Protein AF-A0A6H1UEQ8-F1 (afdb_monomer_lite)

Organism: NCBI:txid2724191

Radius of gyration: 34.69 Å; chains: 1; bounding box: 91×62×116 Å

Foldseek 3Di:
DALLVLLVVLLVLLLCLLCVQQVFDDDGQLSRCVRRVVVDDPVLSVLSVVSRVLNCCSVPPPPDGDPCSPVSNVSSVVSSVRSVVSRPDCVVVVVVVVVVVVVVVVPDDDDPPPPVVVVVVVVVVVVVVVVVVVVVVVVVVVVVVVVVVVVVVVVVVVVVVVVVVVVVVVVVVVVVVPPDDDDDDDDDDDDPPVPPPDDPPPVVVVVVVVVVVLVVLLVLCVVQPQVLQVVQKDKAWDDWAWFADPVRFIKTFIFMWIAGDCVRHQVSCLVWADDPPSHRWDWDFDDAPDPDPQGFIKTKGFLVCCDCVNGPDNCSNVSLVQQQLKWKWKWKDWPPFIFIATQWHFAADDPPDDPDGRRMIMGRRTDGDQPGQGVDNPHFGRTMRDGHHPVSLPPPTWTWIKIFMDGNNHTPDMDTDDHPDGDDSVNVVVSNVVNVVVVVVLLVLLVVLVVQCQPFKDKDWDDWDWAADPVQFIKIWIWIKIAHDVVVNQVSCLVQADDPPNHRDDFDQDPPVVCNQWRFTKDKTFLSRQPCRRDPHHCSNVSVVSNQVWWWWWWKDQPPWIWIDTQWHQDWPPPPPPPTDSGIIMHTRITGGHITIGPGHHPVSVVRVVPIDIHGDID

Sequence (619 aa):
MSSIETTVKQSKRIESLLTKHFNAEGRGLHEKVSSCEAQLPNLLVRQIRWIATLRNKAVHEDEFELKNSAEFERRCDHVVSQLQLLIAPKASALNTRAATMAELNSANGNPASEKSKMRISMAILLIIVTTLSYLYYAYAENQQQQRFERQQQRLQLANAAKQAKAQAAKQTNQAQAEVEPDESQPQPSNTQSVSVSLQPGSLAQKAQQAKSDLQQAKDDIRTNLLEQILTDINLSTDKVMVSANADGTVNLLLPVDWTIPTTTLLPVINRYLHDYKGRQIKQQRLDTALADRDNPAGITISRIWNSQDNQKLPYSHDLYQWLTAHQVKLVANFGDRSAELILASGRDCHVSCRGVGNDEFQIMTTTPKPRTPMMFSKQRNPMVVASLPMAALTAEHQLTLKLVVTHKDNVVSSKSISLNEPLQPQQLLDRIETAHTDYQHAQQRIEQIKQIILEQTELVVGEVQVKANKDGSSNLIIPINWKMPHSLLLAEVNRYFHQYRAEPFNYQSIDFDRYPDVNGHGLRISRMWNRDELEKQPNSEKLLAKLMADDIVIRARIGDSKGQLGIATAMDCHVSCRLGGDDEYHIRFSGKQESIVISNVSDAQLAQASELKLTLERN

Structure (mmCIF, N/CA/C/O backbone):
data_AF-A0A6H1UEQ8-F1
#
_entry.id   AF-A0A6H1UEQ8-F1
#
loop_
_atom_site.group_PDB
_atom_site.id
_atom_site.type_symbol
_atom_site.label_atom_id
_atom_site.label_alt_id
_atom_site.label_comp_id
_atom_site.label_asym_id
_atom_site.label_entity_id
_atom_site.label_seq_id
_atom_site.pdbx_PDB_ins_code
_atom_site.Cartn_x
_atom_site.Cartn_y
_atom_site.Cartn_z
_atom_site.occupancy
_atom_site.B_iso_or_equiv
_atom_site.auth_seq_id
_atom_site.auth_comp_id
_atom_site.auth_asym_id
_atom_site.auth_atom_id
_atom_site.pdbx_PDB_model_num
ATOM 1 N N . MET A 1 1 ? -13.447 -14.771 -24.413 1.00 59.44 1 MET A N 1
ATOM 2 C CA . MET A 1 1 ? -13.455 -15.876 -23.429 1.00 59.44 1 MET A CA 1
ATOM 3 C C . MET A 1 1 ? -13.930 -15.309 -22.108 1.00 59.44 1 MET A C 1
ATOM 5 O O . MET A 1 1 ? -13.530 -14.194 -21.790 1.00 59.44 1 MET A O 1
ATOM 9 N N . SER A 1 2 ? -14.820 -16.000 -21.393 1.00 83.81 2 SER A N 1
ATOM 10 C CA . SER A 1 2 ? -15.286 -15.520 -20.083 1.00 83.81 2 SER A CA 1
ATOM 11 C C . SER A 1 2 ? -14.157 -15.615 -19.051 1.00 83.81 2 SER A C 1
ATOM 13 O O . SER A 1 2 ? -13.277 -16.472 -19.175 1.00 83.81 2 SER A O 1
ATOM 15 N N . SER A 1 3 ? -14.172 -14.764 -18.017 1.00 82.38 3 SER A N 1
ATOM 16 C CA . SER A 1 3 ? -13.170 -14.808 -16.939 1.00 82.38 3 SER A CA 1
ATOM 17 C C . SER A 1 3 ? -13.060 -16.205 -16.319 1.00 82.38 3 SER A C 1
ATOM 19 O O . SER A 1 3 ? -11.959 -16.683 -16.061 1.00 82.38 3 SER A O 1
ATOM 21 N N . ILE A 1 4 ? -14.190 -16.901 -16.173 1.00 90.06 4 ILE A N 1
ATOM 22 C CA . ILE A 1 4 ? -14.266 -18.267 -15.644 1.00 90.06 4 ILE A CA 1
ATOM 23 C C . ILE A 1 4 ? -13.465 -19.242 -16.514 1.00 90.06 4 ILE A C 1
ATOM 25 O O . ILE A 1 4 ? -12.661 -20.025 -16.004 1.00 90.06 4 ILE A O 1
ATOM 29 N N . GLU A 1 5 ? -13.658 -19.186 -17.832 1.00 90.00 5 GLU A N 1
ATOM 30 C CA . GLU A 1 5 ? -13.022 -20.103 -18.774 1.00 90.00 5 GLU A CA 1
ATOM 31 C C . GLU A 1 5 ? -11.497 -19.936 -18.776 1.00 90.00 5 GLU A C 1
ATOM 33 O O . GLU A 1 5 ? -10.762 -20.917 -18.624 1.00 90.00 5 GLU A O 1
ATOM 38 N N . THR A 1 6 ? -11.018 -18.691 -18.860 1.00 89.44 6 THR A N 1
ATOM 39 C CA . THR A 1 6 ? -9.587 -18.367 -18.796 1.00 89.44 6 THR A CA 1
ATOM 40 C C . THR A 1 6 ? -8.969 -18.854 -17.486 1.00 89.44 6 THR A C 1
ATOM 42 O O . THR A 1 6 ? -7.946 -19.549 -17.491 1.00 89.44 6 THR A O 1
ATOM 45 N N . THR A 1 7 ? -9.605 -18.547 -16.355 1.00 91.75 7 THR A N 1
ATOM 46 C CA . THR A 1 7 ? -9.081 -18.873 -15.027 1.00 91.75 7 THR A CA 1
ATOM 47 C C . THR A 1 7 ? -9.007 -20.379 -14.783 1.00 91.75 7 THR A C 1
ATOM 49 O O . THR A 1 7 ? -7.989 -20.873 -14.292 1.00 91.75 7 THR A O 1
ATOM 52 N N . VAL A 1 8 ? -10.033 -21.131 -15.192 1.00 95.31 8 VAL A N 1
ATOM 53 C CA . VAL A 1 8 ? -10.052 -22.599 -15.086 1.00 95.31 8 VAL A CA 1
ATOM 54 C C . VAL A 1 8 ? -9.035 -23.245 -16.029 1.00 95.31 8 VAL A C 1
ATOM 56 O O . VAL A 1 8 ? -8.357 -24.201 -15.640 1.00 95.31 8 VAL A O 1
ATOM 59 N N . LYS A 1 9 ? -8.897 -22.741 -17.262 1.00 95.00 9 LYS A N 1
ATOM 60 C CA . LYS A 1 9 ? -7.944 -23.277 -18.246 1.00 95.00 9 LYS A CA 1
ATOM 61 C C . LYS A 1 9 ? -6.500 -23.124 -17.767 1.00 95.00 9 LYS A C 1
ATOM 63 O O . LYS A 1 9 ? -5.738 -24.092 -17.813 1.00 95.00 9 LYS A O 1
ATOM 68 N N . GLN A 1 10 ? -6.131 -21.942 -17.278 1.00 95.12 10 GLN A N 1
ATOM 69 C CA . GLN A 1 10 ? -4.771 -21.676 -16.805 1.00 95.12 10 GLN A CA 1
ATOM 70 C C . GLN A 1 10 ? -4.450 -22.432 -15.509 1.00 95.12 10 GLN A C 1
ATOM 72 O O . GLN A 1 10 ? -3.392 -23.058 -15.411 1.00 95.12 10 GLN A O 1
ATOM 77 N N . SER A 1 11 ? -5.377 -22.482 -14.542 1.00 96.56 11 SER A N 1
ATOM 78 C CA . SER A 1 11 ? -5.148 -23.216 -13.290 1.00 96.56 11 SER A CA 1
ATOM 79 C C . SER A 1 11 ? -4.954 -24.718 -13.528 1.00 96.56 11 SER A C 1
ATOM 81 O O . SER A 1 11 ? -4.102 -25.339 -12.891 1.00 96.56 11 SER A O 1
ATOM 83 N N . LYS A 1 12 ? -5.678 -25.309 -14.493 1.00 97.31 12 LYS A N 1
ATOM 84 C CA . LYS A 1 12 ? -5.529 -26.726 -14.868 1.00 97.31 12 LYS A CA 1
ATOM 85 C C . LYS A 1 12 ? -4.132 -27.074 -15.390 1.00 97.31 12 LYS A C 1
ATOM 87 O O . LYS A 1 12 ? -3.674 -28.193 -15.149 1.00 97.31 12 LYS A O 1
ATOM 92 N N . ARG A 1 13 ? -3.434 -26.151 -16.067 1.00 97.56 13 ARG A N 1
ATOM 93 C CA . ARG A 1 13 ? -2.043 -26.370 -16.519 1.00 97.56 13 ARG A CA 1
ATOM 94 C C . ARG A 1 13 ? -1.114 -26.584 -15.324 1.00 97.56 13 ARG A C 1
ATOM 96 O O . ARG A 1 13 ? -0.342 -27.540 -15.312 1.00 97.56 13 ARG A O 1
ATOM 103 N N . ILE A 1 14 ? -1.251 -25.748 -14.296 1.00 98.25 14 ILE A N 1
ATOM 104 C CA . ILE A 1 14 ? -0.469 -25.838 -13.055 1.00 98.25 14 ILE A CA 1
ATOM 105 C C . ILE A 1 14 ? -0.817 -27.124 -12.303 1.00 98.25 14 ILE A C 1
ATOM 107 O O . ILE A 1 14 ? 0.078 -27.880 -11.937 1.00 98.25 14 ILE A O 1
ATOM 111 N N . GLU A 1 15 ? -2.110 -27.423 -12.134 1.00 98.31 15 GLU A N 1
ATOM 112 C CA . GLU A 1 15 ? -2.548 -28.668 -11.492 1.00 98.31 15 GLU A CA 1
ATOM 113 C C . GLU A 1 15 ? -1.969 -29.912 -12.177 1.00 98.31 15 GLU A C 1
ATOM 115 O O . GLU A 1 15 ? -1.571 -30.858 -11.497 1.00 98.31 15 GLU A O 1
ATOM 120 N N . SER A 1 16 ? -1.904 -29.908 -13.512 1.00 97.88 16 SER A N 1
ATOM 121 C CA . SER A 1 16 ? -1.361 -31.021 -14.296 1.00 97.88 16 SER A CA 1
ATOM 122 C C . SER A 1 16 ? 0.134 -31.216 -14.041 1.00 97.88 16 SER A C 1
ATOM 124 O O . SER A 1 16 ? 0.570 -32.350 -13.855 1.00 97.88 16 SER A O 1
ATOM 126 N N . LEU A 1 17 ? 0.914 -30.131 -13.973 1.00 97.75 17 LEU A N 1
ATOM 127 C CA . LEU A 1 17 ? 2.345 -30.198 -13.654 1.00 97.75 17 LEU A CA 1
ATOM 128 C C . LEU A 1 17 ? 2.589 -30.704 -12.229 1.00 97.75 17 LEU A C 1
ATOM 130 O O . LEU A 1 17 ? 3.421 -31.589 -12.035 1.00 97.75 17 LEU A O 1
ATOM 134 N N . LEU A 1 18 ? 1.830 -30.195 -11.254 1.00 98.00 18 LEU A N 1
ATOM 135 C CA . LEU A 1 18 ? 1.920 -30.627 -9.856 1.00 98.00 18 LEU A CA 1
ATOM 136 C C . LEU A 1 18 ? 1.587 -32.115 -9.700 1.00 98.00 18 LEU A C 1
ATOM 138 O O . LEU A 1 18 ? 2.328 -32.856 -9.059 1.00 98.00 18 LEU A O 1
ATOM 142 N N . THR A 1 19 ? 0.508 -32.570 -10.337 1.00 97.94 19 THR A N 1
ATOM 143 C CA . THR A 1 19 ? 0.085 -33.977 -10.263 1.00 97.94 19 THR A CA 1
ATOM 144 C C . THR A 1 19 ? 1.115 -34.888 -10.937 1.00 97.94 19 THR A C 1
ATOM 146 O O . THR A 1 19 ? 1.512 -35.898 -10.369 1.00 97.94 19 THR A O 1
ATOM 149 N N . LYS A 1 20 ? 1.590 -34.516 -12.135 1.00 97.62 20 LYS A N 1
ATOM 150 C CA . LYS A 1 20 ? 2.469 -35.362 -12.955 1.00 97.62 20 LYS A CA 1
ATOM 151 C C . LYS A 1 20 ? 3.895 -35.471 -12.416 1.00 97.62 20 LYS A C 1
ATOM 153 O O . LYS A 1 20 ? 4.517 -36.514 -12.591 1.00 97.62 20 LYS A O 1
ATOM 158 N N . HIS A 1 21 ? 4.431 -34.401 -11.832 1.00 97.31 21 HIS A N 1
ATOM 159 C CA . HIS A 1 21 ? 5.856 -34.329 -11.498 1.00 97.31 21 HIS A CA 1
ATOM 160 C C . HIS A 1 21 ? 6.158 -34.234 -10.003 1.00 97.31 21 HIS A C 1
ATOM 162 O O . HIS A 1 21 ? 7.286 -34.511 -9.607 1.00 97.31 21 HIS A O 1
ATOM 168 N N . PHE A 1 22 ? 5.173 -33.875 -9.180 1.00 96.50 22 PHE A N 1
ATOM 169 C CA . PHE A 1 22 ? 5.349 -33.698 -7.735 1.00 96.50 22 PHE A CA 1
ATOM 170 C C . PHE A 1 22 ? 4.435 -34.617 -6.911 1.00 96.50 22 PHE A C 1
ATOM 172 O O . PHE A 1 22 ? 4.381 -34.480 -5.690 1.00 96.50 22 PHE A O 1
ATOM 179 N N . ASN A 1 23 ? 3.729 -35.551 -7.569 1.00 96.75 23 ASN A N 1
ATOM 180 C CA . ASN A 1 23 ? 2.752 -36.464 -6.964 1.00 96.75 23 ASN A CA 1
ATOM 181 C C . ASN A 1 23 ? 1.719 -35.732 -6.094 1.00 96.75 23 ASN A C 1
ATOM 183 O O . ASN A 1 23 ? 1.361 -36.191 -5.014 1.00 96.75 23 ASN A O 1
ATOM 187 N N . ALA A 1 24 ? 1.280 -34.554 -6.543 1.00 97.56 24 ALA A N 1
ATOM 188 C CA . ALA A 1 24 ? 0.312 -33.763 -5.803 1.00 97.56 24 ALA A CA 1
ATOM 189 C C . ALA A 1 24 ? -1.074 -34.431 -5.784 1.00 97.56 24 ALA A C 1
ATOM 191 O O . ALA A 1 24 ? -1.591 -34.840 -6.825 1.00 97.56 24 ALA A O 1
ATOM 192 N N . GLU A 1 25 ? -1.708 -34.452 -4.616 1.00 96.25 25 GLU A N 1
ATOM 193 C CA . GLU A 1 25 ? -3.020 -35.042 -4.354 1.00 96.25 25 GLU A CA 1
ATOM 194 C C . GLU A 1 25 ? -4.049 -33.980 -3.949 1.00 96.25 25 GLU A C 1
ATOM 196 O O . GLU A 1 25 ? -3.725 -32.961 -3.341 1.00 96.25 25 GLU A O 1
ATOM 201 N N . GLY A 1 26 ? -5.320 -34.221 -4.274 1.00 97.25 26 GLY A N 1
ATOM 202 C CA . GLY A 1 26 ? -6.430 -33.338 -3.914 1.00 97.25 26 GLY A CA 1
ATOM 203 C C . GLY A 1 26 ? -7.343 -32.991 -5.086 1.00 97.25 26 GLY A C 1
ATOM 204 O O . GLY A 1 26 ? -6.994 -33.145 -6.258 1.00 97.25 26 GLY A O 1
ATOM 205 N N . ARG A 1 27 ? -8.543 -32.505 -4.764 1.00 95.12 27 ARG A N 1
ATOM 206 C CA . ARG A 1 27 ? -9.624 -32.223 -5.721 1.00 95.12 27 ARG A CA 1
ATOM 207 C C . ARG A 1 27 ? -9.424 -30.928 -6.501 1.00 95.12 27 ARG A C 1
ATOM 209 O O . ARG A 1 27 ? -9.924 -30.809 -7.614 1.00 95.12 27 ARG A O 1
ATOM 216 N N . GLY A 1 28 ? -8.694 -29.968 -5.942 1.00 94.88 28 GLY A N 1
ATOM 217 C CA . GLY A 1 28 ? -8.420 -28.683 -6.585 1.00 94.88 28 GLY A CA 1
ATOM 218 C C . GLY A 1 28 ? -7.025 -28.159 -6.277 1.00 94.88 28 GLY A C 1
ATOM 219 O O . GLY A 1 28 ? -6.330 -28.683 -5.405 1.00 94.88 28 GLY A O 1
ATOM 220 N N . LEU A 1 29 ? -6.620 -27.096 -6.977 1.00 97.69 29 LEU A N 1
ATOM 221 C CA . LEU A 1 29 ? -5.273 -26.522 -6.893 1.00 97.69 29 LEU A CA 1
ATOM 222 C C . LEU A 1 29 ? -4.790 -26.224 -5.458 1.00 97.69 29 LEU A C 1
ATOM 224 O O . LEU A 1 29 ? -3.616 -26.435 -5.165 1.00 97.69 29 LEU A O 1
ATOM 228 N N . HIS A 1 30 ? -5.674 -25.787 -4.550 1.00 96.94 30 HIS A N 1
ATOM 229 C CA . HIS A 1 30 ? -5.311 -25.491 -3.155 1.00 96.94 30 HIS A CA 1
ATOM 230 C C . HIS A 1 30 ? -4.959 -26.750 -2.341 1.00 96.94 30 HIS A C 1
ATOM 232 O O . HIS A 1 30 ? -4.046 -26.729 -1.512 1.00 96.94 30 HIS A O 1
ATOM 238 N N . GLU A 1 31 ? -5.668 -27.853 -2.583 1.00 97.50 31 GLU A N 1
ATOM 239 C CA . GLU A 1 31 ? -5.387 -29.146 -1.950 1.00 97.50 31 GLU A CA 1
ATOM 240 C C . GLU A 1 31 ? -4.096 -29.732 -2.551 1.00 97.50 31 GLU A C 1
ATOM 242 O O . GLU A 1 31 ? -3.161 -30.045 -1.812 1.00 97.50 31 GLU A O 1
ATOM 247 N N . LYS A 1 32 ? -3.975 -29.711 -3.889 1.00 98.31 32 LYS A N 1
ATOM 248 C CA . LYS A 1 32 ? -2.789 -30.183 -4.624 1.00 98.31 32 LYS A CA 1
ATOM 249 C C . LYS A 1 32 ? -1.509 -29.488 -4.183 1.00 98.31 32 LYS A C 1
ATOM 251 O O . LYS A 1 32 ? -0.539 -30.162 -3.850 1.00 98.31 32 LYS A O 1
ATOM 256 N N . VAL A 1 33 ? -1.491 -28.157 -4.113 1.00 98.06 33 VAL A N 1
ATOM 257 C CA . VAL A 1 33 ? -0.285 -27.445 -3.662 1.00 98.06 33 VAL A CA 1
ATOM 258 C C . VAL A 1 33 ? 0.061 -27.771 -2.211 1.00 98.06 33 VAL A C 1
ATOM 260 O O . VAL A 1 33 ? 1.233 -27.929 -1.901 1.00 98.06 33 VAL A O 1
ATOM 263 N N . SER A 1 34 ? -0.934 -27.932 -1.333 1.00 96.94 34 SER A N 1
ATOM 264 C CA . SER A 1 34 ? -0.694 -28.277 0.074 1.00 96.94 34 SER A CA 1
ATOM 265 C C . SER A 1 34 ? -0.091 -29.677 0.224 1.00 96.94 34 SER A C 1
ATOM 267 O O . SER A 1 34 ? 0.793 -29.864 1.050 1.00 96.94 34 SER A O 1
ATOM 269 N N . SER A 1 35 ? -0.495 -30.639 -0.610 1.00 98.12 35 SER A N 1
ATOM 270 C CA . SER A 1 35 ? 0.056 -32.004 -0.574 1.00 98.12 35 SER A CA 1
ATOM 271 C C . SER A 1 35 ? 1.536 -32.097 -0.984 1.00 98.12 35 SER A C 1
ATOM 273 O O . SER A 1 35 ? 2.247 -32.987 -0.527 1.00 98.12 35 SER A O 1
ATOM 275 N N . CYS A 1 36 ? 2.022 -31.171 -1.818 1.00 97.00 36 CYS A N 1
ATOM 276 C CA . CYS A 1 36 ? 3.392 -31.174 -2.337 1.00 97.00 36 CYS A CA 1
ATOM 277 C C . CYS A 1 36 ? 4.219 -29.957 -1.890 1.00 97.00 36 CYS A C 1
ATOM 279 O O . CYS A 1 36 ? 5.313 -29.739 -2.409 1.00 97.00 36 CYS A O 1
ATOM 281 N N . GLU A 1 37 ? 3.741 -29.170 -0.917 1.00 96.25 37 GLU A N 1
ATOM 282 C CA . GLU A 1 37 ? 4.364 -27.887 -0.555 1.00 96.25 37 GLU A CA 1
ATOM 283 C C . GLU A 1 37 ? 5.819 -28.033 -0.093 1.00 96.25 37 GLU A C 1
ATOM 285 O O . GLU A 1 37 ? 6.643 -27.172 -0.384 1.00 96.25 37 GLU A O 1
ATOM 290 N N . ALA A 1 38 ? 6.160 -29.156 0.546 1.00 94.50 38 ALA A N 1
ATOM 291 C CA . ALA A 1 38 ? 7.517 -29.449 1.005 1.00 94.50 38 ALA A CA 1
ATOM 292 C C . ALA A 1 38 ? 8.533 -29.628 -0.142 1.00 94.50 38 ALA A C 1
ATOM 294 O O . ALA A 1 38 ? 9.737 -29.534 0.085 1.00 94.50 38 ALA A O 1
ATOM 295 N N . GLN A 1 39 ? 8.065 -29.890 -1.368 1.00 94.94 39 GLN A N 1
ATOM 296 C CA . GLN A 1 39 ? 8.903 -30.076 -2.558 1.00 94.94 39 GLN A CA 1
ATOM 297 C C . GLN A 1 39 ? 9.075 -28.782 -3.369 1.00 94.94 39 GLN A C 1
ATOM 299 O O . GLN A 1 39 ? 9.828 -28.760 -4.344 1.00 94.94 39 GLN A O 1
ATOM 304 N N . LEU A 1 40 ? 8.376 -27.707 -2.994 1.00 94.06 40 LEU A N 1
ATOM 305 C CA . LEU A 1 40 ? 8.302 -26.466 -3.757 1.00 94.06 40 LEU A CA 1
ATOM 306 C C . LEU A 1 40 ? 8.918 -25.295 -2.973 1.00 94.06 40 LEU A C 1
ATOM 308 O O . LEU A 1 40 ? 8.796 -25.225 -1.750 1.00 94.06 40 LEU A O 1
ATOM 312 N N . PRO A 1 41 ? 9.535 -24.308 -3.648 1.00 91.81 41 PRO A N 1
ATOM 313 C CA . PRO A 1 41 ? 9.934 -23.067 -2.995 1.00 91.81 41 PRO A CA 1
ATOM 314 C C . PRO A 1 41 ? 8.731 -22.353 -2.360 1.00 91.81 41 PRO A C 1
ATOM 316 O O . PRO A 1 41 ? 7.692 -22.179 -2.999 1.00 91.81 41 PRO A O 1
ATOM 319 N N . ASN A 1 42 ? 8.888 -21.849 -1.130 1.00 82.94 42 ASN A N 1
ATOM 320 C CA . ASN A 1 42 ? 7.819 -21.159 -0.388 1.00 82.94 42 ASN A CA 1
ATOM 321 C C . ASN A 1 42 ? 7.154 -20.013 -1.175 1.00 82.94 42 ASN A C 1
ATOM 323 O O . ASN A 1 42 ? 5.955 -19.768 -1.031 1.00 82.94 42 ASN A O 1
ATOM 327 N N . LEU A 1 43 ? 7.924 -19.298 -2.004 1.00 78.38 43 LEU A N 1
ATOM 328 C CA . LEU A 1 43 ? 7.401 -18.229 -2.858 1.00 78.38 43 LEU A CA 1
ATOM 329 C C . LEU A 1 43 ? 6.436 -18.777 -3.922 1.00 78.38 43 LEU A C 1
ATOM 331 O O . LEU A 1 43 ? 5.345 -18.236 -4.099 1.00 78.38 43 LEU A O 1
ATOM 335 N N . LEU A 1 44 ? 6.804 -19.891 -4.559 1.00 91.75 44 LEU A N 1
ATOM 336 C CA . LEU A 1 44 ? 6.004 -20.557 -5.585 1.00 91.75 44 LEU A CA 1
ATOM 337 C C . LEU A 1 44 ? 4.697 -21.111 -4.995 1.00 91.75 44 LEU A C 1
ATOM 339 O O . LEU A 1 44 ? 3.630 -20.931 -5.576 1.00 91.75 44 LEU A O 1
ATOM 343 N N . VAL A 1 45 ? 4.748 -21.682 -3.784 1.00 95.25 45 VAL A N 1
ATOM 344 C CA . VAL A 1 45 ? 3.554 -22.134 -3.041 1.00 95.25 45 VAL A CA 1
ATOM 345 C C . VAL A 1 45 ? 2.564 -20.985 -2.822 1.00 95.25 45 VAL A C 1
ATOM 347 O O . VAL A 1 45 ? 1.360 -21.147 -3.033 1.00 95.25 45 VAL A O 1
ATOM 350 N N . ARG A 1 46 ? 3.049 -19.798 -2.431 1.00 88.81 46 ARG A N 1
ATOM 351 C CA . ARG A 1 46 ? 2.197 -18.611 -2.231 1.00 88.81 46 ARG A CA 1
ATOM 352 C C . ARG A 1 46 ? 1.539 -18.148 -3.529 1.00 88.81 46 ARG A C 1
ATOM 354 O O . ARG A 1 46 ? 0.346 -17.849 -3.516 1.00 88.81 46 ARG A O 1
ATOM 361 N N . GLN A 1 47 ? 2.286 -18.118 -4.633 1.00 90.94 47 GLN A N 1
ATOM 362 C CA . GLN A 1 47 ? 1.749 -17.757 -5.949 1.00 90.94 47 GLN A CA 1
ATOM 363 C C . GLN A 1 47 ? 0.662 -18.744 -6.395 1.00 90.94 47 GLN A C 1
ATOM 365 O O . GLN A 1 47 ? -0.428 -18.322 -6.776 1.00 90.94 47 GLN A O 1
ATOM 370 N N . ILE A 1 48 ? 0.905 -20.052 -6.258 1.00 96.88 48 ILE A N 1
ATOM 371 C CA . ILE A 1 48 ? -0.078 -21.091 -6.592 1.00 96.88 48 ILE A CA 1
ATOM 372 C C . ILE A 1 48 ? -1.350 -20.954 -5.735 1.00 96.88 48 ILE A C 1
ATOM 374 O O . ILE A 1 48 ? -2.458 -21.057 -6.262 1.00 96.88 48 ILE A O 1
ATOM 378 N N . ARG A 1 49 ? -1.224 -20.667 -4.431 1.00 96.56 49 ARG A N 1
ATOM 379 C CA . ARG A 1 49 ? -2.381 -20.431 -3.542 1.00 96.56 49 ARG A CA 1
ATOM 380 C C . ARG A 1 49 ? -3.190 -19.201 -3.944 1.00 96.56 49 ARG A C 1
ATOM 382 O O . ARG A 1 49 ? -4.417 -19.243 -3.900 1.00 96.56 49 ARG A O 1
ATOM 389 N N . TRP A 1 50 ? -2.532 -18.122 -4.361 1.00 96.38 50 TRP A N 1
ATOM 390 C CA . TRP A 1 50 ? -3.222 -16.938 -4.878 1.00 96.38 50 TRP A CA 1
ATOM 391 C C . TRP A 1 50 ? -4.029 -17.262 -6.146 1.00 96.38 50 TRP A C 1
ATOM 393 O O . TRP A 1 50 ? -5.212 -16.923 -6.215 1.00 96.38 50 TRP A O 1
ATOM 403 N N . ILE A 1 51 ? -3.435 -18.004 -7.090 1.00 96.50 51 ILE A N 1
ATOM 404 C CA . ILE A 1 51 ? -4.114 -18.479 -8.310 1.00 96.50 51 ILE A CA 1
ATOM 405 C C . ILE A 1 51 ? -5.320 -19.356 -7.945 1.00 96.50 51 ILE A C 1
ATOM 407 O O . ILE A 1 51 ? -6.409 -19.170 -8.489 1.00 96.50 51 ILE A O 1
ATOM 411 N N . ALA A 1 52 ? -5.153 -20.278 -6.991 1.00 96.94 52 ALA A N 1
ATOM 412 C CA . ALA A 1 52 ? -6.225 -21.153 -6.520 1.00 96.94 52 ALA A CA 1
ATOM 413 C C . ALA A 1 52 ? -7.396 -20.365 -5.910 1.00 96.94 52 ALA A C 1
ATOM 415 O O . ALA A 1 52 ? -8.552 -20.674 -6.195 1.00 96.94 52 ALA A O 1
ATOM 416 N N . THR A 1 53 ? -7.107 -19.328 -5.118 1.00 95.88 53 THR A N 1
ATOM 417 C CA . THR A 1 53 ? -8.129 -18.452 -4.530 1.00 95.88 53 THR A CA 1
ATOM 418 C C . THR A 1 53 ? -8.928 -17.734 -5.612 1.00 95.88 53 THR A C 1
ATOM 420 O O . THR A 1 53 ? -10.152 -17.817 -5.598 1.00 95.88 53 THR A O 1
ATOM 423 N N . LEU A 1 54 ? -8.270 -17.084 -6.579 1.00 94.50 54 LEU A N 1
ATOM 424 C CA . LEU A 1 54 ? -8.976 -16.391 -7.665 1.00 94.50 54 LEU A CA 1
ATOM 425 C C . LEU A 1 54 ? -9.793 -17.345 -8.534 1.00 94.50 54 LEU A C 1
ATOM 427 O O . LEU A 1 54 ? -10.913 -17.016 -8.912 1.00 94.50 54 LEU A O 1
ATOM 431 N N . ARG A 1 55 ? -9.275 -18.550 -8.790 1.00 95.38 55 ARG A N 1
ATOM 432 C CA . ARG A 1 55 ? -10.026 -19.599 -9.481 1.00 95.38 55 ARG A CA 1
ATOM 433 C C . ARG A 1 55 ? -11.266 -20.030 -8.720 1.00 95.38 55 ARG A C 1
ATOM 435 O O . ARG A 1 55 ? -12.305 -20.222 -9.338 1.00 95.38 55 ARG A O 1
ATOM 442 N N . ASN A 1 56 ? -11.174 -20.197 -7.406 1.00 95.62 56 ASN A N 1
ATOM 443 C CA . ASN A 1 56 ? -12.333 -20.575 -6.606 1.00 95.62 56 ASN A CA 1
ATOM 444 C C . ASN A 1 56 ? -13.383 -19.466 -6.589 1.00 95.62 56 ASN A C 1
ATOM 446 O O . ASN A 1 56 ? -14.557 -19.772 -6.744 1.00 95.62 56 ASN A O 1
ATOM 450 N N . LYS A 1 57 ? -12.967 -18.198 -6.497 1.00 94.50 57 LYS A N 1
ATOM 451 C CA . LYS A 1 57 ? -13.890 -17.064 -6.615 1.00 94.50 57 LYS A CA 1
ATOM 452 C C . LYS A 1 57 ? -14.598 -17.044 -7.962 1.00 94.50 57 LYS A C 1
ATOM 454 O O . LYS A 1 57 ? -15.816 -17.074 -7.992 1.00 94.50 57 LYS A O 1
ATOM 459 N N . ALA A 1 58 ? -13.845 -17.129 -9.058 1.00 93.12 58 ALA A N 1
ATOM 460 C CA . ALA A 1 58 ? -14.413 -17.133 -10.404 1.00 93.12 58 ALA A CA 1
ATOM 461 C C . ALA A 1 58 ? -15.389 -18.287 -10.670 1.00 93.12 58 ALA A C 1
ATOM 463 O O . ALA A 1 58 ? -16.235 -18.175 -11.544 1.00 93.12 58 ALA A O 1
ATOM 464 N N . VAL A 1 59 ? -15.264 -19.407 -9.956 1.00 92.94 59 VAL A N 1
ATOM 465 C CA . VAL A 1 59 ? -16.145 -20.570 -10.133 1.00 92.94 59 VAL A CA 1
ATOM 466 C C . VAL A 1 59 ? -17.343 -20.561 -9.179 1.00 92.94 59 VAL A C 1
ATOM 468 O O . VAL A 1 59 ? -18.358 -21.167 -9.507 1.00 92.94 59 VAL A O 1
ATOM 471 N N . HIS A 1 60 ? -17.227 -19.945 -7.999 1.00 90.88 60 HIS A N 1
ATOM 472 C CA . HIS A 1 60 ? -18.212 -20.093 -6.919 1.00 90.88 60 HIS A CA 1
ATOM 473 C C . HIS A 1 60 ? -18.919 -18.802 -6.502 1.00 90.88 60 HIS A C 1
ATOM 475 O O . HIS A 1 60 ? -19.966 -18.888 -5.870 1.00 90.88 60 HIS A O 1
ATOM 481 N N . GLU A 1 61 ? -18.353 -17.631 -6.784 1.00 92.69 61 GLU A N 1
ATOM 482 C CA . GLU A 1 61 ? -18.996 -16.345 -6.512 1.00 92.69 61 GLU A CA 1
ATOM 483 C C . GLU A 1 61 ? -19.738 -15.910 -7.787 1.00 92.69 61 GLU A C 1
ATOM 485 O O . GLU A 1 61 ? -19.108 -15.631 -8.812 1.00 92.69 61 GLU A O 1
ATOM 490 N N . ASP A 1 62 ? -21.073 -15.874 -7.729 1.00 81.50 62 ASP A N 1
ATOM 491 C CA . ASP A 1 62 ? -21.893 -15.295 -8.796 1.00 81.50 62 ASP A CA 1
ATOM 492 C C . ASP A 1 62 ? -21.482 -13.823 -8.995 1.00 81.50 62 ASP A C 1
ATOM 494 O O . ASP A 1 62 ? -21.216 -13.113 -8.027 1.00 81.50 62 ASP A O 1
ATOM 498 N N . GLU A 1 63 ? -21.373 -13.380 -10.252 1.00 88.25 63 GLU A N 1
ATOM 499 C CA . GLU A 1 63 ? -20.917 -12.027 -10.639 1.00 88.25 63 GLU A CA 1
ATOM 500 C C . GLU A 1 63 ? -19.433 -11.704 -10.361 1.00 88.25 63 GLU A C 1
ATOM 502 O O . GLU A 1 63 ? -19.004 -10.556 -10.507 1.00 88.25 63 GLU A O 1
ATOM 507 N N . PHE A 1 64 ? -18.592 -12.689 -10.015 1.00 89.00 64 PHE A N 1
ATOM 508 C CA . PHE A 1 64 ? -17.155 -12.435 -9.909 1.00 89.00 64 PHE A CA 1
ATOM 509 C C . PHE A 1 64 ? -16.520 -12.173 -11.283 1.00 89.00 64 PHE A C 1
ATOM 511 O O . PHE A 1 64 ? -16.289 -13.086 -12.080 1.00 89.00 64 PHE A O 1
ATOM 518 N N . GLU A 1 65 ? -16.139 -10.919 -11.522 1.00 88.56 65 GLU A N 1
ATOM 519 C CA . GLU A 1 65 ? -15.328 -10.527 -12.670 1.00 88.56 65 GLU A CA 1
ATOM 520 C C . GLU A 1 65 ? -13.853 -10.377 -12.298 1.00 88.56 65 GLU A C 1
ATOM 522 O O . GLU A 1 65 ? -13.455 -9.677 -11.357 1.00 88.56 65 GLU A O 1
ATOM 527 N N . LEU A 1 66 ? -12.998 -11.031 -13.081 1.00 87.88 66 LEU A N 1
ATOM 528 C CA . LEU A 1 66 ? -11.564 -10.969 -12.871 1.00 87.88 66 LEU A CA 1
ATOM 529 C C . LEU A 1 66 ? -11.020 -9.650 -13.444 1.00 87.88 66 LEU A C 1
ATOM 531 O O . LEU A 1 66 ? -10.752 -9.549 -14.638 1.00 87.88 66 LEU A O 1
ATOM 535 N N . LYS A 1 67 ? -10.843 -8.652 -12.566 1.00 83.00 67 LYS A N 1
ATOM 536 C CA . LYS A 1 67 ? -10.474 -7.261 -12.911 1.00 83.00 67 LYS A CA 1
ATOM 537 C C . LYS A 1 67 ? -9.269 -7.110 -13.848 1.00 83.00 67 LYS A C 1
ATOM 539 O O . LYS A 1 67 ? -9.204 -6.140 -14.591 1.00 83.00 67 LYS A O 1
ATOM 544 N N . ASN A 1 68 ? -8.296 -8.021 -13.783 1.00 85.88 68 ASN A N 1
ATOM 545 C CA . ASN A 1 68 ? -7.084 -7.978 -14.603 1.00 85.88 68 ASN A CA 1
ATOM 546 C C . ASN A 1 68 ? -6.703 -9.386 -15.086 1.00 85.88 68 ASN A C 1
ATOM 548 O O . ASN A 1 68 ? -5.896 -10.082 -14.464 1.00 85.88 68 ASN A O 1
ATOM 552 N N . SER A 1 69 ? -7.314 -9.822 -16.190 1.00 89.56 69 SER A N 1
ATOM 553 C CA . SER A 1 69 ? -7.055 -11.135 -16.801 1.00 89.56 69 SER A CA 1
ATOM 554 C C . SER A 1 69 ? -5.607 -11.305 -17.242 1.00 89.56 69 SER A C 1
ATOM 556 O O . SER A 1 69 ? -5.024 -12.358 -16.992 1.00 89.56 69 SER A O 1
ATOM 558 N N . ALA A 1 70 ? -4.997 -10.254 -17.789 1.00 79.00 70 ALA A N 1
ATOM 559 C CA . ALA A 1 70 ? -3.613 -10.277 -18.248 1.00 79.00 70 ALA A CA 1
ATOM 560 C C . ALA A 1 70 ? -2.612 -10.509 -17.102 1.00 79.00 70 ALA A C 1
ATOM 562 O O . ALA A 1 70 ? -1.649 -11.255 -17.258 1.00 79.00 70 ALA A O 1
ATOM 563 N N . GLU A 1 71 ? -2.818 -9.902 -15.928 1.00 82.94 71 GLU A N 1
ATOM 564 C CA . GLU A 1 71 ? -1.965 -10.170 -14.759 1.00 82.94 71 GLU A CA 1
ATOM 565 C C . GLU A 1 71 ? -2.119 -11.612 -14.259 1.00 82.94 71 GLU A C 1
ATOM 567 O O . GLU A 1 71 ? -1.128 -12.267 -13.928 1.00 82.94 71 GLU A O 1
ATOM 572 N N . PHE A 1 72 ? -3.351 -12.122 -14.219 1.00 91.69 72 PHE A N 1
ATOM 573 C CA . PHE A 1 72 ? -3.608 -13.499 -13.808 1.00 91.69 72 PHE A CA 1
ATOM 574 C C . PHE A 1 72 ? -2.941 -14.510 -14.751 1.00 91.69 72 PHE A C 1
ATOM 576 O O . PHE A 1 72 ? -2.296 -15.449 -14.280 1.00 91.69 72 PHE A O 1
ATOM 583 N N . GLU A 1 73 ? -3.054 -14.304 -16.065 1.00 90.12 73 GLU A N 1
ATOM 584 C CA . GLU A 1 73 ? -2.397 -15.134 -17.079 1.00 90.12 73 GLU A CA 1
ATOM 585 C C . GLU A 1 73 ? -0.874 -15.091 -16.940 1.00 90.12 73 GLU A C 1
ATOM 587 O O . GLU A 1 73 ? -0.258 -16.149 -16.800 1.00 90.12 73 GLU A O 1
ATOM 592 N N . ARG A 1 74 ? -0.276 -13.893 -16.842 1.00 84.38 74 ARG A N 1
ATOM 593 C CA . ARG A 1 74 ? 1.174 -13.733 -16.633 1.00 84.38 74 ARG A CA 1
ATOM 594 C C . ARG A 1 74 ? 1.669 -14.477 -15.394 1.00 84.38 74 ARG A C 1
ATOM 596 O O . ARG A 1 74 ? 2.666 -15.193 -15.460 1.00 84.38 74 ARG A O 1
ATOM 603 N N . ARG A 1 75 ? 0.955 -14.376 -14.266 1.00 89.25 75 ARG A N 1
ATOM 604 C CA . ARG A 1 75 ? 1.302 -15.116 -13.038 1.00 89.25 75 ARG A CA 1
ATOM 605 C C . ARG A 1 75 ? 1.182 -16.631 -13.226 1.00 89.25 75 ARG A C 1
ATOM 607 O O . ARG A 1 75 ? 2.004 -17.368 -12.684 1.00 89.25 75 ARG A O 1
ATOM 614 N N . CYS A 1 76 ? 0.194 -17.109 -13.984 1.00 95.19 76 CYS A N 1
ATOM 615 C CA . CYS A 1 76 ? 0.073 -18.533 -14.299 1.00 95.19 76 CYS A CA 1
ATOM 616 C C . CYS A 1 76 ? 1.243 -19.027 -15.157 1.00 95.19 76 CYS A C 1
ATOM 618 O O . CYS A 1 76 ? 1.831 -20.060 -14.835 1.00 95.19 76 CYS A O 1
ATOM 620 N N . ASP A 1 77 ? 1.607 -18.287 -16.204 1.00 91.06 77 ASP A N 1
ATOM 621 C CA . ASP A 1 77 ? 2.727 -18.636 -17.082 1.00 91.06 77 ASP A CA 1
ATOM 622 C C . ASP A 1 77 ? 4.066 -18.599 -16.337 1.00 91.06 77 ASP A C 1
ATOM 624 O O . ASP A 1 77 ? 4.885 -19.507 -16.496 1.00 91.06 77 ASP A O 1
ATOM 628 N N . HIS A 1 78 ? 4.252 -17.630 -15.438 1.00 87.12 78 HIS A N 1
ATOM 629 C CA . HIS A 1 78 ? 5.405 -17.582 -14.542 1.00 87.12 78 HIS A CA 1
ATOM 630 C C . HIS A 1 78 ? 5.499 -18.844 -13.670 1.00 87.12 78 HIS A C 1
ATOM 632 O O . HIS A 1 78 ? 6.540 -19.500 -13.639 1.00 87.12 78 HIS A O 1
ATOM 638 N N . VAL A 1 79 ? 4.407 -19.237 -13.000 1.00 95.38 79 VAL A N 1
ATOM 639 C CA . VAL A 1 79 ? 4.370 -20.455 -12.170 1.00 95.38 79 VAL A CA 1
ATOM 640 C C . VAL A 1 79 ? 4.656 -21.707 -13.003 1.00 95.38 79 VAL A C 1
ATOM 642 O O . VAL A 1 79 ? 5.409 -22.575 -12.563 1.00 95.38 79 VAL A O 1
ATOM 645 N N . VAL A 1 80 ? 4.086 -21.805 -14.206 1.00 96.38 80 VAL A N 1
ATOM 646 C CA . VAL A 1 80 ? 4.339 -22.916 -15.137 1.00 96.38 80 VAL A CA 1
ATOM 647 C C . VAL A 1 80 ? 5.820 -22.991 -15.506 1.00 96.38 80 VAL A C 1
ATOM 649 O O . VAL A 1 80 ? 6.405 -24.067 -15.400 1.00 96.38 80 VAL A O 1
ATOM 652 N N . SER A 1 81 ? 6.431 -21.863 -15.874 1.00 89.25 81 SER A N 1
ATOM 653 C CA . SER A 1 81 ? 7.856 -21.776 -16.209 1.00 89.25 81 SER A CA 1
ATOM 654 C C . SER A 1 81 ? 8.739 -22.221 -15.036 1.00 89.25 81 SER A C 1
ATOM 656 O O . SER A 1 81 ? 9.605 -23.081 -15.191 1.00 89.25 81 SER A O 1
ATOM 658 N N . GLN A 1 82 ? 8.457 -21.738 -13.822 1.00 88.62 82 GLN A N 1
ATOM 659 C CA . GLN A 1 82 ? 9.200 -22.126 -12.619 1.00 88.62 82 GLN A CA 1
ATOM 660 C C . GLN A 1 82 ? 9.060 -23.621 -12.294 1.00 88.62 82 GLN A C 1
ATOM 662 O O . GLN A 1 82 ? 10.050 -24.281 -11.980 1.00 88.62 82 GLN A O 1
ATOM 667 N N . LEU A 1 83 ? 7.856 -24.190 -12.410 1.00 95.06 83 LEU A N 1
ATOM 668 C CA . LEU A 1 83 ? 7.657 -25.632 -12.231 1.00 95.06 83 LEU A CA 1
ATOM 669 C C . LEU A 1 83 ? 8.432 -26.435 -13.281 1.00 95.06 83 LEU A C 1
ATOM 671 O O . LEU A 1 83 ? 9.060 -27.432 -12.938 1.00 95.06 83 LEU A O 1
ATOM 675 N N . GLN A 1 84 ? 8.446 -25.996 -14.541 1.00 94.38 84 GLN A N 1
ATOM 676 C CA . GLN A 1 84 ? 9.216 -26.645 -15.606 1.00 94.38 84 GLN A CA 1
ATOM 677 C C . GLN A 1 84 ? 10.725 -26.610 -15.341 1.00 94.38 84 GLN A C 1
ATOM 679 O O . GLN A 1 84 ? 11.394 -27.623 -15.551 1.00 94.38 84 GLN A O 1
ATOM 684 N N . LEU A 1 85 ? 11.253 -25.501 -14.815 1.00 88.12 85 LEU A N 1
ATOM 685 C CA . LEU A 1 85 ? 12.656 -25.405 -14.398 1.00 88.12 85 LEU A CA 1
ATOM 686 C C . LEU A 1 85 ? 13.005 -26.408 -13.288 1.00 88.12 85 LEU A C 1
ATOM 688 O O . LEU A 1 85 ? 14.095 -26.974 -13.301 1.00 88.12 85 LEU A O 1
ATOM 692 N N . LEU A 1 86 ? 12.081 -26.671 -12.358 1.00 90.94 86 LEU A N 1
ATOM 693 C CA . LEU A 1 86 ? 12.261 -27.680 -11.307 1.00 90.94 86 LEU A CA 1
ATOM 694 C C . LEU A 1 86 ? 12.180 -29.122 -11.838 1.00 90.94 86 LEU A C 1
ATOM 696 O O . LEU A 1 86 ? 12.801 -30.018 -11.267 1.00 90.94 86 LEU A O 1
ATOM 700 N N . ILE A 1 87 ? 11.420 -29.343 -12.914 1.00 92.62 87 ILE A N 1
ATOM 701 C CA . ILE A 1 87 ? 11.240 -30.652 -13.562 1.00 92.62 87 ILE A CA 1
ATOM 702 C C . ILE A 1 87 ? 12.437 -31.013 -14.450 1.00 92.62 87 ILE A C 1
ATOM 704 O O . ILE A 1 87 ? 12.748 -32.196 -14.610 1.00 92.62 87 ILE A O 1
ATOM 708 N N . ALA A 1 88 ? 13.094 -30.016 -15.049 1.00 84.06 88 ALA A N 1
ATOM 709 C CA . ALA A 1 88 ? 14.202 -30.238 -15.967 1.00 84.06 88 ALA A CA 1
ATOM 710 C C . ALA A 1 88 ? 15.304 -31.105 -15.310 1.00 84.06 88 ALA A C 1
ATOM 712 O O . ALA A 1 88 ? 15.704 -30.855 -14.168 1.00 84.06 88 ALA A O 1
ATOM 713 N N . PRO A 1 89 ? 15.804 -32.152 -15.996 1.00 65.62 89 PRO A N 1
ATOM 714 C CA . PRO A 1 89 ? 16.714 -33.117 -15.394 1.00 65.62 89 PRO A CA 1
ATOM 715 C C . PRO A 1 89 ? 18.009 -32.444 -14.922 1.00 65.62 89 PRO A C 1
ATOM 717 O O . PRO A 1 89 ? 18.761 -31.874 -15.713 1.00 65.62 89 PRO A O 1
ATOM 720 N N . LYS A 1 90 ? 18.326 -32.618 -13.630 1.00 51.38 90 LYS A N 1
ATOM 721 C CA . LYS A 1 90 ? 19.575 -32.177 -12.966 1.00 51.38 90 LYS A CA 1
ATOM 722 C C . LYS A 1 90 ? 20.874 -32.644 -13.654 1.00 51.38 90 LYS A C 1
ATOM 724 O O . LYS A 1 90 ? 21.954 -32.184 -13.286 1.00 51.38 90 LYS A O 1
ATOM 729 N N . ALA A 1 91 ? 20.789 -33.528 -14.649 1.00 46.53 91 ALA A N 1
ATOM 730 C CA . ALA A 1 91 ? 21.916 -34.013 -15.437 1.00 46.53 91 ALA A CA 1
ATOM 731 C C . ALA A 1 91 ? 22.604 -32.912 -16.272 1.00 46.53 91 ALA A C 1
ATOM 733 O O . ALA A 1 91 ? 23.812 -32.996 -16.489 1.00 46.53 91 ALA A O 1
ATOM 734 N N . SER A 1 92 ? 21.896 -31.852 -16.691 1.00 48.03 92 SER A N 1
ATOM 735 C CA . SER A 1 92 ? 22.545 -30.746 -17.417 1.00 48.03 92 SER A CA 1
ATOM 736 C C . SER A 1 92 ? 23.344 -29.825 -16.485 1.00 48.03 92 SER A C 1
ATOM 738 O O . SER A 1 92 ? 24.425 -29.382 -16.854 1.00 48.03 92 SER A O 1
ATOM 740 N N . ALA A 1 93 ? 22.896 -29.619 -15.241 1.00 48.06 93 ALA A N 1
ATOM 741 C CA . ALA A 1 93 ? 23.574 -28.752 -14.273 1.00 48.06 93 ALA A CA 1
ATOM 742 C C . ALA A 1 93 ? 24.847 -29.380 -13.667 1.00 48.06 93 ALA A C 1
ATOM 744 O O . ALA A 1 93 ? 25.797 -28.666 -13.344 1.00 48.06 93 ALA A O 1
ATOM 745 N N . LEU A 1 94 ? 24.898 -30.712 -13.536 1.00 47.56 94 LEU A N 1
ATOM 746 C CA . LEU A 1 94 ? 26.095 -31.425 -13.069 1.00 47.56 94 LEU A CA 1
ATOM 747 C C . LEU A 1 94 ? 27.197 -31.483 -14.136 1.00 47.56 94 LEU A C 1
ATOM 749 O O . LEU A 1 94 ? 28.369 -31.338 -13.794 1.00 47.56 94 LEU A O 1
ATOM 753 N N . ASN A 1 95 ? 26.839 -31.597 -15.418 1.00 51.56 95 ASN A N 1
ATOM 754 C CA . ASN A 1 95 ? 27.815 -31.566 -16.511 1.00 51.56 95 ASN A CA 1
ATOM 755 C C . ASN A 1 95 ? 28.434 -30.174 -16.703 1.00 51.56 95 ASN A C 1
ATOM 757 O O . ASN A 1 95 ? 29.631 -30.077 -16.963 1.00 51.56 95 ASN A O 1
ATOM 761 N N . THR A 1 96 ? 27.673 -29.096 -16.490 1.00 47.06 96 THR A N 1
ATOM 762 C CA . THR A 1 96 ? 28.212 -27.727 -16.550 1.00 47.06 96 THR A CA 1
ATOM 763 C C . THR A 1 96 ? 29.148 -27.431 -15.376 1.00 47.06 96 THR A C 1
ATOM 765 O O . THR A 1 96 ? 30.164 -26.768 -15.568 1.00 47.06 96 THR A O 1
ATOM 768 N N . ARG A 1 97 ? 28.872 -27.979 -14.180 1.00 50.22 97 ARG A N 1
ATOM 769 C CA . ARG A 1 97 ? 29.747 -27.860 -12.996 1.00 50.22 97 ARG A CA 1
ATOM 770 C C . ARG A 1 97 ? 31.006 -28.724 -13.076 1.00 50.22 97 ARG A C 1
ATOM 772 O O . ARG A 1 97 ? 32.063 -28.289 -12.632 1.00 50.22 97 ARG A O 1
ATOM 779 N N . ALA A 1 98 ? 30.912 -29.923 -13.651 1.00 49.88 98 ALA A N 1
ATOM 780 C CA . ALA A 1 98 ? 32.070 -30.787 -13.871 1.00 49.88 98 ALA A CA 1
ATOM 781 C C . ALA A 1 98 ? 32.999 -30.227 -14.961 1.00 49.88 98 ALA A C 1
ATOM 783 O O . ALA A 1 98 ? 34.214 -30.267 -14.793 1.00 49.88 98 ALA A O 1
ATOM 784 N N . ALA A 1 99 ? 32.445 -29.642 -16.030 1.00 48.47 99 ALA A N 1
ATOM 785 C CA . ALA A 1 99 ? 33.227 -28.986 -17.077 1.00 48.47 99 ALA A CA 1
ATOM 786 C C . ALA A 1 99 ? 33.932 -27.712 -16.571 1.00 48.47 99 ALA A C 1
ATOM 788 O O . ALA A 1 99 ? 35.123 -27.543 -16.812 1.00 48.47 99 ALA A O 1
ATOM 789 N N . THR A 1 100 ? 33.251 -26.879 -15.771 1.00 51.81 100 THR A N 1
ATOM 790 C CA . THR A 1 100 ? 33.872 -25.684 -15.159 1.00 51.81 100 THR A CA 1
ATOM 791 C C . THR A 1 100 ? 34.902 -26.031 -14.078 1.00 51.81 100 THR A C 1
ATOM 793 O O . THR A 1 100 ? 35.935 -25.372 -13.992 1.00 51.81 100 THR A O 1
ATOM 796 N N . MET A 1 101 ? 34.703 -27.096 -13.288 1.00 53.31 101 MET A N 1
ATOM 797 C CA . MET A 1 101 ? 35.728 -27.574 -12.341 1.00 53.31 101 MET A CA 1
ATOM 798 C C . MET A 1 101 ? 36.919 -28.271 -13.018 1.00 53.31 101 MET A C 1
ATOM 800 O O . MET A 1 101 ? 38.010 -28.279 -12.446 1.00 53.31 101 MET A O 1
ATOM 804 N N . ALA A 1 102 ? 36.741 -28.860 -14.203 1.00 50.78 102 ALA A N 1
ATOM 805 C CA . ALA A 1 102 ? 37.838 -29.449 -14.968 1.00 50.78 102 ALA A CA 1
ATOM 806 C C . ALA A 1 102 ? 38.724 -28.369 -15.618 1.00 50.78 102 ALA A C 1
ATOM 808 O O . ALA A 1 102 ? 39.947 -28.488 -15.564 1.00 50.78 102 ALA A O 1
ATOM 809 N N . GLU A 1 103 ? 38.137 -27.280 -16.129 1.00 50.41 103 GLU A N 1
ATOM 810 C CA . GLU A 1 103 ? 38.896 -26.128 -16.649 1.00 50.41 103 GLU A CA 1
ATOM 811 C C . GLU A 1 103 ? 39.626 -25.351 -15.538 1.00 50.41 103 GLU A C 1
ATOM 813 O O . GLU A 1 103 ? 40.783 -24.975 -15.715 1.00 50.41 103 GLU A O 1
ATOM 818 N N . LEU A 1 104 ? 39.028 -25.199 -14.348 1.00 50.06 104 LEU A N 1
ATOM 819 C CA . LEU A 1 104 ? 39.672 -24.516 -13.213 1.00 50.06 104 LEU A CA 1
ATOM 820 C C . LEU A 1 104 ? 40.846 -25.300 -12.593 1.00 50.06 104 LEU A C 1
ATOM 822 O O . LEU A 1 104 ? 41.758 -24.691 -12.035 1.00 50.06 104 LEU A O 1
ATOM 826 N N . ASN A 1 105 ? 40.869 -26.634 -12.706 1.00 49.72 105 ASN A N 1
ATOM 827 C CA . ASN A 1 105 ? 41.970 -27.460 -12.185 1.00 49.72 105 ASN A CA 1
ATOM 828 C C . ASN A 1 105 ? 43.148 -27.615 -13.164 1.00 49.72 105 ASN A C 1
ATOM 830 O O . ASN A 1 105 ? 44.224 -28.032 -12.742 1.00 49.72 105 ASN A O 1
ATOM 834 N N . SER A 1 106 ? 42.987 -27.248 -14.440 1.00 46.81 106 SER A N 1
ATOM 835 C CA . SER A 1 106 ? 44.095 -27.213 -15.407 1.00 46.81 106 SER A CA 1
ATOM 836 C C . SER A 1 106 ? 44.956 -25.944 -15.289 1.00 46.81 106 SER A C 1
ATOM 838 O O . SER A 1 106 ? 45.991 -25.857 -15.949 1.00 46.81 106 SER A O 1
ATOM 840 N N . ALA A 1 107 ? 44.549 -24.967 -14.470 1.00 50.16 107 ALA A N 1
ATOM 841 C CA . ALA A 1 107 ? 45.162 -23.638 -14.424 1.00 50.16 107 ALA A CA 1
ATOM 842 C C . ALA A 1 107 ? 45.914 -23.302 -13.124 1.00 50.16 107 ALA A C 1
ATOM 844 O O . ALA A 1 107 ? 46.444 -22.202 -13.022 1.00 50.16 107 ALA A O 1
ATOM 845 N N . ASN A 1 108 ? 46.013 -24.202 -12.140 1.00 41.41 108 ASN A N 1
ATOM 846 C CA . ASN A 1 108 ? 46.745 -23.895 -10.908 1.00 41.41 108 ASN A CA 1
ATOM 847 C C . ASN A 1 108 ? 47.639 -25.044 -10.443 1.00 41.41 108 ASN A C 1
ATOM 849 O O . ASN A 1 108 ? 47.178 -26.114 -10.044 1.00 41.41 108 ASN A O 1
ATOM 853 N N . GLY A 1 109 ? 48.944 -24.774 -10.470 1.00 45.50 109 GLY A N 1
ATOM 854 C CA . GLY A 1 109 ? 49.962 -25.582 -9.820 1.00 45.50 109 GLY A CA 1
ATOM 855 C C . GLY A 1 109 ? 49.753 -25.668 -8.304 1.00 45.50 109 GLY A C 1
ATOM 856 O O . GLY A 1 109 ? 49.159 -24.792 -7.681 1.00 45.50 109 GLY A O 1
ATOM 857 N N . ASN A 1 110 ? 50.247 -26.778 -7.751 1.00 50.78 110 ASN A N 1
ATOM 858 C CA . ASN A 1 110 ? 50.280 -27.182 -6.340 1.00 50.78 110 ASN A CA 1
ATOM 859 C C . ASN A 1 110 ? 50.131 -26.066 -5.285 1.00 50.78 110 ASN A C 1
ATOM 861 O O . ASN A 1 110 ? 50.902 -25.108 -5.280 1.00 50.78 110 ASN A O 1
ATOM 865 N N . PRO A 1 111 ? 49.340 -26.345 -4.229 1.00 42.28 111 PRO A N 1
ATOM 866 C CA . PRO A 1 111 ? 49.985 -26.433 -2.919 1.00 42.28 111 PRO A CA 1
ATOM 867 C C . PRO A 1 111 ? 49.474 -27.624 -2.091 1.00 42.28 111 PRO A C 1
ATOM 869 O O . PRO A 1 111 ? 48.348 -27.663 -1.587 1.00 42.28 111 PRO A O 1
ATOM 872 N N . ALA A 1 112 ? 50.347 -28.608 -1.888 1.00 46.84 112 ALA A N 1
ATOM 873 C CA . ALA A 1 112 ? 50.168 -29.650 -0.886 1.00 46.84 112 ALA A CA 1
ATOM 874 C C . ALA A 1 112 ? 50.530 -29.086 0.502 1.00 46.84 112 ALA A C 1
ATOM 876 O O . ALA A 1 112 ? 51.658 -29.233 0.955 1.00 46.84 112 ALA A O 1
ATOM 877 N N . SER A 1 113 ? 49.596 -28.388 1.160 1.00 50.94 113 SER A N 1
ATOM 878 C CA . SER A 1 113 ? 49.738 -27.990 2.579 1.00 50.94 113 SER A CA 1
ATOM 879 C C . SER A 1 113 ? 48.411 -27.588 3.255 1.00 50.94 113 SER A C 1
ATOM 881 O O . SER A 1 113 ? 48.237 -27.798 4.453 1.00 50.94 113 SER A O 1
ATOM 883 N N . GLU A 1 114 ? 47.405 -27.108 2.511 1.00 48.31 114 GLU A N 1
ATOM 884 C CA . GLU A 1 114 ? 46.182 -26.539 3.122 1.00 48.31 114 GLU A CA 1
ATOM 885 C C . GLU A 1 114 ? 44.981 -27.492 3.268 1.00 48.31 114 GLU A C 1
ATOM 887 O O . GLU A 1 114 ? 44.027 -27.198 3.992 1.00 48.31 114 GLU A O 1
ATOM 892 N N . LYS A 1 115 ? 45.018 -28.681 2.650 1.00 52.22 115 LYS A N 1
ATOM 893 C CA . LYS A 1 115 ? 43.882 -29.626 2.666 1.00 52.22 115 LYS A CA 1
ATOM 894 C C . LYS A 1 115 ? 43.609 -30.272 4.038 1.00 52.22 115 LYS A C 1
ATOM 896 O O . LYS A 1 115 ? 42.535 -30.845 4.220 1.00 52.22 115 LYS A O 1
ATOM 901 N N . SER A 1 116 ? 44.521 -30.181 5.016 1.00 54.31 116 SER A N 1
ATOM 902 C CA . SER A 1 116 ? 44.295 -30.746 6.362 1.00 54.31 116 SER A CA 1
ATOM 903 C C . SER A 1 116 ? 43.478 -29.822 7.276 1.00 54.31 116 SER A C 1
ATOM 905 O O . SER A 1 116 ? 42.614 -30.303 8.008 1.00 54.31 116 SER A O 1
ATOM 907 N N . LYS A 1 117 ? 43.656 -28.496 7.178 1.00 55.56 117 LYS A N 1
ATOM 908 C CA . LYS A 1 117 ? 42.936 -27.520 8.019 1.00 55.56 117 LYS A CA 1
ATOM 909 C C . LYS A 1 117 ? 41.450 -27.426 7.657 1.00 55.56 117 LYS A C 1
ATOM 911 O O . LYS A 1 117 ? 40.604 -27.331 8.545 1.00 55.56 117 LYS A O 1
ATOM 916 N N . MET A 1 118 ? 41.115 -27.563 6.372 1.00 58.59 118 MET A N 1
ATOM 917 C CA . MET A 1 118 ? 39.724 -27.536 5.900 1.00 58.59 118 MET A CA 1
ATOM 918 C C . MET A 1 118 ? 38.915 -28.764 6.362 1.00 58.59 118 MET A C 1
ATOM 920 O O . MET A 1 118 ? 37.735 -28.640 6.685 1.00 58.59 118 MET A O 1
ATOM 924 N N . ARG A 1 119 ? 39.548 -29.942 6.479 1.00 67.94 119 ARG A N 1
ATOM 925 C CA . ARG A 1 119 ? 38.881 -31.165 6.967 1.00 67.94 119 ARG A CA 1
ATOM 926 C C . ARG A 1 119 ? 38.539 -31.097 8.457 1.00 67.94 119 ARG A C 1
ATOM 928 O O . ARG A 1 119 ? 37.467 -31.549 8.848 1.00 67.94 119 ARG A O 1
ATOM 935 N N . ILE A 1 120 ? 39.404 -30.488 9.269 1.00 71.69 120 ILE A N 1
ATOM 936 C CA . ILE A 1 120 ? 39.154 -30.307 10.708 1.00 71.69 120 ILE A CA 1
ATOM 937 C C . ILE A 1 120 ? 38.028 -29.285 10.934 1.00 71.69 120 ILE A C 1
ATOM 939 O O . ILE A 1 120 ? 37.124 -29.536 11.727 1.00 71.69 120 ILE A O 1
ATOM 943 N N . SER A 1 121 ? 38.018 -28.174 10.188 1.00 76.44 121 SER A N 1
ATOM 944 C CA . SER A 1 121 ? 36.960 -27.158 10.300 1.00 76.44 121 SER A CA 1
ATOM 945 C C . SER A 1 121 ? 35.576 -27.697 9.902 1.00 76.44 121 SER A C 1
ATOM 947 O O . SER A 1 121 ? 34.591 -27.451 10.598 1.00 76.44 121 SER A O 1
ATOM 949 N N . MET A 1 122 ? 35.502 -28.514 8.845 1.00 81.69 122 MET A N 1
ATOM 950 C CA . MET A 1 122 ? 34.242 -29.119 8.402 1.00 81.69 122 MET A CA 1
ATOM 951 C C . MET A 1 122 ? 33.702 -30.154 9.404 1.00 81.69 122 MET A C 1
ATOM 953 O O . MET A 1 122 ? 32.495 -30.205 9.630 1.00 81.69 122 MET A O 1
ATOM 957 N N . ALA A 1 123 ? 34.578 -30.930 10.053 1.00 85.19 123 ALA A N 1
ATOM 958 C CA . ALA A 1 123 ? 34.176 -31.869 11.102 1.00 85.19 123 ALA A CA 1
ATOM 959 C C . ALA A 1 123 ? 33.606 -31.148 12.337 1.00 85.19 123 ALA A C 1
ATOM 961 O O . ALA A 1 123 ? 32.583 -31.569 12.874 1.00 85.19 123 ALA A O 1
ATOM 962 N N . ILE A 1 124 ? 34.211 -30.027 12.748 1.00 88.94 124 ILE A N 1
ATOM 963 C CA . ILE A 1 124 ? 33.719 -29.212 13.872 1.00 88.94 124 ILE A CA 1
ATOM 964 C C . ILE A 1 124 ? 32.338 -28.624 13.560 1.00 88.94 124 ILE A C 1
ATOM 966 O O . ILE A 1 124 ? 31.443 -28.683 14.402 1.00 88.94 124 ILE A O 1
ATOM 970 N N . LEU A 1 125 ? 32.133 -28.105 12.346 1.00 89.81 125 LEU A N 1
ATOM 971 C CA . LEU A 1 125 ? 30.834 -27.570 11.930 1.00 89.81 125 LEU A CA 1
ATOM 972 C C . LEU A 1 125 ? 29.742 -28.649 11.966 1.00 89.81 125 LEU A C 1
ATOM 974 O O . LEU A 1 125 ? 28.634 -28.397 12.435 1.00 89.81 125 LEU A O 1
ATOM 978 N N . LEU A 1 126 ? 30.067 -29.859 11.507 1.00 92.62 126 LEU A N 1
ATOM 979 C CA . LEU A 1 126 ? 29.130 -30.979 11.468 1.00 92.62 126 LEU A CA 1
ATOM 980 C C . LEU A 1 126 ? 28.737 -31.422 12.882 1.00 92.62 126 LEU A C 1
ATOM 982 O O . LEU A 1 126 ? 27.552 -31.621 13.143 1.00 92.62 126 LEU A O 1
ATOM 986 N N . ILE A 1 127 ? 29.703 -31.453 13.810 1.00 94.38 127 ILE A N 1
ATOM 987 C CA . ILE A 1 127 ? 29.440 -31.682 15.235 1.00 94.38 127 ILE A CA 1
ATOM 988 C C . ILE A 1 127 ? 28.480 -30.611 15.757 1.00 94.38 127 ILE A C 1
ATOM 990 O O . ILE A 1 127 ? 27.407 -30.975 16.221 1.00 94.38 127 ILE A O 1
ATOM 994 N N . ILE A 1 128 ? 28.785 -29.317 15.594 1.00 92.81 128 ILE A N 1
ATOM 995 C CA . ILE A 1 128 ? 27.942 -28.213 16.095 1.00 92.81 128 ILE A CA 1
ATOM 996 C C . ILE A 1 128 ? 26.501 -28.310 15.573 1.00 92.81 128 ILE A C 1
ATOM 998 O O . ILE A 1 128 ? 25.555 -28.171 16.348 1.00 92.81 128 ILE A O 1
ATOM 1002 N N . VAL A 1 129 ? 26.313 -28.580 14.278 1.00 93.38 129 VAL A N 1
ATOM 1003 C CA . VAL A 1 129 ? 24.974 -28.720 13.684 1.00 93.38 129 VAL A CA 1
ATOM 1004 C C . VAL A 1 129 ? 24.231 -29.918 14.276 1.00 93.38 129 VAL A C 1
ATOM 1006 O O . VAL A 1 129 ? 23.047 -29.799 14.598 1.00 93.38 129 VAL A O 1
ATOM 1009 N N . THR A 1 130 ? 24.907 -31.053 14.477 1.00 93.25 130 THR A N 1
ATOM 1010 C CA . THR A 1 130 ? 24.287 -32.222 15.119 1.00 93.25 130 THR A CA 1
ATOM 1011 C C . THR A 1 130 ? 23.941 -31.973 16.587 1.00 93.25 130 THR A C 1
ATOM 1013 O O . THR A 1 130 ? 22.836 -32.326 17.000 1.00 93.25 130 THR A O 1
ATOM 1016 N N . THR A 1 131 ? 24.793 -31.294 17.365 1.00 93.94 131 THR A N 1
ATOM 1017 C CA . THR A 1 131 ? 24.485 -30.959 18.766 1.00 93.94 131 THR A CA 1
ATOM 1018 C C . THR A 1 131 ? 23.329 -29.974 18.868 1.00 93.94 131 THR A C 1
ATOM 1020 O O . THR A 1 131 ? 22.438 -30.169 19.689 1.00 93.94 131 THR A O 1
ATOM 1023 N N . LEU A 1 132 ? 23.294 -28.940 18.022 1.00 91.62 132 LEU A N 1
ATOM 1024 C CA . LEU A 1 132 ? 22.183 -27.984 17.994 1.00 91.62 132 LEU A CA 1
ATOM 1025 C C . LEU A 1 132 ? 20.870 -28.650 17.567 1.00 91.62 132 LEU A C 1
ATOM 1027 O O . LEU A 1 132 ? 19.828 -28.362 18.151 1.00 91.62 132 LEU A O 1
ATOM 1031 N N . SER A 1 133 ? 20.921 -29.579 16.609 1.00 90.25 133 SER A N 1
ATOM 1032 C CA . SER A 1 133 ? 19.747 -30.357 16.192 1.00 90.25 133 SER A CA 1
ATOM 1033 C C . SER A 1 133 ? 19.237 -31.260 17.319 1.00 90.25 133 SER A C 1
ATOM 1035 O O . SER A 1 133 ? 18.033 -31.313 17.562 1.00 90.25 133 SER A O 1
ATOM 1037 N N . TYR A 1 134 ? 20.141 -31.911 18.059 1.00 96.50 134 TYR A N 1
ATOM 1038 C CA . TYR A 1 134 ? 19.790 -32.728 19.223 1.00 96.50 134 TYR A CA 1
ATOM 1039 C C . TYR A 1 134 ? 19.183 -31.889 20.357 1.00 96.50 134 TYR A C 1
ATOM 1041 O O . TYR A 1 134 ? 18.148 -32.252 20.913 1.00 96.50 134 TYR A O 1
ATOM 1049 N N . LEU A 1 135 ? 19.769 -30.726 20.662 1.00 93.69 135 LEU A N 1
ATOM 1050 C CA . LEU A 1 135 ? 19.231 -29.796 21.661 1.00 93.69 135 LEU A CA 1
ATOM 1051 C C . LEU A 1 135 ? 17.852 -29.261 21.260 1.00 93.69 135 LEU A C 1
ATOM 1053 O O . LEU A 1 135 ? 16.964 -29.155 22.106 1.00 93.69 135 LEU A O 1
ATOM 1057 N N . TYR A 1 136 ? 17.652 -28.956 19.977 1.00 92.94 136 TYR A N 1
ATOM 1058 C CA . TYR A 1 136 ? 16.354 -28.537 19.457 1.00 92.94 136 TYR A CA 1
ATOM 1059 C C . TYR A 1 136 ? 15.304 -29.648 19.587 1.00 92.94 136 TYR A C 1
ATOM 1061 O O . TYR A 1 136 ? 14.185 -29.383 20.027 1.00 92.94 136 TYR A O 1
ATOM 1069 N N . TYR A 1 137 ? 15.671 -30.892 19.266 1.00 92.69 137 TYR A N 1
ATOM 1070 C CA . TYR A 1 137 ? 14.793 -32.050 19.419 1.00 92.69 137 TYR A CA 1
ATOM 1071 C C . TYR A 1 137 ? 14.398 -32.275 20.888 1.00 92.69 137 TYR A C 1
ATOM 1073 O O . TYR A 1 137 ? 13.210 -32.339 21.197 1.00 92.69 137 TYR A O 1
ATOM 1081 N N . ALA A 1 138 ? 15.368 -32.276 21.808 1.00 91.31 138 ALA A N 1
ATOM 1082 C CA . ALA A 1 138 ? 15.115 -32.414 23.244 1.00 91.31 138 ALA A CA 1
ATOM 1083 C C . ALA A 1 138 ? 14.238 -31.273 23.800 1.00 91.31 138 ALA A C 1
ATOM 1085 O O . ALA A 1 138 ? 13.361 -31.489 24.640 1.00 91.31 138 ALA A O 1
ATOM 1086 N N . TYR A 1 139 ? 14.431 -30.046 23.306 1.00 90.88 139 TYR A N 1
ATOM 1087 C CA . TYR A 1 139 ? 13.576 -28.912 23.654 1.00 90.88 139 TYR A CA 1
ATOM 1088 C C . TYR A 1 139 ? 12.134 -29.102 23.159 1.00 90.88 139 TYR A C 1
ATOM 1090 O O . TYR A 1 139 ? 11.184 -28.827 23.898 1.00 90.88 139 TYR A O 1
ATOM 1098 N N . ALA A 1 140 ? 11.955 -29.585 21.927 1.00 88.19 140 ALA A N 1
ATOM 1099 C CA . ALA A 1 140 ? 10.640 -29.856 21.356 1.00 88.19 140 ALA A CA 1
ATOM 1100 C C . ALA A 1 140 ? 9.897 -30.972 22.113 1.00 88.19 140 ALA A C 1
ATOM 1102 O O . ALA A 1 140 ? 8.702 -30.832 22.379 1.00 88.19 140 ALA A O 1
ATOM 1103 N N . GLU A 1 141 ? 10.599 -32.031 22.519 1.00 90.88 141 GLU A N 1
ATOM 1104 C CA . GLU A 1 141 ? 10.047 -33.137 23.311 1.00 90.88 141 GLU A CA 1
ATOM 1105 C C . GLU A 1 141 ? 9.595 -32.670 24.707 1.00 90.88 141 GLU A C 1
ATOM 1107 O O . GLU A 1 141 ? 8.451 -32.906 25.100 1.00 90.88 141 GLU A O 1
ATOM 1112 N N . ASN A 1 142 ? 10.414 -31.874 25.406 1.00 90.56 142 ASN A N 1
ATOM 1113 C CA . ASN A 1 142 ? 10.035 -31.264 26.689 1.00 90.56 142 ASN A CA 1
ATOM 1114 C C . ASN A 1 142 ? 8.782 -30.370 26.549 1.00 90.56 142 ASN A C 1
ATOM 1116 O O . ASN A 1 142 ? 7.864 -30.414 27.371 1.00 90.56 142 ASN A O 1
ATOM 1120 N N . GLN A 1 143 ? 8.674 -29.604 25.457 1.00 84.81 143 GLN A N 1
ATOM 1121 C CA . GLN A 1 143 ? 7.469 -28.817 25.168 1.00 84.81 143 GLN A CA 1
ATOM 1122 C C . GLN A 1 143 ? 6.225 -29.689 24.935 1.00 84.81 143 GLN A C 1
ATOM 1124 O O . GLN A 1 143 ? 5.123 -29.274 25.303 1.00 84.81 143 GLN A O 1
ATOM 1129 N N . GLN A 1 144 ? 6.361 -30.876 24.337 1.00 87.88 144 GLN A N 1
ATOM 1130 C CA . GLN A 1 144 ? 5.243 -31.813 24.190 1.00 87.88 144 GLN A CA 1
ATOM 1131 C C . GLN A 1 144 ? 4.824 -32.409 25.537 1.00 87.88 144 GLN A C 1
ATOM 1133 O O . GLN A 1 144 ? 3.629 -32.426 25.840 1.00 87.88 144 GLN A O 1
ATOM 1138 N N . GLN A 1 145 ? 5.782 -32.798 26.378 1.00 92.12 145 GLN A N 1
ATOM 1139 C CA . GLN A 1 145 ? 5.503 -33.350 27.702 1.00 92.12 145 GLN A CA 1
ATOM 1140 C C . GLN A 1 145 ? 4.778 -32.339 28.604 1.00 92.12 145 GLN A C 1
ATOM 1142 O O . GLN A 1 145 ? 3.724 -32.648 29.160 1.00 92.12 145 GLN A O 1
ATOM 1147 N N . GLN A 1 146 ? 5.223 -31.077 28.623 1.00 86.44 146 GLN A N 1
ATOM 1148 C CA . GLN A 1 146 ? 4.528 -30.011 29.357 1.00 86.44 146 GLN A CA 1
ATOM 1149 C C . GLN A 1 146 ? 3.102 -29.750 28.850 1.00 86.44 146 GLN A C 1
ATOM 1151 O O . GLN A 1 146 ? 2.234 -29.320 29.614 1.00 86.44 146 GLN A O 1
ATOM 1156 N N . ARG A 1 147 ? 2.830 -29.950 27.553 1.00 86.25 147 ARG A N 1
ATOM 1157 C CA . ARG A 1 147 ? 1.468 -29.822 27.005 1.00 86.25 147 ARG A CA 1
ATOM 1158 C C . ARG A 1 147 ? 0.582 -30.970 27.468 1.00 86.25 147 ARG A C 1
ATOM 1160 O O . ARG A 1 147 ? -0.566 -30.717 27.832 1.00 86.25 147 ARG A O 1
ATOM 1167 N N . PHE A 1 148 ? 1.116 -32.188 27.477 1.00 91.88 148 PHE A N 1
ATOM 1168 C CA . PHE A 1 148 ? 0.409 -33.370 27.957 1.00 91.88 148 PHE A CA 1
ATOM 1169 C C . PHE A 1 148 ? 0.059 -33.250 29.448 1.00 91.88 148 PHE A C 1
ATOM 1171 O O . PHE A 1 148 ? -1.095 -33.443 29.826 1.00 91.88 148 PHE A O 1
ATOM 1178 N N . GLU A 1 149 ? 1.002 -32.810 30.284 1.00 91.00 149 GLU A N 1
ATOM 1179 C CA . GLU A 1 149 ? 0.766 -32.567 31.715 1.00 91.00 149 GLU A CA 1
ATOM 1180 C C . GLU A 1 149 ? -0.321 -31.509 31.954 1.00 91.00 149 GLU A C 1
ATOM 1182 O O . GLU A 1 149 ? -1.246 -31.727 32.738 1.00 91.00 149 GLU A O 1
ATOM 1187 N N . ARG A 1 150 ? -0.297 -30.390 31.213 1.00 87.62 150 ARG A N 1
ATOM 1188 C CA . ARG A 1 150 ? -1.355 -29.364 31.297 1.00 87.62 150 ARG A CA 1
ATOM 1189 C C . ARG A 1 150 ? -2.722 -29.894 30.863 1.00 87.62 150 ARG A C 1
ATOM 1191 O O . ARG A 1 150 ? -3.738 -29.469 31.412 1.00 87.62 150 ARG A O 1
ATOM 1198 N N . GLN A 1 151 ? -2.776 -30.789 29.877 1.00 88.75 151 GLN A N 1
ATOM 1199 C CA . GLN A 1 151 ? -4.027 -31.432 29.464 1.00 88.75 151 GLN A CA 1
ATOM 1200 C C . GLN A 1 151 ? -4.562 -32.372 30.550 1.00 88.75 151 GLN A C 1
ATOM 1202 O O . GLN A 1 151 ? -5.750 -32.301 30.864 1.00 88.75 151 GLN A O 1
ATOM 1207 N N . GLN A 1 152 ? -3.698 -33.176 31.175 1.00 94.06 152 GLN A N 1
ATOM 1208 C CA . GLN A 1 152 ? -4.064 -34.035 32.306 1.00 94.06 152 GLN A CA 1
ATOM 1209 C C . GLN A 1 152 ? -4.582 -33.214 33.492 1.00 94.06 152 GLN A C 1
ATOM 1211 O O . GLN A 1 152 ? -5.655 -33.499 34.024 1.00 94.06 152 GLN A O 1
ATOM 1216 N N . GLN A 1 153 ? -3.893 -32.126 33.845 1.00 92.56 153 GLN A N 1
ATOM 1217 C CA . GLN A 1 153 ? -4.314 -31.237 34.927 1.00 92.56 153 GLN A CA 1
ATOM 1218 C C . GLN A 1 153 ? -5.668 -30.570 34.634 1.00 92.56 153 GLN A C 1
ATOM 1220 O O . GLN A 1 153 ? -6.525 -30.479 35.514 1.00 92.56 153 GLN A O 1
ATOM 1225 N N . ARG A 1 154 ? -5.917 -30.156 33.383 1.00 85.25 154 ARG A N 1
ATOM 1226 C CA . ARG A 1 154 ? -7.229 -29.636 32.961 1.00 85.25 154 ARG A CA 1
ATOM 1227 C C . ARG A 1 154 ? -8.330 -30.685 33.074 1.00 85.25 154 ARG A C 1
ATOM 1229 O O . ARG A 1 154 ? -9.429 -30.351 33.511 1.00 85.25 154 ARG A O 1
ATOM 1236 N N . LEU A 1 155 ? -8.047 -31.933 32.705 1.00 92.44 155 LEU A N 1
ATOM 1237 C CA . LEU A 1 155 ? -9.004 -33.031 32.822 1.00 92.44 155 LEU A CA 1
ATOM 1238 C C . LEU A 1 155 ? -9.345 -33.310 34.295 1.00 92.44 155 LEU A C 1
ATOM 1240 O O . LEU A 1 155 ? -10.516 -33.463 34.640 1.00 92.44 155 LEU A O 1
ATOM 1244 N N . GLN A 1 156 ? -8.338 -33.300 35.173 1.00 94.38 156 GLN A N 1
ATOM 1245 C CA . GLN A 1 156 ? -8.517 -33.453 36.618 1.00 94.38 156 GLN A CA 1
ATOM 1246 C C . GLN A 1 156 ? -9.354 -32.316 37.215 1.00 94.38 156 GLN A C 1
ATOM 1248 O O . GLN A 1 156 ? -10.320 -32.591 37.924 1.00 94.38 156 GLN A O 1
ATOM 1253 N N . LEU A 1 157 ? -9.060 -31.055 36.878 1.00 89.44 157 LEU A N 1
ATOM 1254 C CA . LEU A 1 157 ? -9.848 -29.899 37.329 1.00 89.44 157 LEU A CA 1
ATOM 1255 C C . LEU A 1 157 ? -11.292 -29.946 36.813 1.00 89.44 157 LEU A C 1
ATOM 1257 O O . LEU A 1 157 ? -12.222 -29.658 37.563 1.00 89.44 157 LEU A O 1
ATOM 1261 N N . ALA A 1 158 ? -11.502 -30.351 35.558 1.00 88.06 158 ALA A N 1
ATOM 1262 C CA . ALA A 1 158 ? -12.840 -30.508 34.993 1.00 88.06 158 ALA A CA 1
ATOM 1263 C C . ALA A 1 158 ? -13.636 -31.618 35.701 1.00 88.06 158 ALA A C 1
ATOM 1265 O O . ALA A 1 158 ? -14.824 -31.446 35.982 1.00 88.06 158 ALA A O 1
ATOM 1266 N N . ASN A 1 159 ? -12.987 -32.737 36.029 1.00 92.75 159 ASN A N 1
ATOM 1267 C CA . ASN A 1 159 ? -13.602 -33.830 36.779 1.00 92.75 159 ASN A CA 1
ATOM 1268 C C . ASN A 1 159 ? -13.904 -33.425 38.228 1.00 92.75 159 ASN A C 1
ATOM 1270 O O . ASN A 1 159 ? -15.009 -33.682 38.704 1.00 92.75 159 ASN A O 1
ATOM 1274 N N . ALA A 1 160 ? -12.988 -32.717 38.894 1.00 91.44 160 ALA A N 1
ATOM 1275 C CA . ALA A 1 160 ? -13.205 -32.170 40.231 1.00 91.44 160 ALA A CA 1
ATOM 1276 C C . ALA A 1 160 ? -14.369 -31.165 40.247 1.00 91.44 160 ALA A C 1
ATOM 1278 O O . ALA A 1 160 ? -15.248 -31.248 41.100 1.00 91.44 160 ALA A O 1
ATOM 1279 N N . ALA A 1 161 ? -14.453 -30.273 39.255 1.00 88.25 161 ALA A N 1
ATOM 1280 C CA . ALA A 1 161 ? -15.566 -29.335 39.120 1.00 88.25 161 ALA A CA 1
ATOM 1281 C C . ALA A 1 161 ? -16.909 -30.050 38.874 1.00 88.25 161 ALA A C 1
ATOM 1283 O O . ALA A 1 161 ? -17.935 -29.643 39.422 1.00 88.25 161 ALA A O 1
ATOM 1284 N N . LYS A 1 162 ? -16.922 -31.135 38.083 1.00 90.38 162 LYS A N 1
ATOM 1285 C CA . LYS A 1 162 ? -18.115 -31.982 37.903 1.00 90.38 162 LYS A CA 1
ATOM 1286 C C . LYS A 1 162 ? -18.536 -32.654 39.211 1.00 90.38 162 LYS A C 1
ATOM 1288 O O . LYS A 1 162 ? -19.723 -32.647 39.530 1.00 90.38 162 LYS A O 1
ATOM 1293 N N . GLN A 1 163 ? -17.587 -33.193 39.976 1.00 92.56 163 GLN A N 1
ATOM 1294 C CA . GLN A 1 163 ? -17.858 -33.808 41.279 1.00 92.56 163 GLN A CA 1
ATOM 1295 C C . GLN A 1 163 ? -18.377 -32.784 42.294 1.00 92.56 163 GLN A C 1
ATOM 1297 O O . GLN A 1 163 ? -19.383 -33.047 42.947 1.00 92.56 163 GLN A O 1
ATOM 1302 N N . ALA A 1 164 ? -17.771 -31.597 42.362 1.00 88.50 164 ALA A N 1
ATOM 1303 C CA . ALA A 1 164 ? -18.216 -30.513 43.234 1.00 88.50 164 ALA A CA 1
ATOM 1304 C C . ALA A 1 164 ? -19.648 -30.063 42.900 1.00 88.50 164 ALA A C 1
ATOM 1306 O O . ALA A 1 164 ? -20.472 -29.911 43.798 1.00 88.50 164 ALA A O 1
ATOM 1307 N N . LYS A 1 165 ? -19.991 -29.931 41.609 1.00 90.06 165 LYS A N 1
ATOM 1308 C CA . LYS A 1 165 ? -21.372 -29.642 41.182 1.00 90.06 165 LYS A CA 1
ATOM 1309 C C . LYS A 1 165 ? -22.349 -30.749 41.580 1.00 90.06 165 LYS A C 1
ATOM 1311 O O . LYS A 1 165 ? -23.445 -30.450 42.043 1.00 90.06 165 LYS A O 1
ATOM 1316 N N . ALA A 1 166 ? -21.961 -32.015 41.427 1.00 88.75 166 ALA A N 1
ATOM 1317 C CA . ALA A 1 166 ? -22.797 -33.145 41.828 1.00 88.75 166 ALA A CA 1
ATOM 1318 C C . ALA A 1 166 ? -23.005 -33.203 43.353 1.00 88.75 166 ALA A C 1
ATOM 1320 O O . ALA A 1 166 ? -24.105 -33.507 43.809 1.00 88.75 166 ALA A O 1
ATOM 1321 N N . GLN A 1 167 ? -21.978 -32.884 44.145 1.00 90.44 167 GLN A N 1
ATOM 1322 C CA . GLN A 1 167 ? -22.076 -32.798 45.604 1.00 90.44 167 GLN A CA 1
ATOM 1323 C C . GLN A 1 167 ? -22.954 -31.625 46.048 1.00 90.44 167 GLN A C 1
ATOM 1325 O O . GLN A 1 167 ? -23.835 -31.824 46.879 1.00 90.44 167 GLN A O 1
ATOM 1330 N N . ALA A 1 168 ? -22.791 -30.445 45.442 1.00 85.19 168 ALA A N 1
ATOM 1331 C CA . ALA A 1 168 ? -23.640 -29.288 45.721 1.00 85.19 168 ALA A CA 1
ATOM 1332 C C . ALA A 1 168 ? -25.119 -29.573 45.399 1.00 85.19 168 ALA A C 1
ATOM 1334 O O . ALA A 1 168 ? -26.003 -29.216 46.176 1.00 85.19 168 ALA A O 1
ATOM 1335 N N . ALA A 1 169 ? -25.401 -30.285 44.301 1.00 84.12 169 ALA A N 1
ATOM 1336 C CA . ALA A 1 169 ? -26.760 -30.708 43.961 1.00 84.12 169 ALA A CA 1
ATOM 1337 C C . ALA A 1 169 ? -27.343 -31.697 44.989 1.00 84.12 169 ALA A C 1
ATOM 1339 O O . ALA A 1 169 ? -28.497 -31.557 45.387 1.00 84.12 169 ALA A O 1
ATOM 1340 N N . LYS A 1 170 ? -26.545 -32.659 45.478 1.00 85.94 170 LYS A N 1
ATOM 1341 C CA . LYS A 1 170 ? -26.974 -33.588 46.542 1.00 85.94 170 LYS A CA 1
ATOM 1342 C C . LYS A 1 170 ? -27.263 -32.869 47.861 1.00 85.94 170 LYS A C 1
ATOM 1344 O O . LYS A 1 170 ? -28.282 -33.152 48.478 1.00 85.94 170 LYS A O 1
ATOM 1349 N N . GLN A 1 171 ? -26.410 -31.925 48.256 1.00 83.94 171 GLN A N 1
ATOM 1350 C CA . GLN A 1 171 ? -26.608 -31.121 49.467 1.00 83.94 171 GLN A CA 1
ATOM 1351 C C . GLN A 1 171 ? -27.844 -30.222 49.362 1.00 83.94 171 GLN A C 1
ATOM 1353 O O . GLN A 1 171 ? -28.591 -30.105 50.325 1.00 83.94 171 GLN A O 1
ATOM 1358 N N . THR A 1 172 ? -28.108 -29.647 48.184 1.00 80.06 172 THR A N 1
ATOM 1359 C CA . THR A 1 172 ? -29.322 -28.846 47.947 1.00 80.06 172 THR A CA 1
ATOM 1360 C C . THR A 1 172 ? -30.586 -29.694 48.106 1.00 80.06 172 THR A C 1
ATOM 1362 O O . THR A 1 172 ? -31.538 -29.256 48.745 1.00 80.06 172 THR A O 1
ATOM 1365 N N . ASN A 1 173 ? -30.578 -30.929 47.596 1.00 77.56 173 ASN A N 1
ATOM 1366 C CA . ASN A 1 173 ? -31.719 -31.838 47.724 1.00 77.56 173 ASN A CA 1
ATOM 1367 C C . ASN A 1 173 ? -31.904 -32.368 49.158 1.00 77.56 173 ASN A C 1
ATOM 1369 O O . ASN A 1 173 ? -33.036 -32.578 49.575 1.00 77.56 173 ASN A O 1
ATOM 1373 N N . GLN A 1 174 ? -30.823 -32.566 49.922 1.00 76.94 174 GLN A N 1
ATOM 1374 C CA . GLN A 1 174 ? -30.904 -32.952 51.339 1.00 76.94 174 GLN A CA 1
ATOM 1375 C C . GLN A 1 174 ? -31.415 -31.799 52.213 1.00 76.94 174 GLN A C 1
ATOM 1377 O O . GLN A 1 174 ? -32.312 -32.005 53.021 1.00 76.94 174 GLN A O 1
ATOM 1382 N N . ALA A 1 175 ? -30.946 -30.570 51.976 1.00 69.12 175 ALA A N 1
ATOM 1383 C CA . ALA A 1 175 ? -31.414 -29.384 52.696 1.00 69.12 175 ALA A CA 1
ATOM 1384 C C . ALA A 1 175 ? -32.891 -29.044 52.417 1.00 69.12 175 ALA A C 1
ATOM 1386 O O . ALA A 1 175 ? -33.540 -28.401 53.236 1.00 69.12 175 ALA A O 1
ATOM 1387 N N . GLN A 1 176 ? -33.436 -29.473 51.274 1.00 67.38 176 GLN A N 1
ATOM 1388 C CA . GLN A 1 176 ? -34.865 -29.345 50.965 1.00 67.38 176 GLN A CA 1
ATOM 1389 C C . GLN A 1 176 ? -35.722 -30.478 51.553 1.00 67.38 176 GLN A C 1
ATOM 1391 O O . GLN A 1 176 ? -36.937 -30.322 51.625 1.00 67.38 176 GLN A O 1
ATOM 1396 N N . ALA A 1 177 ? -35.115 -31.589 51.982 1.00 65.69 177 ALA A N 1
ATOM 1397 C CA . ALA A 1 177 ? -35.816 -32.725 52.580 1.00 65.69 177 ALA A CA 1
ATOM 1398 C C . ALA A 1 177 ? -35.882 -32.669 54.122 1.00 65.69 177 ALA A C 1
ATOM 1400 O O . ALA A 1 177 ? -36.665 -33.405 54.707 1.00 65.69 177 ALA A O 1
ATOM 1401 N N . GLU A 1 178 ? -35.100 -31.801 54.774 1.00 54.81 178 GLU A N 1
ATOM 1402 C CA . GLU A 1 178 ? -34.999 -31.699 56.245 1.00 54.81 178 GLU A CA 1
ATOM 1403 C C . GLU A 1 178 ? -35.795 -30.533 56.870 1.00 54.81 178 GLU A C 1
ATOM 1405 O O . GLU A 1 178 ? -35.612 -30.212 58.040 1.00 54.81 178 GLU A O 1
ATOM 1410 N N . VAL A 1 179 ? -36.714 -29.902 56.129 1.00 52.38 179 VAL A N 1
ATOM 1411 C CA . VAL A 1 179 ? -37.649 -28.911 56.699 1.00 52.38 179 VAL A CA 1
ATOM 1412 C C . VAL A 1 179 ? -38.987 -29.584 57.020 1.00 52.38 179 VAL A C 1
ATOM 1414 O O . VAL A 1 179 ? -39.997 -29.341 56.367 1.00 52.38 179 VAL A O 1
ATOM 1417 N N . GLU A 1 180 ? -38.985 -30.430 58.047 1.00 58.16 180 GLU A N 1
ATOM 1418 C CA . GLU A 1 180 ? -40.158 -30.701 58.887 1.00 58.16 180 GLU A CA 1
ATOM 1419 C C . GLU A 1 180 ? -39.824 -30.195 60.301 1.00 58.16 180 GLU A C 1
ATOM 1421 O O . GLU A 1 180 ? -38.710 -30.430 60.775 1.00 58.16 180 GLU A O 1
ATOM 1426 N N . PRO A 1 181 ? -40.712 -29.435 60.967 1.00 49.94 181 PRO A N 1
ATOM 1427 C CA . PRO A 1 181 ? -40.390 -28.833 62.249 1.00 49.94 181 PRO A CA 1
ATOM 1428 C C . PRO A 1 181 ? -40.660 -29.838 63.369 1.00 49.94 181 PRO A C 1
ATOM 1430 O O . PRO A 1 181 ? -41.812 -30.206 63.586 1.00 49.94 181 PRO A O 1
ATOM 1433 N N . ASP A 1 182 ? -39.631 -30.224 64.120 1.00 41.19 182 ASP A N 1
ATOM 1434 C CA . ASP A 1 182 ? -39.845 -30.738 65.471 1.00 41.19 182 ASP A CA 1
ATOM 1435 C C . ASP A 1 182 ? -38.801 -30.197 66.454 1.00 41.19 182 ASP A C 1
ATOM 1437 O O . ASP A 1 182 ? -37.621 -30.014 66.145 1.00 41.19 182 ASP A O 1
ATOM 1441 N N . GLU A 1 183 ? -39.314 -29.856 67.628 1.00 50.34 183 GLU A N 1
ATOM 1442 C CA . GLU A 1 183 ? -38.652 -29.228 68.758 1.00 50.34 183 GLU A CA 1
ATOM 1443 C C . GLU A 1 183 ? -37.765 -30.225 69.523 1.00 50.34 183 GLU A C 1
ATOM 1445 O O . GLU A 1 183 ? -38.056 -31.414 69.600 1.00 50.34 183 GLU A O 1
ATOM 1450 N N . SER A 1 184 ? -36.771 -29.666 70.228 1.00 42.19 184 SER A N 1
ATOM 1451 C CA . SER A 1 184 ? -36.022 -30.208 71.384 1.00 42.19 184 SER A CA 1
ATOM 1452 C C . SER A 1 184 ? -34.566 -30.693 71.178 1.00 42.19 184 SER A C 1
ATOM 1454 O O . SER A 1 184 ? -34.144 -31.156 70.129 1.00 42.19 184 SER A O 1
ATOM 1456 N N . GLN A 1 185 ? -33.761 -30.414 72.213 1.00 42.62 185 GLN A N 1
ATOM 1457 C CA . GLN A 1 185 ? -32.306 -30.158 72.261 1.00 42.62 185 GLN A CA 1
ATOM 1458 C C . GLN A 1 185 ? -31.404 -31.433 72.455 1.00 42.62 185 GLN A C 1
ATOM 1460 O O . GLN A 1 185 ? -31.895 -32.540 72.284 1.00 42.62 185 GLN A O 1
ATOM 1465 N N . PRO A 1 186 ? -30.127 -31.353 72.936 1.00 61.84 186 PRO A N 1
ATOM 1466 C CA . PRO A 1 186 ? -28.874 -31.093 72.191 1.00 61.84 186 PRO A CA 1
ATOM 1467 C C . PRO A 1 186 ? -27.746 -32.146 72.453 1.00 61.84 186 PRO A C 1
ATOM 1469 O O . PRO A 1 186 ? -27.860 -32.906 73.406 1.00 61.84 186 PRO A O 1
ATOM 1472 N N . GLN A 1 187 ? -26.620 -32.132 71.696 1.00 46.84 187 GLN A N 1
ATOM 1473 C CA . GLN A 1 187 ? -25.198 -32.381 72.122 1.00 46.84 187 GLN A CA 1
ATOM 1474 C C . GLN A 1 187 ? -24.244 -32.793 70.955 1.00 46.84 187 GLN A C 1
ATOM 1476 O O . GLN A 1 187 ? -24.725 -33.122 69.875 1.00 46.84 187 GLN A O 1
ATOM 1481 N N . PRO A 1 188 ? -22.897 -32.669 71.105 1.00 56.66 188 PRO A N 1
ATOM 1482 C CA . PRO A 1 188 ? -22.040 -32.024 70.102 1.00 56.66 188 PRO A CA 1
ATOM 1483 C C . PRO A 1 188 ? -21.079 -32.959 69.345 1.00 56.66 188 PRO A C 1
ATOM 1485 O O . PRO A 1 188 ? -20.610 -33.964 69.873 1.00 56.66 188 PRO A O 1
ATOM 1488 N N . SER A 1 189 ? -20.637 -32.534 68.157 1.00 40.28 189 SER A N 1
ATOM 1489 C CA . SER A 1 189 ? -19.398 -33.043 67.558 1.00 40.28 189 SER A CA 1
ATOM 1490 C C . SER A 1 189 ? -18.648 -31.954 66.794 1.00 40.28 189 SER A C 1
ATOM 1492 O O . SER A 1 189 ? -19.137 -31.389 65.817 1.00 40.28 189 SER A O 1
ATOM 1494 N N . ASN A 1 190 ? -17.437 -31.682 67.278 1.00 49.22 190 ASN A N 1
ATOM 1495 C CA . ASN A 1 190 ? -16.444 -30.766 66.735 1.00 49.22 190 ASN A CA 1
ATOM 1496 C C . ASN A 1 190 ? -16.098 -31.089 65.274 1.00 49.22 190 ASN A C 1
ATOM 1498 O O . ASN A 1 190 ? -15.321 -31.994 64.981 1.00 49.22 190 ASN A O 1
ATOM 1502 N N . THR A 1 191 ? -16.585 -30.276 64.349 1.00 44.19 191 THR A N 1
ATOM 1503 C CA . THR A 1 191 ? -15.855 -29.947 63.124 1.00 44.19 191 THR A CA 1
ATOM 1504 C C . THR A 1 191 ? -16.134 -28.478 62.870 1.00 44.19 191 THR A C 1
ATOM 1506 O O . THR A 1 191 ? -17.253 -28.109 62.529 1.00 44.19 191 THR A O 1
ATOM 1509 N N . GLN A 1 192 ? -15.148 -27.613 63.117 1.00 48.34 192 GLN A N 1
ATOM 1510 C CA . GLN A 1 192 ? -15.258 -26.188 62.809 1.00 48.34 192 GLN A CA 1
ATOM 1511 C C . GLN A 1 192 ? -15.248 -26.006 61.284 1.00 48.34 192 GLN A C 1
ATOM 1513 O O . GLN A 1 192 ? -14.252 -25.609 60.686 1.00 48.34 192 GLN A O 1
ATOM 1518 N N . SER A 1 193 ? -16.371 -26.308 60.635 1.00 44.62 193 SER A N 1
ATOM 1519 C CA . SER A 1 193 ? -16.696 -25.721 59.347 1.00 44.62 193 SER A CA 1
ATOM 1520 C C . SER A 1 193 ? -16.968 -24.247 59.609 1.00 44.62 193 SER A C 1
ATOM 1522 O O . SER A 1 193 ? -18.006 -23.886 60.168 1.00 44.62 193 SER A O 1
ATOM 1524 N N . VAL A 1 194 ? -16.026 -23.385 59.236 1.00 42.72 194 VAL A N 1
ATOM 1525 C CA . VAL A 1 194 ? -16.280 -21.947 59.150 1.00 42.72 194 VAL A CA 1
ATOM 1526 C C . VAL A 1 194 ? -17.279 -21.752 58.008 1.00 42.72 194 VAL A C 1
ATOM 1528 O O . VAL A 1 194 ? -16.907 -21.546 56.855 1.00 42.72 194 VAL A O 1
ATOM 1531 N N . SER A 1 195 ? -18.569 -21.905 58.311 1.00 49.22 195 SER A N 1
ATOM 1532 C CA . SER A 1 195 ? -19.643 -21.530 57.402 1.00 49.22 195 SER A CA 1
ATOM 1533 C C . SER A 1 195 ? -19.694 -20.005 57.390 1.00 49.22 195 SER A C 1
ATOM 1535 O O . SER A 1 195 ? -20.183 -19.352 58.308 1.00 49.22 195 SER A O 1
ATOM 1537 N N . VAL A 1 196 ? -19.079 -19.406 56.374 1.00 51.78 196 VAL A N 1
ATOM 1538 C CA . VAL A 1 196 ? -19.250 -17.979 56.116 1.00 51.78 196 VAL A CA 1
ATOM 1539 C C . VAL A 1 196 ? -20.654 -17.823 55.544 1.00 51.78 196 VAL A C 1
ATOM 1541 O O . VAL A 1 196 ? -20.862 -18.029 54.349 1.00 51.78 196 VAL A O 1
ATOM 1544 N N . SER A 1 197 ? -21.639 -17.508 56.389 1.00 50.47 197 SER A N 1
ATOM 1545 C CA . SER A 1 197 ? -22.975 -17.175 55.896 1.00 50.47 197 SER A CA 1
ATOM 1546 C C . SER A 1 197 ? -22.884 -15.848 55.142 1.00 50.47 197 SER A C 1
ATOM 1548 O O . SER A 1 197 ? -22.734 -14.779 55.740 1.00 50.47 197 SER A O 1
ATOM 1550 N N . LEU A 1 198 ? -22.935 -15.901 53.814 1.00 60.19 198 LEU A N 1
ATOM 1551 C CA . LEU A 1 198 ? -23.117 -14.700 53.010 1.00 60.19 198 LEU A CA 1
ATOM 1552 C C . LEU A 1 198 ? -24.526 -14.173 53.288 1.00 60.19 198 LEU A C 1
ATOM 1554 O O . LEU A 1 198 ? -25.499 -14.904 53.121 1.00 60.19 198 LEU A O 1
ATOM 1558 N N . GLN A 1 199 ? -24.626 -12.913 53.716 1.00 71.00 199 GLN A N 1
ATOM 1559 C CA . GLN A 1 199 ? -25.907 -12.234 53.921 1.00 71.00 199 GLN A CA 1
ATOM 1560 C C . GLN A 1 199 ? -26.798 -12.437 52.675 1.00 71.00 199 GLN A C 1
ATOM 1562 O O . GLN A 1 199 ? -26.340 -12.131 51.559 1.00 71.00 199 GLN A O 1
ATOM 1567 N N . PRO A 1 200 ? -28.031 -12.962 52.827 1.00 52.97 200 PRO A N 1
ATOM 1568 C CA . PRO A 1 200 ? -28.976 -13.113 51.726 1.00 52.97 200 PRO A CA 1
ATOM 1569 C C . PRO A 1 200 ? -29.141 -11.785 50.973 1.00 52.97 200 PRO A C 1
ATOM 1571 O O . PRO A 1 200 ? -29.330 -10.737 51.580 1.00 52.97 200 PRO A O 1
ATOM 1574 N N . GLY A 1 201 ? -29.004 -11.809 49.645 1.00 62.56 201 GLY A N 1
ATOM 1575 C CA . GLY A 1 201 ? -29.084 -10.614 48.789 1.00 62.56 201 GLY A CA 1
ATOM 1576 C C . GLY A 1 201 ? -27.747 -9.930 48.465 1.00 62.56 201 GLY A C 1
ATOM 1577 O O . GLY A 1 201 ? -27.662 -9.229 47.457 1.00 62.56 201 GLY A O 1
ATOM 1578 N N . SER A 1 202 ? -26.670 -10.200 49.210 1.00 75.56 202 SER A N 1
ATOM 1579 C CA . SER A 1 202 ? -25.374 -9.525 49.001 1.00 75.56 202 SER A CA 1
ATOM 1580 C C . SER A 1 202 ? -24.702 -9.851 47.655 1.00 75.56 202 SER A C 1
ATOM 1582 O O . SER A 1 202 ? -24.081 -8.980 47.047 1.00 75.56 202 SER A O 1
ATOM 1584 N N . LEU A 1 203 ? -24.846 -11.079 47.140 1.00 79.75 203 LEU A N 1
ATOM 1585 C CA . LEU A 1 203 ? -24.293 -11.468 45.832 1.00 79.75 203 LEU A CA 1
ATOM 1586 C C . LEU A 1 203 ? -25.080 -10.870 44.662 1.00 79.75 203 LEU A C 1
ATOM 1588 O O . LEU A 1 203 ? -24.477 -10.420 43.691 1.00 79.75 203 LEU A O 1
ATOM 1592 N N . ALA A 1 204 ? -26.410 -10.828 44.765 1.00 79.81 204 ALA A N 1
ATOM 1593 C CA . ALA A 1 204 ? -27.264 -10.217 43.749 1.00 79.81 204 ALA A CA 1
ATOM 1594 C C . ALA A 1 204 ? -27.015 -8.703 43.658 1.00 79.81 204 ALA A C 1
ATOM 1596 O O . ALA A 1 204 ? -26.861 -8.170 42.561 1.00 79.81 204 ALA A O 1
ATOM 1597 N N . GLN A 1 205 ? -26.878 -8.029 44.804 1.00 86.50 205 GLN A N 1
ATOM 1598 C CA . GLN A 1 205 ? -26.497 -6.617 44.869 1.00 86.50 205 GLN A CA 1
ATOM 1599 C C . GLN A 1 205 ? -25.109 -6.372 44.265 1.00 86.50 205 GLN A C 1
ATOM 1601 O O . GLN A 1 205 ? -24.959 -5.479 43.436 1.00 86.50 205 GLN A O 1
ATOM 1606 N N . LYS A 1 206 ? -24.107 -7.198 44.598 1.00 84.00 206 LYS A N 1
ATOM 1607 C CA . LYS A 1 206 ? -22.764 -7.106 43.996 1.00 84.00 206 LYS A CA 1
ATOM 1608 C C . LYS A 1 206 ? -22.779 -7.333 42.484 1.00 84.00 206 LYS A C 1
ATOM 1610 O O . LYS A 1 206 ? -22.087 -6.625 41.760 1.00 84.00 206 LYS A O 1
ATOM 1615 N N . ALA A 1 207 ? -23.577 -8.282 41.995 1.00 84.94 207 ALA A N 1
ATOM 1616 C CA 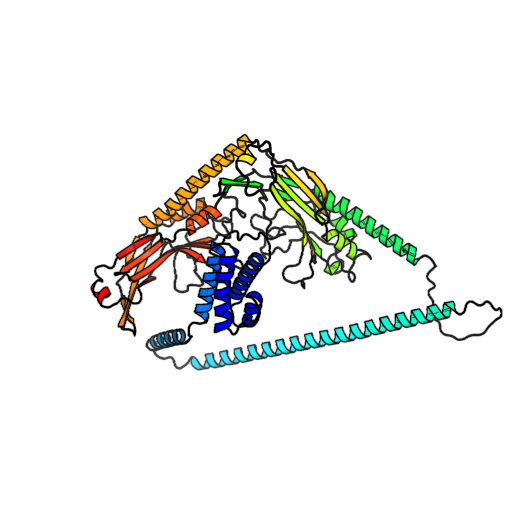. ALA A 1 207 ? -23.735 -8.518 40.563 1.00 84.94 207 ALA A CA 1
ATOM 1617 C C . ALA A 1 207 ? -24.405 -7.327 39.858 1.00 84.94 207 ALA A C 1
ATOM 1619 O O . ALA A 1 207 ? -23.990 -6.947 38.763 1.00 84.94 207 ALA A O 1
ATOM 1620 N N . GLN A 1 208 ? -25.413 -6.715 40.486 1.00 88.19 208 GLN A N 1
ATOM 1621 C CA . GLN A 1 208 ? -26.071 -5.524 39.954 1.00 88.19 208 GLN A CA 1
ATOM 1622 C C . GLN A 1 208 ? -25.130 -4.313 39.941 1.00 88.19 208 GLN A C 1
ATOM 1624 O O . GLN A 1 208 ? -25.075 -3.603 38.937 1.00 88.19 208 GLN A O 1
ATOM 1629 N N . GLN A 1 209 ? -24.343 -4.124 41.003 1.00 90.75 209 GLN A N 1
ATOM 1630 C CA . GLN A 1 209 ? -23.319 -3.083 41.062 1.00 90.75 209 GLN A CA 1
ATOM 1631 C C . GLN A 1 209 ? -22.279 -3.275 39.955 1.00 90.75 209 GLN A C 1
ATOM 1633 O O . GLN A 1 209 ? -22.027 -2.344 39.206 1.00 90.75 209 GLN A O 1
ATOM 1638 N N . ALA A 1 210 ? -21.764 -4.493 39.757 1.00 89.12 210 ALA A N 1
ATOM 1639 C CA . ALA A 1 210 ? -20.787 -4.769 38.702 1.00 89.12 210 ALA A CA 1
ATOM 1640 C C . ALA A 1 210 ? -21.324 -4.460 37.290 1.00 89.12 210 ALA A C 1
ATOM 1642 O O . ALA A 1 210 ? -20.587 -3.954 36.444 1.00 89.12 210 ALA A O 1
ATOM 1643 N N . LYS A 1 211 ? -22.615 -4.722 37.029 1.00 92.12 211 LYS A N 1
ATOM 1644 C CA . LYS A 1 211 ? -23.272 -4.323 35.771 1.00 92.12 211 LYS A CA 1
ATOM 1645 C C . LYS A 1 211 ? -23.349 -2.803 35.626 1.00 92.12 211 LYS A C 1
ATOM 1647 O O . LYS A 1 211 ? -23.078 -2.291 34.542 1.00 92.12 211 LYS A O 1
ATOM 1652 N N . SER A 1 212 ? -23.712 -2.106 36.703 1.00 95.44 212 SER A N 1
ATOM 1653 C CA . SER A 1 212 ? -23.747 -0.641 36.742 1.00 95.44 212 SER A CA 1
ATOM 1654 C C . SER A 1 212 ? -22.360 -0.046 36.499 1.00 95.44 212 SER A C 1
ATOM 1656 O O . SER A 1 212 ? -22.219 0.854 35.677 1.00 95.44 212 SER A O 1
ATOM 1658 N N . ASP A 1 213 ? -21.330 -0.593 37.145 1.00 96.31 213 ASP A N 1
ATOM 1659 C CA . ASP A 1 213 ? -19.945 -0.140 37.013 1.00 96.31 213 ASP A CA 1
ATOM 1660 C C . ASP A 1 213 ? -19.424 -0.338 35.585 1.00 96.31 213 ASP A C 1
ATOM 1662 O O . ASP A 1 213 ? -18.809 0.564 35.018 1.00 96.31 213 ASP A O 1
ATOM 1666 N N . LEU A 1 214 ? -19.705 -1.494 34.967 1.00 97.19 214 LEU A N 1
ATOM 1667 C CA . LEU A 1 214 ? -19.353 -1.741 33.568 1.00 97.19 214 LEU A CA 1
ATOM 1668 C C . LEU A 1 214 ? -20.061 -0.750 32.636 1.00 97.19 214 LEU A C 1
ATOM 1670 O O . LEU A 1 214 ? -19.444 -0.255 31.694 1.00 97.19 214 LEU A O 1
ATOM 1674 N N . GLN A 1 215 ? -21.341 -0.460 32.874 1.00 97.94 215 GLN A N 1
ATOM 1675 C CA . GLN A 1 215 ? -22.071 0.506 32.058 1.00 97.94 215 GLN A CA 1
ATOM 1676 C C . GLN A 1 215 ? -21.489 1.916 32.210 1.00 97.94 215 GLN A C 1
ATOM 1678 O O . GLN A 1 215 ? -21.198 2.559 31.205 1.00 97.94 215 GLN A O 1
ATOM 1683 N N . GLN A 1 216 ? -21.209 2.349 33.440 1.00 98.12 216 GLN A N 1
ATOM 1684 C CA . GLN A 1 216 ? -20.554 3.627 33.709 1.00 98.12 216 GLN A CA 1
ATOM 1685 C C . GLN A 1 216 ? -19.174 3.713 33.042 1.00 98.12 216 GLN A C 1
ATOM 1687 O O . GLN A 1 216 ? -18.826 4.747 32.480 1.00 98.12 216 GLN A O 1
ATOM 1692 N N . ALA A 1 217 ? -18.395 2.627 33.055 1.00 98.25 217 ALA A N 1
ATOM 1693 C CA . ALA A 1 217 ? -17.099 2.577 32.385 1.00 98.25 217 ALA A CA 1
ATOM 1694 C C . ALA A 1 217 ? -17.220 2.674 30.854 1.00 98.25 217 ALA A C 1
ATOM 1696 O O . ALA A 1 217 ? -16.403 3.337 30.215 1.00 98.25 217 ALA A O 1
ATOM 1697 N N . LYS A 1 218 ? -18.243 2.051 30.252 1.00 98.31 218 LYS A N 1
ATOM 1698 C CA . LYS A 1 218 ? -18.537 2.203 28.815 1.00 98.31 218 LYS A CA 1
ATOM 1699 C C . LYS A 1 218 ? -18.912 3.639 28.470 1.00 98.31 218 LYS A C 1
ATOM 1701 O O . LYS A 1 218 ? -18.455 4.155 27.453 1.00 98.31 218 LYS A O 1
ATOM 1706 N N . ASP A 1 219 ? -19.717 4.277 29.311 1.00 98.19 219 ASP A N 1
ATOM 1707 C CA . ASP A 1 219 ? -20.142 5.662 29.116 1.00 98.19 219 ASP A CA 1
ATOM 1708 C C . ASP A 1 219 ? -18.954 6.624 29.233 1.00 98.19 219 ASP A C 1
ATOM 1710 O O . ASP A 1 219 ? -18.760 7.464 28.357 1.00 98.19 219 ASP A O 1
ATOM 1714 N N . ASP A 1 220 ? -18.088 6.428 30.231 1.00 98.38 220 ASP A N 1
ATOM 1715 C CA . ASP A 1 220 ? -16.867 7.218 30.408 1.00 98.38 220 ASP A CA 1
ATOM 1716 C C . ASP A 1 220 ? -15.889 7.040 29.236 1.00 98.38 220 ASP A C 1
ATOM 1718 O O . ASP A 1 220 ? -15.374 8.023 28.710 1.00 98.38 220 ASP A O 1
ATOM 1722 N N . ILE A 1 221 ? -15.669 5.810 28.753 1.00 98.25 221 ILE A N 1
ATOM 1723 C CA . ILE A 1 221 ? -14.834 5.580 27.562 1.00 98.25 221 ILE A CA 1
ATOM 1724 C C . ILE A 1 221 ? -15.468 6.198 26.309 1.00 98.25 221 ILE A C 1
ATOM 1726 O O . ILE A 1 221 ? -14.773 6.797 25.490 1.00 98.25 221 ILE A O 1
ATOM 1730 N N . ARG A 1 222 ? -16.781 6.074 26.121 1.00 98.06 222 ARG A N 1
ATOM 1731 C CA . ARG A 1 222 ? -17.452 6.678 24.967 1.00 98.06 222 ARG A CA 1
ATOM 1732 C C . ARG A 1 222 ? -17.266 8.193 24.952 1.00 98.06 222 ARG A C 1
ATOM 1734 O O . ARG A 1 222 ? -16.759 8.718 23.967 1.00 98.06 222 ARG A O 1
ATOM 1741 N N . THR A 1 223 ? -17.622 8.864 26.041 1.00 97.62 223 THR A N 1
ATOM 1742 C CA . THR A 1 223 ? -17.635 10.327 26.097 1.00 97.62 223 THR A CA 1
ATOM 1743 C C . THR A 1 223 ? -16.232 10.902 26.270 1.00 97.62 223 THR A C 1
ATOM 1745 O O . THR A 1 223 ? -15.800 11.741 25.485 1.00 97.62 223 THR A O 1
ATOM 1748 N N . ASN A 1 224 ? -15.465 10.404 27.240 1.00 98.06 224 ASN A N 1
ATOM 1749 C CA . ASN A 1 224 ? -14.191 11.013 27.632 1.00 98.06 224 ASN A CA 1
ATOM 1750 C C . ASN A 1 224 ? -12.962 10.402 26.937 1.00 98.06 224 ASN A C 1
ATOM 1752 O O . ASN A 1 224 ? -11.861 10.929 27.089 1.00 98.06 224 ASN A O 1
ATOM 1756 N N . LEU A 1 225 ? -13.117 9.321 26.158 1.00 98.06 225 LEU A N 1
ATOM 1757 C CA . LEU A 1 225 ? -12.060 8.806 25.277 1.00 98.06 225 LEU A CA 1
ATOM 1758 C C . LEU A 1 225 ? -12.425 8.949 23.792 1.00 98.06 225 LEU A C 1
ATOM 1760 O O . LEU A 1 225 ? -11.702 9.622 23.065 1.00 98.06 225 LEU A O 1
ATOM 1764 N N . LEU A 1 226 ? -13.505 8.321 23.317 1.00 98.19 226 LEU A N 1
ATOM 1765 C CA . LEU A 1 226 ? -13.800 8.259 21.876 1.00 98.19 226 LEU A CA 1
ATOM 1766 C C . LEU A 1 226 ? -14.335 9.587 21.319 1.00 98.19 226 LEU A C 1
ATOM 1768 O O . LEU A 1 226 ? -13.831 10.073 20.309 1.00 98.19 226 LEU A O 1
ATOM 1772 N N . GLU A 1 227 ? -15.324 10.191 21.975 1.00 96.94 227 GLU A N 1
ATOM 1773 C CA . GLU A 1 227 ? -15.874 11.496 21.583 1.00 96.94 227 GLU A CA 1
ATOM 1774 C C . GLU A 1 227 ? -14.889 12.631 21.882 1.00 96.94 227 GLU A C 1
ATOM 1776 O O . GLU A 1 227 ? -14.774 13.566 21.090 1.00 96.94 227 GLU A O 1
ATOM 1781 N N . GLN A 1 228 ? -14.094 12.513 22.949 1.00 97.44 228 GLN A N 1
ATOM 1782 C CA . GLN A 1 228 ? -13.034 13.474 23.253 1.00 97.44 228 GLN A CA 1
ATOM 1783 C C . GLN A 1 228 ? -11.974 13.556 22.143 1.00 97.44 228 GLN A C 1
ATOM 1785 O O . GLN A 1 228 ? -11.506 14.653 21.839 1.00 97.44 228 GLN A O 1
ATOM 1790 N N . ILE A 1 229 ? -11.648 12.443 21.465 1.00 97.69 229 ILE A N 1
ATOM 1791 C CA . ILE A 1 229 ? -10.791 12.476 20.265 1.00 97.69 229 ILE A CA 1
ATOM 1792 C C . ILE A 1 229 ? -11.401 13.385 19.191 1.00 97.69 229 ILE A C 1
ATOM 1794 O O . ILE A 1 229 ? -10.658 14.102 18.524 1.00 97.69 229 ILE A O 1
ATOM 1798 N N . LEU A 1 230 ? -12.731 13.404 19.032 1.00 97.44 230 LEU A N 1
ATOM 1799 C CA . LEU A 1 230 ? -13.372 14.293 18.060 1.00 97.44 230 LEU A CA 1
ATOM 1800 C C . LEU A 1 230 ? -13.185 15.771 18.407 1.00 97.44 230 LEU A C 1
ATOM 1802 O O . LEU A 1 230 ? -13.082 16.625 17.520 1.00 97.44 230 LEU A O 1
ATOM 1806 N N . THR A 1 231 ? -13.169 16.081 19.697 1.00 96.62 231 THR A N 1
ATOM 1807 C CA . THR A 1 231 ? -13.066 17.448 20.201 1.00 96.62 231 THR A CA 1
ATOM 1808 C C . THR A 1 231 ? -11.631 17.960 20.156 1.00 96.62 231 THR A C 1
ATOM 1810 O O . THR A 1 231 ? -11.412 19.042 19.614 1.00 96.62 231 THR A O 1
ATOM 1813 N N . ASP A 1 232 ? -10.680 17.167 20.654 1.00 96.38 232 ASP A N 1
ATOM 1814 C CA . ASP A 1 232 ? -9.309 17.606 20.952 1.00 96.38 232 ASP A CA 1
ATOM 1815 C C . ASP A 1 232 ? -8.317 17.424 19.803 1.00 96.38 232 ASP A C 1
ATOM 1817 O O . ASP A 1 232 ? -7.202 17.947 19.866 1.00 96.38 232 ASP A O 1
ATOM 1821 N N . ILE A 1 233 ? -8.667 16.650 18.774 1.00 97.19 233 ILE A N 1
ATOM 1822 C CA . ILE A 1 233 ? -7.777 16.445 17.633 1.00 97.19 233 ILE A CA 1
ATOM 1823 C C . ILE A 1 233 ? -7.469 17.779 16.949 1.00 97.19 233 ILE A C 1
ATOM 1825 O O . ILE A 1 233 ? -8.354 18.483 16.462 1.00 97.19 233 ILE A O 1
ATOM 1829 N N . ASN A 1 234 ? -6.184 18.111 16.885 1.00 96.94 234 ASN A N 1
ATOM 1830 C CA . ASN A 1 234 ? -5.697 19.165 16.016 1.00 96.94 234 ASN A CA 1
ATOM 1831 C C . ASN A 1 234 ? -5.490 18.547 14.637 1.00 96.94 234 ASN A C 1
ATOM 1833 O O . ASN A 1 234 ? -4.666 17.645 14.510 1.00 96.94 234 ASN A O 1
ATOM 1837 N N . LEU A 1 235 ? -6.262 18.984 13.646 1.00 95.81 235 LEU A N 1
ATOM 1838 C CA . LEU A 1 235 ? -6.244 18.455 12.288 1.00 95.81 235 LEU A CA 1
ATOM 1839 C C . LEU A 1 235 ? -6.051 19.608 11.305 1.00 95.81 235 LEU A C 1
ATOM 1841 O O . LEU A 1 235 ? -6.778 20.597 11.360 1.00 95.81 235 LEU A O 1
ATOM 1845 N N . SER A 1 236 ? -5.101 19.456 10.389 1.00 94.56 236 SER A N 1
ATOM 1846 C CA . SER A 1 236 ? -4.864 20.380 9.282 1.00 94.56 236 SER A CA 1
ATOM 1847 C C . SER A 1 236 ? -4.827 19.628 7.959 1.00 94.56 236 SER A C 1
ATOM 1849 O O . SER A 1 236 ? -4.285 18.529 7.872 1.00 94.56 236 SER A O 1
ATOM 1851 N N . THR A 1 237 ? -5.382 20.229 6.913 1.00 93.81 237 THR A N 1
ATOM 1852 C CA . THR A 1 237 ? -5.330 19.684 5.551 1.00 93.81 237 THR A CA 1
ATOM 1853 C C . THR A 1 237 ? -4.397 20.521 4.687 1.00 93.81 237 THR A C 1
ATOM 1855 O O . THR A 1 237 ? -4.447 21.750 4.753 1.00 93.81 237 THR A O 1
ATOM 1858 N N . ASP A 1 238 ? -3.587 19.892 3.844 1.00 90.12 238 ASP A N 1
ATOM 1859 C CA . ASP A 1 238 ? -2.846 20.623 2.808 1.00 90.12 238 ASP A CA 1
ATOM 1860 C C . ASP A 1 238 ? -3.733 20.838 1.562 1.00 90.12 238 ASP A C 1
ATOM 1862 O O . ASP A 1 238 ? -4.902 20.433 1.518 1.00 90.12 238 ASP A O 1
ATOM 1866 N N . LYS A 1 239 ? -3.182 21.484 0.536 1.00 90.44 239 LYS A N 1
ATOM 1867 C CA . LYS A 1 239 ? -3.807 21.677 -0.769 1.00 90.44 239 LYS A CA 1
ATOM 1868 C C . LYS A 1 239 ? -4.246 20.332 -1.358 1.00 90.44 239 LYS A C 1
ATOM 1870 O O . LYS A 1 239 ? -3.434 19.426 -1.532 1.00 90.44 239 LYS A O 1
ATOM 1875 N N . VAL A 1 240 ? -5.522 20.227 -1.742 1.00 91.38 240 VAL A N 1
ATOM 1876 C CA . VAL A 1 240 ? -6.030 19.041 -2.450 1.00 91.38 240 VAL A CA 1
ATOM 1877 C C . VAL A 1 240 ? -5.353 18.925 -3.807 1.00 91.38 240 VAL A C 1
ATOM 1879 O O . VAL A 1 240 ? -5.399 19.851 -4.627 1.00 91.38 240 VAL A O 1
ATOM 1882 N N . MET A 1 241 ? -4.738 17.774 -4.036 1.00 89.94 241 MET A N 1
ATOM 1883 C CA . MET A 1 241 ? -4.081 17.439 -5.289 1.00 89.94 241 MET A CA 1
ATOM 1884 C C . MET A 1 241 ? -5.008 16.583 -6.148 1.00 89.94 241 MET A C 1
ATOM 1886 O O . MET A 1 241 ? -5.888 15.883 -5.646 1.00 89.94 241 MET A O 1
ATOM 1890 N N . VAL A 1 242 ? -4.787 16.630 -7.455 1.00 89.88 242 VAL A N 1
ATOM 1891 C CA . VAL A 1 242 ? -5.555 15.870 -8.438 1.00 89.88 242 VAL A CA 1
ATOM 1892 C C . VAL A 1 242 ? -4.597 14.977 -9.214 1.00 89.88 242 VAL A C 1
ATOM 1894 O O . VAL A 1 242 ? -3.528 15.423 -9.626 1.00 89.88 242 VAL A O 1
ATOM 1897 N N . SER A 1 243 ? -4.982 13.722 -9.431 1.00 86.25 243 SER A N 1
ATOM 1898 C CA . SER A 1 243 ? -4.296 12.814 -10.355 1.00 86.25 243 SER A CA 1
ATOM 1899 C C . SER A 1 243 ? -5.296 12.285 -11.376 1.00 86.25 243 SER A C 1
ATOM 1901 O O . SER A 1 243 ? -6.301 11.682 -11.005 1.00 86.25 243 SER A O 1
ATOM 1903 N N . ALA A 1 244 ? -5.026 12.505 -12.662 1.00 85.25 244 ALA A N 1
ATOM 1904 C CA . ALA A 1 244 ? -5.840 11.974 -13.752 1.00 85.25 244 ALA A CA 1
ATOM 1905 C C . ALA A 1 244 ? -5.510 10.495 -14.003 1.00 85.25 244 ALA A C 1
ATOM 1907 O O . ALA A 1 244 ? -4.343 10.100 -14.020 1.00 85.25 244 ALA A O 1
ATOM 1908 N N . ASN A 1 245 ? -6.526 9.661 -14.194 1.00 83.69 245 ASN A N 1
ATOM 1909 C CA . ASN A 1 245 ? -6.397 8.243 -14.516 1.00 83.69 245 ASN A CA 1
ATOM 1910 C C . ASN A 1 245 ? -6.463 8.014 -16.033 1.00 83.69 245 ASN A C 1
ATOM 1912 O O . ASN A 1 245 ? -6.993 8.828 -16.786 1.00 83.69 245 ASN A O 1
ATOM 1916 N N . ALA A 1 246 ? -5.920 6.879 -16.483 1.00 77.88 246 ALA A N 1
ATOM 1917 C CA . ALA A 1 246 ? -5.885 6.520 -17.903 1.00 77.88 246 ALA A CA 1
ATOM 1918 C C . ALA A 1 246 ? -7.282 6.258 -18.499 1.00 77.88 246 ALA A C 1
ATOM 1920 O O . ALA A 1 246 ? -7.470 6.401 -19.701 1.00 77.88 246 ALA A O 1
ATOM 1921 N N . ASP A 1 247 ? -8.257 5.898 -17.662 1.00 83.94 247 ASP A N 1
ATOM 1922 C CA . ASP A 1 247 ? -9.661 5.683 -18.035 1.00 83.94 247 ASP A CA 1
ATOM 1923 C C . ASP A 1 247 ? -10.478 6.989 -18.115 1.00 83.94 247 ASP A C 1
ATOM 1925 O O . ASP A 1 247 ? -11.693 6.951 -18.301 1.00 83.94 247 ASP A O 1
ATOM 1929 N N . GLY A 1 248 ? -9.828 8.148 -17.956 1.00 85.56 248 GLY A N 1
ATOM 1930 C CA . GLY A 1 248 ? -10.475 9.459 -17.954 1.00 85.56 248 GLY A CA 1
ATOM 1931 C C . GLY A 1 248 ? -11.133 9.841 -16.625 1.00 85.56 248 GLY A C 1
ATOM 1932 O O . GLY A 1 248 ? -11.707 10.924 -16.530 1.00 85.56 248 GLY A O 1
ATOM 1933 N N . THR A 1 249 ? -11.053 8.998 -15.591 1.00 91.00 249 THR A N 1
ATOM 1934 C CA . THR A 1 249 ? -11.453 9.381 -14.228 1.00 91.00 249 THR A CA 1
ATOM 1935 C C . THR A 1 249 ? -10.349 10.181 -13.533 1.00 91.00 249 THR A C 1
ATOM 1937 O O . THR A 1 249 ? -9.223 10.277 -14.023 1.00 91.00 249 THR A O 1
ATOM 1940 N N . VAL A 1 250 ? -10.639 10.755 -12.366 1.00 90.81 250 VAL A N 1
ATOM 1941 C CA . VAL A 1 250 ? -9.644 11.447 -11.537 1.00 90.81 250 VAL A CA 1
ATOM 1942 C C . VAL A 1 250 ? -9.654 1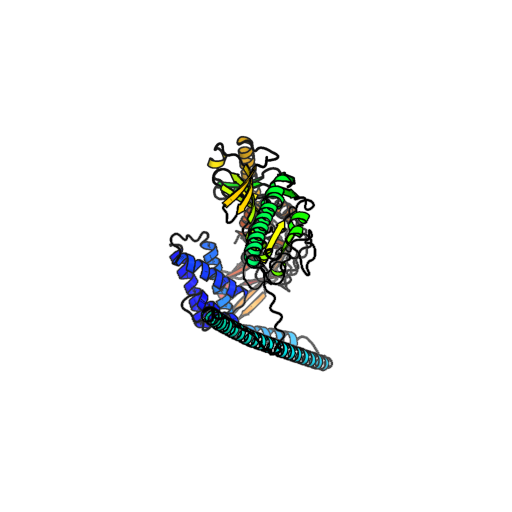0.937 -10.102 1.00 90.81 250 VAL A C 1
ATOM 1944 O O . VAL A 1 250 ? -10.664 10.453 -9.595 1.00 90.81 250 VAL A O 1
ATOM 1947 N N . ASN A 1 251 ? -8.524 11.088 -9.426 1.00 92.06 251 ASN A N 1
ATOM 1948 C CA . ASN A 1 251 ? -8.386 10.874 -7.995 1.00 92.06 251 ASN A CA 1
ATOM 1949 C C . ASN A 1 251 ? -8.182 12.227 -7.309 1.00 92.06 251 ASN A C 1
ATOM 1951 O O . ASN A 1 251 ? -7.355 13.023 -7.761 1.00 92.06 251 ASN A O 1
ATOM 1955 N N . LEU A 1 252 ? -8.883 12.460 -6.198 1.00 92.50 252 LEU A N 1
ATOM 1956 C CA . LEU A 1 252 ? -8.590 13.570 -5.288 1.00 92.50 252 LEU A CA 1
ATOM 1957 C C . LEU A 1 252 ? -7.712 13.054 -4.157 1.00 92.50 252 LEU A C 1
ATOM 1959 O O . LEU A 1 252 ? -8.103 12.130 -3.444 1.00 92.50 252 LEU A O 1
ATOM 1963 N N . LEU A 1 253 ? -6.537 13.652 -3.996 1.00 92.12 253 LEU A N 1
ATOM 1964 C CA . LEU A 1 253 ? -5.603 13.336 -2.928 1.00 92.12 253 LEU A CA 1
ATOM 1965 C C . LEU A 1 253 ? -5.675 14.459 -1.895 1.00 92.12 253 LEU A C 1
ATOM 1967 O O . LEU A 1 253 ? -5.384 15.616 -2.199 1.00 92.12 253 LEU A O 1
ATOM 1971 N N . LEU A 1 254 ? -6.070 14.107 -0.678 1.00 92.75 254 LEU A N 1
ATOM 1972 C CA . LEU A 1 254 ? -6.220 15.013 0.453 1.00 92.75 254 LEU A CA 1
ATOM 1973 C C . LEU A 1 254 ? -5.160 14.671 1.512 1.00 92.75 254 LEU A C 1
ATOM 1975 O O . LEU A 1 254 ? -5.359 13.721 2.277 1.00 92.75 254 LEU A O 1
ATOM 1979 N N . PRO A 1 255 ? -4.027 15.394 1.564 1.00 92.38 255 PRO A N 1
ATOM 1980 C CA . PRO A 1 255 ? -3.062 15.252 2.647 1.00 92.38 255 PRO A CA 1
ATOM 1981 C C . PRO A 1 255 ? -3.669 15.765 3.951 1.00 92.38 255 PRO A C 1
ATOM 1983 O O . PRO A 1 255 ? -4.198 16.880 3.997 1.00 92.38 255 PRO A O 1
ATOM 1986 N N . VAL A 1 256 ? -3.598 14.953 5.004 1.00 93.75 256 VAL A N 1
ATOM 1987 C CA . VAL A 1 256 ? -4.121 15.315 6.324 1.00 93.75 256 VAL A CA 1
ATOM 1988 C C . VAL A 1 256 ? -3.065 15.100 7.391 1.00 93.75 256 VAL A C 1
ATOM 1990 O O . VAL A 1 256 ? -2.606 13.981 7.602 1.00 93.75 256 VAL A O 1
ATOM 1993 N N . ASP A 1 257 ? -2.748 16.152 8.128 1.00 94.50 257 ASP A N 1
ATOM 1994 C CA . ASP A 1 257 ? -1.937 16.073 9.333 1.00 94.50 257 ASP A CA 1
ATOM 1995 C C . ASP A 1 257 ? -2.829 16.173 10.569 1.00 94.50 257 ASP A C 1
ATOM 1997 O O . ASP A 1 257 ? -3.814 16.911 10.594 1.00 94.50 257 ASP A O 1
ATOM 2001 N N . TRP A 1 258 ? -2.501 15.413 11.608 1.00 96.44 258 TRP A N 1
ATOM 2002 C CA . TRP A 1 258 ? -3.207 15.422 12.872 1.00 96.44 258 TRP A CA 1
ATOM 2003 C C . TRP A 1 258 ? -2.285 15.183 14.064 1.00 96.44 258 TRP A C 1
ATOM 2005 O O . TRP A 1 258 ? -1.243 14.524 13.993 1.00 96.44 258 TRP A O 1
ATOM 2015 N N . THR A 1 259 ? -2.717 15.704 15.206 1.00 96.94 259 THR A N 1
ATOM 2016 C CA . THR A 1 259 ? -2.170 15.407 16.527 1.00 96.94 259 THR A CA 1
ATOM 2017 C C . THR A 1 259 ? -3.315 15.282 17.524 1.00 96.94 259 THR A C 1
ATOM 2019 O O . THR A 1 259 ? -4.172 16.157 17.612 1.00 96.94 259 THR A O 1
ATOM 2022 N N . ILE A 1 260 ? -3.328 14.192 18.286 1.00 97.12 260 ILE A N 1
ATOM 2023 C CA . ILE A 1 260 ? -4.308 13.908 19.333 1.00 97.12 260 ILE A CA 1
ATOM 2024 C C . ILE A 1 260 ? -3.605 14.073 20.689 1.00 97.12 260 ILE A C 1
ATOM 2026 O O . ILE A 1 260 ? -2.701 13.285 20.998 1.00 97.12 260 ILE A O 1
ATOM 2030 N N . PRO A 1 261 ? -3.990 15.068 21.508 1.00 96.75 261 PRO A N 1
ATOM 2031 C CA . PRO A 1 261 ? -3.424 15.260 22.838 1.00 96.75 261 PRO A CA 1
ATOM 2032 C C . PRO A 1 261 ? -3.637 14.027 23.721 1.00 96.75 261 PRO A C 1
ATOM 2034 O O . PRO A 1 261 ? -4.760 13.610 23.978 1.00 96.75 261 PRO A O 1
ATOM 2037 N N . THR A 1 262 ? -2.560 13.426 24.227 1.00 96.81 262 THR A N 1
ATOM 2038 C CA . THR A 1 262 ? -2.667 12.227 25.080 1.00 96.81 262 THR A CA 1
ATOM 2039 C C . THR A 1 262 ? -2.943 12.549 26.545 1.00 96.81 262 THR A C 1
ATOM 2041 O O . THR A 1 262 ? -3.241 11.644 27.325 1.00 96.81 262 THR A O 1
ATOM 2044 N N . THR A 1 263 ? -2.823 13.819 26.935 1.00 96.56 263 THR A N 1
ATOM 2045 C CA . THR A 1 263 ? -3.028 14.302 28.307 1.00 96.56 263 THR A CA 1
ATOM 2046 C C . THR A 1 263 ? -4.463 14.103 28.784 1.00 96.56 263 THR A C 1
ATOM 2048 O O . THR A 1 263 ? -4.658 13.831 29.965 1.00 96.56 263 THR A O 1
ATOM 2051 N N . THR A 1 264 ? -5.448 14.169 27.882 1.00 95.38 264 THR A N 1
ATOM 2052 C CA . THR A 1 264 ? -6.867 13.929 28.186 1.00 95.38 264 THR A CA 1
ATOM 2053 C C . THR A 1 264 ? -7.242 12.449 28.077 1.00 95.38 264 THR A C 1
ATOM 2055 O O . THR A 1 264 ? -8.013 11.949 28.892 1.00 95.38 264 THR A O 1
ATOM 2058 N N . LEU A 1 265 ? -6.627 11.704 27.151 1.00 97.69 265 LEU A N 1
ATOM 2059 C CA . LEU A 1 265 ? -6.983 10.301 26.895 1.00 97.69 265 LEU A CA 1
ATOM 2060 C C . LEU A 1 265 ? -6.391 9.316 27.913 1.00 97.69 265 LEU A C 1
ATOM 2062 O O . LEU A 1 265 ? -7.071 8.400 28.378 1.00 97.69 265 LEU A O 1
ATOM 2066 N N . LEU A 1 266 ? -5.106 9.471 28.259 1.00 98.12 266 LEU A N 1
ATOM 2067 C CA . LEU A 1 266 ? -4.401 8.511 29.114 1.00 98.12 266 LEU A CA 1
ATOM 2068 C C . LEU A 1 266 ? -5.005 8.380 30.520 1.00 98.12 266 LEU A C 1
ATOM 2070 O O . LEU A 1 266 ? -5.051 7.247 30.999 1.00 98.12 266 LEU A O 1
ATOM 2074 N N . PRO A 1 267 ? -5.481 9.445 31.198 1.00 98.50 267 PRO A N 1
ATOM 2075 C CA . PRO A 1 267 ? -6.160 9.306 32.487 1.00 98.50 267 PRO A CA 1
ATOM 2076 C C . PRO A 1 267 ? -7.419 8.432 32.426 1.00 98.50 267 PRO A C 1
ATOM 2078 O O . PRO A 1 267 ? -7.623 7.613 33.321 1.00 98.50 267 PRO A O 1
ATOM 2081 N N . VAL A 1 268 ? -8.229 8.559 31.367 1.00 98.38 268 VAL A N 1
ATOM 2082 C CA . VAL A 1 268 ? -9.454 7.761 31.169 1.00 98.38 268 VAL A CA 1
ATOM 2083 C C . VAL A 1 268 ? -9.098 6.302 30.891 1.00 98.38 268 VAL A C 1
ATOM 2085 O O . VAL A 1 268 ? -9.590 5.400 31.565 1.00 98.38 268 VAL A O 1
ATOM 2088 N N . ILE A 1 269 ? -8.158 6.056 29.972 1.00 98.31 269 ILE A N 1
ATOM 2089 C CA . ILE A 1 269 ? -7.677 4.700 29.660 1.00 98.31 269 ILE A CA 1
ATOM 2090 C C . ILE A 1 269 ? -7.110 4.030 30.918 1.00 98.31 269 ILE A C 1
ATOM 2092 O O . ILE A 1 269 ? -7.510 2.922 31.278 1.00 98.31 269 ILE A O 1
ATOM 2096 N N . ASN A 1 270 ? -6.213 4.721 31.626 1.00 98.19 270 ASN A N 1
ATOM 2097 C CA . ASN A 1 270 ? -5.561 4.208 32.826 1.00 98.19 270 ASN A CA 1
ATOM 2098 C C . ASN A 1 270 ? -6.493 4.090 34.028 1.00 98.19 270 ASN A C 1
ATOM 2100 O O . ASN A 1 270 ? -6.079 3.519 35.032 1.00 98.19 270 ASN A O 1
ATOM 2104 N N . ARG A 1 271 ? -7.729 4.589 33.976 1.00 98.19 271 ARG A N 1
ATOM 2105 C CA . ARG A 1 271 ? -8.726 4.333 35.020 1.00 98.19 271 ARG A CA 1
ATOM 2106 C C . ARG A 1 271 ? -9.178 2.873 34.991 1.00 98.19 271 ARG A C 1
ATOM 2108 O O . ARG A 1 271 ? -9.197 2.229 36.037 1.00 98.19 271 ARG A O 1
ATOM 2115 N N . TYR A 1 272 ? -9.439 2.333 33.799 1.00 98.31 272 TYR A N 1
ATOM 2116 C CA . TYR A 1 272 ? -10.078 1.021 33.629 1.00 98.31 272 TYR A CA 1
ATOM 2117 C C . TYR A 1 272 ? -9.171 -0.082 33.089 1.00 98.31 272 TYR A C 1
ATOM 2119 O O . TYR A 1 272 ? -9.470 -1.264 33.266 1.00 98.31 272 TYR A O 1
ATOM 2127 N N . LEU A 1 273 ? -8.084 0.292 32.420 1.00 97.94 273 LEU A N 1
ATOM 2128 C CA . LEU A 1 273 ? -7.205 -0.614 31.689 1.00 97.94 273 LEU A CA 1
ATOM 2129 C C . LEU A 1 273 ? -5.756 -0.405 32.139 1.00 97.94 273 LEU A C 1
ATOM 2131 O O . LEU A 1 273 ? -5.406 0.626 32.725 1.00 97.94 273 LEU A O 1
ATOM 2135 N N . HIS A 1 274 ? -4.906 -1.398 31.890 1.00 96.56 274 HIS A N 1
ATOM 2136 C CA . HIS A 1 274 ? -3.474 -1.312 32.185 1.00 96.56 274 HIS A CA 1
ATOM 2137 C C . HIS A 1 274 ? -2.610 -2.026 31.143 1.00 96.56 274 HIS A C 1
ATOM 2139 O O . HIS A 1 274 ? -3.104 -2.753 30.277 1.00 96.56 274 HIS A O 1
ATOM 2145 N N . ASP A 1 275 ? -1.308 -1.781 31.231 1.00 93.44 275 ASP A N 1
ATOM 2146 C CA . ASP A 1 275 ? -0.267 -2.479 30.485 1.00 93.44 275 ASP A CA 1
ATOM 2147 C C . ASP A 1 275 ? 0.304 -3.650 31.320 1.00 93.44 275 ASP A C 1
ATOM 2149 O O . ASP A 1 275 ? -0.142 -3.938 32.435 1.00 93.44 275 ASP A O 1
ATOM 2153 N N . TYR A 1 276 ? 1.315 -4.337 30.790 1.00 87.75 276 TYR A N 1
ATOM 2154 C CA . TYR A 1 276 ? 2.059 -5.407 31.439 1.00 87.75 276 TYR A CA 1
ATOM 2155 C C . TYR A 1 276 ? 2.379 -5.116 32.910 1.00 87.75 276 TYR A C 1
ATOM 2157 O O . TYR A 1 276 ? 2.896 -4.046 33.247 1.00 87.75 276 TYR A O 1
ATOM 2165 N N . LYS A 1 277 ? 2.126 -6.112 33.772 1.00 86.69 277 LYS A N 1
ATOM 2166 C CA . LYS A 1 277 ? 2.324 -6.059 35.234 1.00 86.69 277 LYS A CA 1
ATOM 2167 C C . LYS A 1 277 ? 1.528 -4.950 35.938 1.00 86.69 277 LYS A C 1
ATOM 2169 O O . LYS A 1 277 ? 1.988 -4.417 36.943 1.00 86.69 277 LYS A O 1
ATOM 2174 N N . GLY A 1 278 ? 0.365 -4.576 35.408 1.00 90.50 278 GLY A N 1
ATOM 2175 C CA . GLY A 1 278 ? -0.504 -3.573 36.028 1.00 90.50 278 GLY A CA 1
ATOM 2176 C C . GLY A 1 278 ? 0.021 -2.141 35.941 1.00 90.50 278 GLY A C 1
ATOM 2177 O O . GLY A 1 278 ? -0.386 -1.270 36.710 1.00 90.50 278 GLY A O 1
ATOM 2178 N N . ARG A 1 279 ? 0.957 -1.882 35.024 1.00 94.69 279 ARG A N 1
ATOM 2179 C CA . ARG A 1 279 ? 1.535 -0.550 34.825 1.00 94.69 279 ARG A CA 1
ATOM 2180 C C . ARG A 1 279 ? 0.552 0.354 34.092 1.00 94.69 279 ARG A C 1
ATOM 2182 O O . ARG A 1 279 ? -0.287 -0.106 33.322 1.00 94.69 279 ARG A O 1
ATOM 2189 N N . GLN A 1 280 ? 0.704 1.661 34.283 1.00 97.06 280 GLN A N 1
ATOM 2190 C CA . GLN A 1 280 ? -0.014 2.632 33.466 1.00 97.06 280 GLN A CA 1
ATOM 2191 C C . GLN A 1 280 ? 0.396 2.493 31.995 1.00 97.06 280 GLN A C 1
ATOM 2193 O O . GLN A 1 280 ? 1.586 2.457 31.673 1.00 97.06 280 GLN A O 1
ATOM 2198 N N . ILE A 1 281 ? -0.605 2.449 31.123 1.00 96.56 281 ILE A N 1
ATOM 2199 C CA . ILE A 1 281 ? -0.491 2.610 29.680 1.00 96.56 281 ILE A CA 1
ATOM 2200 C C . ILE A 1 281 ? 0.085 4.002 29.407 1.00 96.56 281 ILE A C 1
ATOM 2202 O O . ILE A 1 281 ? -0.308 4.993 30.029 1.00 96.56 281 ILE A O 1
ATOM 2206 N N . LYS A 1 282 ? 1.037 4.071 28.478 1.00 96.50 282 LYS A N 1
ATOM 2207 C CA . LYS A 1 282 ? 1.722 5.299 28.065 1.00 96.50 282 LYS A CA 1
ATOM 2208 C C . LYS A 1 282 ? 1.621 5.458 26.556 1.00 96.50 282 LYS A C 1
ATOM 2210 O O . LYS A 1 282 ? 1.379 4.490 25.837 1.00 96.50 282 LYS A O 1
ATOM 2215 N N . GLN A 1 283 ? 1.855 6.677 26.081 1.00 95.75 283 GLN A N 1
ATOM 2216 C CA . GLN A 1 283 ? 2.152 6.885 24.673 1.00 95.75 283 GLN A CA 1
ATOM 2217 C C . GLN A 1 283 ? 3.489 6.215 24.342 1.00 95.75 283 GLN A C 1
ATOM 2219 O O . GLN A 1 283 ? 4.465 6.335 25.085 1.00 95.75 283 GLN A O 1
ATOM 2224 N N . GLN A 1 284 ? 3.526 5.506 23.226 1.00 92.88 284 GLN A N 1
ATOM 2225 C CA . GLN A 1 284 ? 4.696 4.800 22.729 1.00 92.88 284 GLN A CA 1
ATOM 2226 C C . GLN A 1 284 ? 4.743 4.882 21.204 1.00 92.88 284 GLN A C 1
ATOM 2228 O O . GLN A 1 284 ? 3.836 5.414 20.566 1.00 92.88 284 GLN A O 1
ATOM 2233 N N . ARG A 1 285 ? 5.810 4.362 20.602 1.00 88.00 285 ARG A N 1
ATOM 2234 C CA . ARG A 1 285 ? 5.849 4.154 19.152 1.00 88.00 285 ARG A CA 1
ATOM 2235 C C . ARG A 1 285 ? 5.026 2.915 18.821 1.00 88.00 285 ARG A C 1
ATOM 2237 O O . ARG A 1 285 ? 5.239 1.874 19.439 1.00 88.00 285 ARG A O 1
ATOM 2244 N N . LEU A 1 286 ? 4.091 3.031 17.883 1.00 82.88 286 LEU A N 1
ATOM 2245 C CA . LEU A 1 286 ? 3.281 1.894 17.451 1.00 82.88 286 LEU A CA 1
ATOM 2246 C C . LEU A 1 286 ? 4.136 0.924 16.641 1.00 82.88 286 LEU A C 1
ATOM 2248 O O . LEU A 1 286 ? 4.884 1.352 15.767 1.00 82.88 286 LEU A O 1
ATOM 2252 N N . ASP A 1 287 ? 4.013 -0.375 16.902 1.00 69.75 287 ASP A N 1
ATOM 2253 C CA . ASP A 1 287 ? 4.670 -1.384 16.077 1.00 69.75 287 ASP A CA 1
ATOM 2254 C C . ASP A 1 287 ? 3.922 -1.486 14.738 1.00 69.75 287 ASP A C 1
ATOM 2256 O O . ASP A 1 287 ? 2.824 -2.052 14.626 1.00 69.75 287 ASP A O 1
ATOM 2260 N N . THR A 1 288 ? 4.460 -0.819 13.718 1.00 65.38 288 THR A N 1
ATOM 2261 C CA . THR A 1 288 ? 3.949 -0.939 12.354 1.00 65.38 288 THR A CA 1
ATOM 2262 C C . THR A 1 288 ? 4.623 -2.122 11.666 1.00 65.38 288 THR A C 1
ATOM 2264 O O . THR A 1 288 ? 5.625 -2.652 12.130 1.00 65.38 288 THR A O 1
ATOM 2267 N N . ALA A 1 289 ? 4.076 -2.584 10.539 1.00 55.16 289 ALA A N 1
ATOM 2268 C CA . ALA A 1 289 ? 4.616 -3.753 9.837 1.00 55.16 289 ALA A CA 1
ATOM 2269 C C . ALA A 1 289 ? 6.076 -3.581 9.350 1.00 55.16 289 ALA A C 1
ATOM 2271 O O . ALA A 1 289 ? 6.673 -4.547 8.869 1.00 55.16 289 ALA A O 1
ATOM 2272 N N . LEU A 1 290 ? 6.637 -2.370 9.451 1.00 55.44 290 LEU A N 1
ATOM 2273 C CA . LEU A 1 290 ? 8.012 -2.039 9.112 1.00 55.44 290 LEU A CA 1
ATOM 2274 C C . LEU A 1 290 ? 8.738 -1.585 10.385 1.00 55.44 290 LEU A C 1
ATOM 2276 O O . LEU A 1 290 ? 8.361 -0.595 11.003 1.00 55.44 290 LEU A O 1
ATOM 2280 N N . ALA A 1 291 ? 9.795 -2.305 10.764 1.00 50.81 291 ALA A N 1
ATOM 2281 C CA . ALA A 1 291 ? 10.624 -2.035 11.942 1.00 50.81 291 ALA A CA 1
ATOM 2282 C C . ALA A 1 291 ? 11.554 -0.814 11.758 1.00 50.81 291 ALA A C 1
ATOM 2284 O O . ALA A 1 291 ? 12.739 -0.876 12.090 1.00 50.81 291 ALA A O 1
ATOM 2285 N N . ASP A 1 292 ? 11.053 0.276 11.174 1.00 57.78 292 ASP A N 1
ATOM 2286 C CA . ASP A 1 292 ? 11.843 1.482 10.937 1.00 57.78 292 ASP A CA 1
ATOM 2287 C C . ASP A 1 292 ? 11.743 2.463 12.119 1.00 57.78 292 ASP A C 1
ATOM 2289 O O . ASP A 1 292 ? 10.798 2.447 12.914 1.00 57.78 292 ASP A O 1
ATOM 2293 N N . ARG A 1 293 ? 12.732 3.353 12.252 1.00 59.56 293 ARG A N 1
ATOM 2294 C CA . ARG A 1 293 ? 12.854 4.316 13.369 1.00 59.56 293 ARG A CA 1
ATOM 2295 C C . ARG A 1 293 ? 11.747 5.379 13.407 1.00 59.56 293 ARG A C 1
ATOM 2297 O O . ARG A 1 293 ? 11.724 6.175 14.349 1.00 59.56 293 ARG A O 1
ATOM 2304 N N . ASP A 1 294 ? 10.838 5.354 12.441 1.00 69.75 294 ASP A N 1
ATOM 2305 C CA . ASP A 1 294 ? 9.845 6.385 12.139 1.00 69.75 294 ASP A CA 1
ATOM 2306 C C . ASP A 1 294 ? 8.394 5.941 12.392 1.00 69.75 294 ASP A C 1
ATOM 2308 O O . ASP A 1 294 ? 7.446 6.480 11.816 1.00 69.75 294 ASP A O 1
ATOM 2312 N N . ASN A 1 295 ? 8.212 4.961 13.278 1.00 77.75 295 ASN A N 1
ATOM 2313 C CA . ASN A 1 295 ? 6.894 4.550 13.749 1.00 77.75 295 ASN A CA 1
ATOM 2314 C C . ASN A 1 295 ? 6.119 5.731 14.371 1.00 77.75 295 ASN A C 1
ATOM 2316 O O . ASN A 1 295 ? 6.690 6.461 15.193 1.00 77.75 295 ASN A O 1
ATOM 2320 N N . PRO A 1 296 ? 4.827 5.909 14.026 1.00 85.00 296 PRO A N 1
ATOM 2321 C CA . PRO A 1 296 ? 4.010 6.973 14.585 1.00 85.00 296 PRO A CA 1
ATOM 2322 C C . PRO A 1 296 ? 3.871 6.797 16.094 1.00 85.00 296 PRO A C 1
ATOM 2324 O O . PRO A 1 296 ? 3.871 5.676 16.622 1.00 85.00 296 PRO A O 1
ATOM 2327 N N . ALA A 1 297 ? 3.727 7.918 16.793 1.00 92.12 297 ALA A N 1
ATOM 2328 C CA . ALA A 1 297 ? 3.367 7.875 18.192 1.00 92.12 297 ALA A CA 1
ATOM 2329 C C . ALA A 1 297 ? 1.898 7.450 18.329 1.00 92.12 297 ALA A C 1
ATOM 2331 O O . ALA A 1 297 ? 1.035 7.809 17.524 1.00 92.12 297 ALA A O 1
ATOM 2332 N N . GLY A 1 298 ? 1.616 6.664 19.358 1.00 94.81 298 GLY A N 1
ATOM 2333 C CA . GLY A 1 298 ? 0.279 6.180 19.630 1.00 94.81 298 GLY A CA 1
ATOM 2334 C C . GLY A 1 298 ? 0.154 5.514 20.987 1.00 94.81 298 GLY A C 1
ATOM 2335 O O . GLY A 1 298 ? 1.074 5.522 21.804 1.00 94.81 298 GLY A O 1
ATOM 2336 N N . ILE A 1 299 ? -1.018 4.955 21.236 1.00 96.19 299 ILE A N 1
ATOM 2337 C CA . ILE A 1 299 ? -1.369 4.240 22.457 1.00 96.19 299 ILE A CA 1
ATOM 2338 C C . ILE A 1 299 ? -1.785 2.832 22.047 1.00 96.19 299 ILE A C 1
ATOM 2340 O O . ILE A 1 299 ? -2.571 2.674 21.115 1.00 96.19 299 ILE A O 1
ATOM 2344 N N . THR A 1 300 ? -1.282 1.821 22.751 1.00 94.75 300 THR A N 1
ATOM 2345 C CA . THR A 1 300 ? -1.661 0.420 22.537 1.00 94.75 300 THR A CA 1
ATOM 2346 C C . THR A 1 300 ? -2.271 -0.138 23.811 1.00 94.75 300 THR A C 1
ATOM 2348 O O . THR A 1 300 ? -1.692 -0.020 24.890 1.00 94.75 300 THR A O 1
ATOM 2351 N N . ILE A 1 301 ? -3.422 -0.786 23.676 1.00 95.31 301 ILE A N 1
ATOM 2352 C CA . ILE A 1 301 ? -4.105 -1.500 24.749 1.00 95.31 301 ILE A CA 1
ATOM 2353 C C . ILE A 1 301 ? -4.143 -2.972 24.354 1.00 95.31 301 ILE A C 1
ATOM 2355 O O . ILE A 1 301 ? -4.811 -3.335 23.388 1.00 95.31 301 ILE A O 1
ATOM 2359 N N . SER A 1 302 ? -3.430 -3.826 25.084 1.00 92.25 302 SER A N 1
ATOM 2360 C CA . SER A 1 302 ? -3.359 -5.256 24.767 1.00 92.25 302 SER A CA 1
ATOM 2361 C C . SER A 1 302 ? -4.437 -6.060 25.491 1.00 92.25 302 SER A C 1
ATOM 2363 O O . SER A 1 302 ? -4.657 -5.894 26.697 1.00 92.25 302 SER A O 1
ATOM 2365 N N . ARG A 1 303 ? -5.042 -7.008 24.770 1.00 92.38 303 ARG A N 1
ATOM 2366 C CA . ARG A 1 303 ? -5.964 -8.014 25.303 1.00 92.38 303 ARG A CA 1
ATOM 2367 C C . ARG A 1 303 ? -5.313 -8.881 26.369 1.00 92.38 303 ARG A C 1
ATOM 2369 O O . ARG A 1 303 ? -5.967 -9.217 27.345 1.00 92.38 303 ARG A O 1
ATOM 2376 N N . ILE A 1 304 ? -4.041 -9.253 26.204 1.00 89.69 304 ILE A N 1
ATOM 2377 C CA . ILE A 1 304 ? -3.352 -10.182 27.120 1.00 89.69 304 ILE A CA 1
ATOM 2378 C C . ILE A 1 304 ? -3.336 -9.611 28.543 1.00 89.69 304 ILE A C 1
ATOM 2380 O O . ILE A 1 304 ? -3.618 -10.329 29.507 1.00 89.69 304 ILE A O 1
ATOM 2384 N N . TRP A 1 305 ? -3.090 -8.305 28.661 1.00 92.19 305 TRP A N 1
ATOM 2385 C CA . TRP A 1 305 ? -3.042 -7.593 29.939 1.00 92.19 305 TRP A CA 1
ATOM 2386 C C . TRP A 1 305 ? -4.414 -7.196 30.468 1.00 92.19 305 TRP A C 1
ATOM 2388 O O . TRP A 1 305 ? -4.533 -6.905 31.646 1.00 92.19 305 TRP A O 1
ATOM 2398 N N . ASN A 1 306 ? -5.454 -7.242 29.641 1.00 93.44 306 ASN A N 1
ATOM 2399 C CA . ASN A 1 306 ? -6.833 -6.948 30.032 1.00 93.44 306 ASN A CA 1
ATOM 2400 C C . ASN A 1 306 ? -7.736 -8.174 29.788 1.00 93.44 306 ASN A C 1
ATOM 2402 O O . ASN A 1 306 ? -8.906 -8.061 29.430 1.00 93.44 306 ASN A O 1
ATOM 2406 N N . SER A 1 307 ? -7.165 -9.371 29.937 1.00 89.88 307 SER A N 1
ATOM 2407 C CA . SER A 1 307 ? -7.876 -10.650 29.871 1.00 89.88 307 SER A CA 1
ATOM 2408 C C . SER A 1 307 ? -8.530 -10.963 31.216 1.00 89.88 307 SER A C 1
ATOM 2410 O O . SER A 1 307 ? -8.210 -10.321 32.213 1.00 89.88 307 SER A O 1
ATOM 2412 N N . GLN A 1 308 ? -9.423 -11.955 31.265 1.00 88.75 308 GLN A N 1
ATOM 2413 C CA . GLN A 1 308 ? -10.124 -12.341 32.500 1.00 88.75 308 GLN A CA 1
ATOM 2414 C C . GLN A 1 308 ? -9.169 -12.588 33.683 1.00 88.75 308 GLN A C 1
ATOM 2416 O O . GLN A 1 308 ? -9.469 -12.175 34.799 1.00 88.75 308 GLN A O 1
ATOM 2421 N N . ASP A 1 309 ? -7.999 -13.179 33.425 1.00 90.06 309 ASP A N 1
ATOM 2422 C CA . ASP A 1 309 ? -7.014 -13.521 34.461 1.00 90.06 309 ASP A CA 1
ATOM 2423 C C . ASP A 1 309 ? -6.117 -12.341 34.876 1.00 90.06 309 ASP A C 1
ATOM 2425 O O . ASP A 1 309 ? -5.483 -12.385 35.926 1.00 90.06 309 ASP A O 1
ATOM 2429 N N . ASN A 1 310 ? -6.047 -11.287 34.057 1.00 90.50 310 ASN A N 1
ATOM 2430 C CA . ASN A 1 310 ? -5.138 -10.152 34.252 1.00 90.50 310 ASN A CA 1
ATOM 2431 C C . ASN A 1 310 ? -5.869 -8.810 34.360 1.00 90.50 310 ASN A C 1
ATOM 2433 O O . ASN A 1 310 ? -5.230 -7.765 34.316 1.00 90.50 310 ASN A O 1
ATOM 2437 N N . GLN A 1 311 ? -7.195 -8.807 34.448 1.00 92.62 311 GLN A N 1
ATOM 2438 C CA . GLN A 1 311 ? -7.991 -7.589 34.408 1.00 92.62 311 GLN A CA 1
ATOM 2439 C C . GLN A 1 311 ? -7.708 -6.659 35.592 1.00 92.62 311 GLN A C 1
ATOM 2441 O O . GLN A 1 311 ? -7.571 -7.093 36.734 1.00 92.62 311 GLN A O 1
ATOM 2446 N N . LYS A 1 312 ? -7.645 -5.354 35.312 1.00 94.81 312 LYS A N 1
ATOM 2447 C CA . LYS A 1 312 ? -7.457 -4.322 36.337 1.00 94.81 312 LYS A CA 1
ATOM 2448 C C . LYS A 1 312 ? -8.647 -4.236 37.292 1.00 94.81 312 LYS A C 1
ATOM 2450 O O . LYS A 1 312 ? -8.479 -4.064 38.496 1.00 94.81 312 LYS A O 1
ATOM 2455 N N . LEU A 1 313 ? -9.845 -4.317 36.727 1.00 95.06 313 LEU A N 1
ATOM 2456 C CA . LEU A 1 313 ? -11.129 -4.302 37.413 1.00 95.06 313 LEU A CA 1
ATOM 2457 C C . LEU A 1 313 ? -11.899 -5.566 37.014 1.00 95.06 313 LEU A C 1
ATOM 2459 O O . LEU A 1 313 ? -11.639 -6.098 35.935 1.00 95.06 313 LEU A O 1
ATOM 2463 N N . PRO A 1 314 ? -12.881 -6.029 37.810 1.00 94.69 314 PRO A N 1
ATOM 2464 C CA . PRO A 1 314 ? -13.632 -7.260 37.527 1.00 94.69 314 PRO A CA 1
ATOM 2465 C C . PRO A 1 314 ? -14.333 -7.322 36.159 1.00 94.69 314 PRO A C 1
ATOM 2467 O O . PRO A 1 314 ? -14.786 -8.391 35.761 1.00 94.69 314 PRO A O 1
ATOM 2470 N N . TYR A 1 315 ? -14.444 -6.183 35.473 1.00 95.50 315 TYR A N 1
ATOM 2471 C CA . TYR A 1 315 ? -15.112 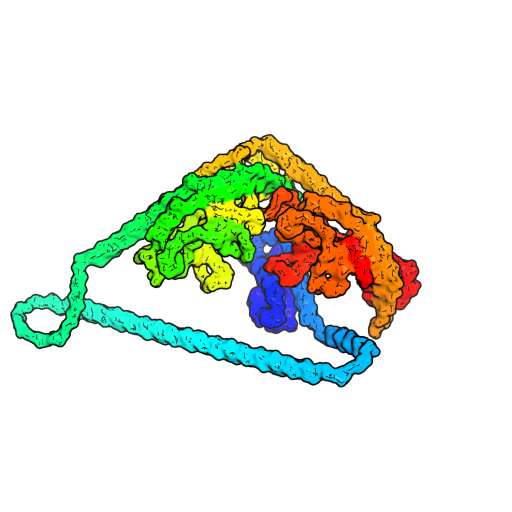-6.003 34.188 1.00 95.50 315 TYR A CA 1
ATOM 2472 C C . TYR A 1 315 ? -14.189 -5.459 33.079 1.00 95.50 315 TYR A C 1
ATOM 2474 O O . TYR A 1 315 ? -14.670 -5.158 31.984 1.00 95.50 315 TYR A O 1
ATOM 2482 N N . SER A 1 316 ? -12.874 -5.297 33.315 1.00 95.50 316 SER A N 1
ATOM 2483 C CA . SER A 1 316 ? -11.975 -4.713 32.299 1.00 95.50 316 SER A CA 1
ATOM 2484 C C . SER A 1 316 ? -11.909 -5.559 31.028 1.00 95.50 316 SER A C 1
ATOM 2486 O O . SER A 1 316 ? -11.714 -5.004 29.950 1.00 95.50 316 SER A O 1
ATOM 2488 N N . HIS A 1 317 ? -12.093 -6.881 31.132 1.00 95.06 317 HIS A N 1
ATOM 2489 C CA . HIS A 1 317 ? -12.130 -7.755 29.962 1.00 95.06 317 HIS A CA 1
ATOM 2490 C C . HIS A 1 317 ? -13.315 -7.452 29.039 1.00 95.06 317 HIS A C 1
ATOM 2492 O O . HIS A 1 317 ? -13.130 -7.247 27.838 1.00 95.06 317 HIS A O 1
ATOM 2498 N N . ASP A 1 318 ? -14.521 -7.366 29.599 1.00 95.75 318 ASP A N 1
ATOM 2499 C CA . ASP A 1 318 ? -15.738 -7.068 28.839 1.00 95.75 318 ASP A CA 1
ATOM 2500 C C . ASP A 1 318 ? -15.704 -5.643 28.276 1.00 95.75 318 ASP A C 1
ATOM 2502 O O . ASP A 1 318 ? -16.139 -5.392 27.149 1.00 95.75 318 ASP A O 1
ATOM 2506 N N . LEU A 1 319 ? -15.138 -4.706 29.042 1.00 97.31 319 LEU A N 1
ATOM 2507 C CA . LEU A 1 319 ? -14.914 -3.336 28.598 1.00 97.31 319 LEU A CA 1
ATOM 2508 C C . LEU A 1 319 ? -13.930 -3.272 27.424 1.00 97.31 319 LEU A C 1
ATOM 2510 O O . LEU A 1 319 ? -14.184 -2.559 26.456 1.00 97.31 319 LEU A O 1
ATOM 2514 N N . TYR A 1 320 ? -12.839 -4.041 27.475 1.00 96.00 320 TYR A N 1
ATOM 2515 C CA . TYR A 1 320 ? -11.885 -4.154 26.374 1.00 96.00 320 TYR A CA 1
ATOM 2516 C C . TYR A 1 320 ? -12.545 -4.725 25.112 1.00 96.00 320 TYR A C 1
ATOM 2518 O O . TYR A 1 320 ? -12.413 -4.140 24.038 1.00 96.00 320 TYR A O 1
ATOM 2526 N N . GLN A 1 321 ? -13.304 -5.822 25.231 1.00 94.19 321 GLN A N 1
ATOM 2527 C CA . GLN A 1 321 ? -14.032 -6.397 24.093 1.00 94.19 321 GLN A CA 1
ATOM 2528 C C . GLN A 1 321 ? -14.986 -5.373 23.465 1.00 94.19 321 GLN A C 1
ATOM 2530 O O . GLN A 1 321 ? -15.004 -5.200 22.245 1.00 94.19 321 GLN A O 1
ATOM 2535 N N . TRP A 1 322 ? -15.733 -4.649 24.301 1.00 96.31 322 TRP A N 1
ATOM 2536 C CA . TRP A 1 322 ? -16.613 -3.574 23.855 1.00 96.31 322 TRP A CA 1
ATOM 2537 C C . TRP A 1 322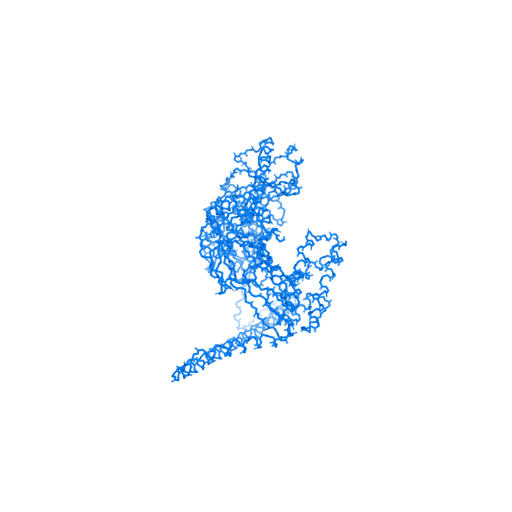 ? -15.840 -2.449 23.148 1.00 96.31 322 TRP A C 1
ATOM 2539 O O . TRP A 1 322 ? -16.244 -2.020 22.068 1.00 96.31 322 TRP A O 1
ATOM 2549 N N . LEU A 1 323 ? -14.692 -2.022 23.683 1.00 96.88 323 LEU A N 1
ATOM 2550 C CA . LEU A 1 323 ? -13.840 -1.000 23.067 1.00 96.88 323 LEU A CA 1
ATOM 2551 C C . LEU A 1 323 ? -13.331 -1.437 21.684 1.00 96.88 323 LEU A C 1
ATOM 2553 O O . LEU A 1 323 ? -13.382 -0.653 20.744 1.00 96.88 323 LEU A O 1
ATOM 2557 N N . THR A 1 324 ? -12.914 -2.697 21.516 1.00 95.06 324 THR A N 1
ATOM 2558 C CA . THR A 1 324 ? -12.427 -3.209 20.217 1.00 95.06 324 THR A CA 1
ATOM 2559 C C . THR A 1 324 ? -13.484 -3.260 19.115 1.00 95.06 324 THR A C 1
ATOM 2561 O O . THR A 1 324 ? -13.127 -3.339 17.943 1.00 95.06 324 THR A O 1
ATOM 2564 N N . ALA A 1 325 ? -14.770 -3.172 19.466 1.00 94.56 325 ALA A N 1
ATOM 2565 C CA . ALA A 1 325 ? -15.861 -3.043 18.503 1.00 94.56 325 ALA A CA 1
ATOM 2566 C C . ALA A 1 325 ? -16.057 -1.602 17.991 1.00 94.56 325 ALA A C 1
ATOM 2568 O O . ALA A 1 325 ? -16.926 -1.379 17.145 1.00 94.56 325 ALA A O 1
ATOM 2569 N N . HIS A 1 326 ? -15.289 -0.635 18.509 1.00 97.31 326 HIS A N 1
ATOM 2570 C CA . HIS A 1 326 ? -15.336 0.762 18.093 1.00 97.31 326 HIS A CA 1
ATOM 2571 C C . HIS A 1 326 ? -14.191 1.120 17.152 1.00 97.31 326 HIS A C 1
ATOM 2573 O O . HIS A 1 326 ? -13.096 0.559 17.227 1.00 97.31 326 HIS A O 1
ATOM 2579 N N . GLN A 1 327 ? -14.435 2.116 16.304 1.00 97.31 327 GLN A N 1
ATOM 2580 C CA . GLN A 1 327 ? -13.401 2.735 15.483 1.00 97.31 327 GLN A CA 1
ATOM 2581 C C . GLN A 1 327 ? -13.577 4.248 15.461 1.00 97.31 327 GLN A C 1
ATOM 2583 O O . GLN A 1 327 ? -14.704 4.738 15.406 1.00 97.31 327 GLN A O 1
ATOM 2588 N N . VAL A 1 328 ? -12.462 4.973 15.445 1.00 97.88 328 VAL A N 1
ATOM 2589 C CA . VAL A 1 328 ? -12.425 6.404 15.133 1.00 97.88 328 VAL A CA 1
ATOM 2590 C C . VAL A 1 328 ? -11.791 6.559 13.761 1.00 97.88 328 VAL A C 1
ATOM 2592 O O . VAL A 1 328 ? -10.652 6.130 13.551 1.00 97.88 328 VAL A O 1
ATOM 2595 N N . LYS A 1 329 ? -12.532 7.149 12.825 1.00 97.44 329 LYS A N 1
ATOM 2596 C CA . LYS A 1 329 ? -12.129 7.295 11.427 1.00 97.44 329 LYS A CA 1
ATOM 2597 C C . LYS A 1 329 ? -12.269 8.730 10.962 1.00 97.44 329 LYS A C 1
ATOM 2599 O O . LYS A 1 329 ? -13.228 9.406 11.317 1.00 97.44 329 LYS A O 1
ATOM 2604 N N . LEU A 1 330 ? -11.361 9.156 10.102 1.00 97.56 330 LEU A N 1
ATOM 2605 C CA . LEU A 1 330 ? -11.543 10.310 9.244 1.00 97.56 330 LEU A CA 1
ATOM 2606 C C . LEU A 1 330 ? -12.108 9.830 7.904 1.00 97.56 330 LEU A C 1
ATOM 2608 O O . LEU A 1 330 ? -11.578 8.891 7.313 1.00 97.56 330 LEU A O 1
ATOM 2612 N N . VAL A 1 331 ? -13.184 10.453 7.439 1.00 97.69 331 VAL A N 1
ATOM 2613 C CA . VAL A 1 331 ? -13.907 10.088 6.220 1.00 97.69 331 VAL A CA 1
ATOM 2614 C C . VAL A 1 331 ? -13.977 11.308 5.313 1.00 97.69 331 VAL A C 1
ATOM 2616 O O . VAL A 1 331 ? -14.574 12.322 5.680 1.00 97.69 331 VAL A O 1
ATOM 2619 N N . ALA A 1 332 ? -13.367 11.209 4.136 1.00 96.88 332 ALA A N 1
ATOM 2620 C CA . ALA A 1 332 ? -13.490 12.200 3.075 1.00 96.88 332 ALA A CA 1
ATOM 2621 C C . ALA A 1 332 ? -14.551 11.716 2.084 1.00 96.88 332 ALA A C 1
ATOM 2623 O O . ALA A 1 332 ? -14.447 10.587 1.611 1.00 96.88 332 ALA A O 1
ATOM 2624 N N . ASN A 1 333 ? -15.556 12.536 1.773 1.00 96.31 333 ASN A N 1
ATOM 2625 C CA . ASN A 1 333 ? -16.612 12.195 0.816 1.00 96.31 333 ASN A CA 1
ATOM 2626 C C . ASN A 1 333 ? -16.654 13.204 -0.327 1.00 96.31 333 ASN A C 1
ATOM 2628 O O . ASN A 1 333 ? -16.573 14.410 -0.086 1.00 96.31 333 ASN A O 1
ATOM 2632 N N . PHE A 1 334 ? -16.859 12.705 -1.541 1.00 94.69 334 PHE A N 1
ATOM 2633 C CA . PHE A 1 334 ? -17.145 13.499 -2.728 1.00 94.69 334 PHE A CA 1
ATOM 2634 C C . PHE A 1 334 ? -18.216 12.771 -3.549 1.00 94.69 334 PHE A C 1
ATOM 2636 O O . PHE A 1 334 ? -17.942 11.735 -4.156 1.00 94.69 334 PHE A O 1
ATOM 2643 N N . GLY A 1 335 ? -19.450 13.281 -3.527 1.00 92.50 335 GLY A N 1
ATOM 2644 C CA . GLY A 1 335 ? -20.595 12.583 -4.118 1.00 92.50 335 GLY A CA 1
ATOM 2645 C C . GLY A 1 335 ? -20.855 11.233 -3.436 1.00 92.50 335 GLY A C 1
ATOM 2646 O O . GLY A 1 335 ? -21.021 11.172 -2.218 1.00 92.50 335 GLY A O 1
ATOM 2647 N N . ASP A 1 336 ? -20.878 10.160 -4.224 1.00 93.69 336 ASP A N 1
ATOM 2648 C CA . ASP A 1 336 ? -21.062 8.768 -3.790 1.00 93.69 336 ASP A CA 1
ATOM 2649 C C . ASP A 1 336 ? -19.745 8.054 -3.429 1.00 93.69 336 ASP A C 1
ATOM 2651 O O . ASP A 1 336 ? -19.757 6.904 -2.983 1.00 93.69 336 ASP A O 1
ATOM 2655 N N . ARG A 1 337 ? -18.596 8.715 -3.621 1.00 95.75 337 ARG A N 1
ATOM 2656 C CA . ARG A 1 337 ? -17.275 8.154 -3.324 1.00 95.75 337 ARG A CA 1
ATOM 2657 C C . ARG A 1 337 ? -16.761 8.638 -1.981 1.00 95.75 337 ARG A C 1
ATOM 2659 O O . ARG A 1 337 ? -16.919 9.803 -1.611 1.00 95.75 337 ARG A O 1
ATOM 2666 N N . SER A 1 338 ? -16.075 7.742 -1.280 1.00 95.56 338 SER A N 1
ATOM 2667 C CA . SER A 1 338 ? -15.458 8.041 0.003 1.00 95.56 338 SER A CA 1
ATOM 2668 C C . SER A 1 338 ? -14.061 7.442 0.131 1.00 95.56 338 SER A C 1
ATOM 2670 O O . SER A 1 338 ? -13.701 6.470 -0.535 1.00 95.56 338 SER A O 1
ATOM 2672 N N . ALA A 1 339 ? -13.266 8.051 1.004 1.00 95.06 339 ALA A N 1
ATOM 2673 C CA . ALA A 1 339 ? -11.983 7.545 1.460 1.00 95.06 339 ALA A CA 1
ATOM 2674 C C . ALA A 1 339 ? -11.961 7.552 2.991 1.00 95.06 339 ALA A C 1
ATOM 2676 O O . ALA A 1 339 ? -12.459 8.493 3.612 1.00 95.06 339 ALA A O 1
ATOM 2677 N N . GLU A 1 340 ? -11.363 6.528 3.602 1.00 95.50 340 GLU A N 1
ATOM 2678 C CA . GLU A 1 340 ? -11.328 6.371 5.060 1.00 95.50 340 GLU A CA 1
ATOM 2679 C C . GLU A 1 340 ? -9.902 6.235 5.601 1.00 95.50 340 GLU A C 1
ATOM 2681 O O . GLU A 1 340 ? -9.094 5.442 5.108 1.00 95.50 340 GLU A O 1
ATOM 2686 N N . LEU A 1 341 ? -9.637 6.936 6.701 1.00 94.62 341 LEU A N 1
ATOM 2687 C CA . LEU A 1 341 ? -8.409 6.856 7.480 1.00 94.62 341 LEU A CA 1
ATOM 2688 C C . LEU A 1 341 ? -8.743 6.472 8.924 1.00 94.62 341 LEU A C 1
ATOM 2690 O O . LEU A 1 341 ? -9.409 7.227 9.625 1.00 94.62 341 LEU A O 1
ATOM 2694 N N . ILE A 1 342 ? -8.302 5.305 9.394 1.00 95.00 342 ILE A N 1
ATOM 2695 C CA . ILE A 1 342 ? -8.586 4.859 10.762 1.00 95.00 342 ILE A CA 1
ATOM 2696 C C . ILE A 1 342 ? -7.514 5.423 11.694 1.00 95.00 342 ILE A C 1
ATOM 2698 O O . ILE A 1 342 ? -6.322 5.162 11.523 1.00 95.00 342 ILE A O 1
ATOM 2702 N N . LEU A 1 343 ? -7.957 6.181 12.695 1.00 95.69 343 LEU A N 1
ATOM 2703 C CA . LEU A 1 343 ? -7.109 6.772 13.729 1.00 95.69 343 LEU A CA 1
ATOM 2704 C C . LEU A 1 343 ? -7.085 5.914 14.996 1.00 95.69 343 LEU A C 1
ATOM 2706 O O . LEU A 1 343 ? -6.072 5.882 15.691 1.00 95.69 343 LEU A O 1
ATOM 2710 N N . ALA A 1 344 ? -8.176 5.198 15.284 1.00 96.38 344 ALA A N 1
ATOM 2711 C CA . ALA A 1 344 ? -8.243 4.236 16.377 1.00 96.38 344 ALA A CA 1
ATOM 2712 C C . ALA A 1 344 ? -9.115 3.029 16.019 1.00 96.38 344 ALA A C 1
ATOM 2714 O O . ALA A 1 344 ? -10.198 3.210 15.465 1.00 96.38 344 ALA A O 1
ATOM 2715 N N . SER A 1 345 ? -8.665 1.812 16.330 1.00 95.19 345 SER A N 1
ATOM 2716 C CA . SER A 1 345 ? -9.430 0.575 16.103 1.00 95.19 345 SER A CA 1
ATOM 2717 C C . SER A 1 345 ? -8.840 -0.608 16.869 1.00 95.19 345 SER A C 1
ATOM 2719 O O . SER A 1 345 ? -7.656 -0.620 17.221 1.00 95.19 345 SER A O 1
ATOM 2721 N N . GLY A 1 346 ? -9.662 -1.645 17.057 1.00 91.25 346 GLY A N 1
ATOM 2722 C CA . GLY A 1 346 ? -9.179 -3.002 17.306 1.00 91.25 346 GLY A CA 1
ATOM 2723 C C . GLY A 1 346 ? -8.345 -3.517 16.127 1.00 91.25 346 GLY A C 1
ATOM 2724 O O . GLY A 1 346 ? -8.622 -3.179 14.970 1.00 91.25 346 GLY A O 1
ATOM 2725 N N . ARG A 1 347 ? -7.301 -4.295 16.421 1.00 80.75 347 ARG A N 1
ATOM 2726 C CA . ARG A 1 347 ? -6.394 -4.883 15.436 1.00 80.75 347 ARG A CA 1
ATOM 2727 C C . ARG A 1 347 ? -6.032 -6.320 15.801 1.00 80.75 347 ARG A C 1
ATOM 2729 O O . ARG A 1 347 ? -5.714 -6.644 16.949 1.00 80.75 347 ARG A O 1
ATOM 2736 N N . ASP A 1 348 ? -6.005 -7.159 14.774 1.00 71.69 348 ASP A N 1
ATOM 2737 C CA . ASP A 1 348 ? -5.460 -8.510 14.839 1.00 71.69 348 ASP A CA 1
ATOM 2738 C C . ASP A 1 348 ? -3.932 -8.438 14.793 1.00 71.69 348 ASP A C 1
ATOM 2740 O O . ASP A 1 348 ? -3.334 -7.872 13.872 1.00 71.69 348 ASP A O 1
ATOM 2744 N N . CYS A 1 349 ? -3.279 -9.017 15.792 1.00 65.56 349 CYS A N 1
ATOM 2745 C CA . CYS A 1 349 ? -1.828 -9.089 15.853 1.00 65.56 349 CYS A CA 1
ATOM 2746 C C . CYS A 1 349 ? -1.311 -10.035 14.749 1.00 65.56 349 CYS A C 1
ATOM 2748 O O . CYS A 1 349 ? -1.608 -11.227 14.731 1.00 65.56 349 CYS A O 1
ATOM 2750 N N . HIS A 1 350 ? -0.554 -9.488 13.790 1.00 54.00 350 HIS A N 1
ATOM 2751 C CA . HIS A 1 350 ? -0.284 -10.147 12.504 1.00 54.00 350 HIS A CA 1
ATOM 2752 C C . HIS A 1 350 ? 0.850 -11.193 12.529 1.00 54.00 350 HIS A C 1
ATOM 2754 O O . HIS A 1 350 ? 0.960 -11.973 11.588 1.00 54.00 350 HIS A O 1
ATOM 2760 N N . VAL A 1 351 ? 1.720 -11.216 13.552 1.00 54.44 351 VAL A N 1
ATOM 2761 C CA . VAL A 1 351 ? 2.982 -11.992 13.469 1.00 54.44 351 VAL A CA 1
ATOM 2762 C C . VAL A 1 351 ? 3.285 -12.874 14.689 1.00 54.44 351 VAL A C 1
ATOM 2764 O O . VAL A 1 351 ? 3.955 -13.891 14.530 1.00 54.44 351 VAL A O 1
ATOM 2767 N N . SER A 1 352 ? 2.789 -12.564 15.891 1.00 51.00 352 SER A N 1
ATOM 2768 C CA . SER A 1 352 ? 3.169 -13.298 17.118 1.00 51.00 352 SER A CA 1
ATOM 2769 C C . SER A 1 352 ? 2.003 -13.854 17.938 1.00 51.00 352 SER A C 1
ATOM 2771 O O . SER A 1 352 ? 2.217 -14.665 18.842 1.00 51.00 352 SER A O 1
ATOM 2773 N N . CYS A 1 353 ? 0.769 -13.475 17.622 1.00 51.59 353 CYS A N 1
ATOM 2774 C CA . CYS A 1 353 ? -0.402 -13.879 18.381 1.00 51.59 353 CYS A CA 1
ATOM 2775 C C . CYS A 1 353 ? -1.115 -15.027 17.658 1.00 51.59 353 CYS A C 1
ATOM 2777 O O . CYS A 1 353 ? -1.181 -15.069 16.432 1.00 51.59 353 CYS A O 1
ATOM 2779 N N . ARG A 1 354 ? -1.601 -16.017 18.415 1.00 47.38 354 ARG A N 1
ATOM 2780 C CA . ARG A 1 354 ? -2.144 -17.291 17.906 1.00 47.38 354 ARG A CA 1
ATOM 2781 C C . ARG A 1 354 ? -3.525 -17.149 17.233 1.00 47.38 354 ARG A C 1
ATOM 2783 O O . ARG A 1 354 ? -4.439 -17.889 17.573 1.00 47.38 354 ARG A O 1
ATOM 2790 N N . GLY A 1 355 ? -3.681 -16.217 16.294 1.00 41.00 355 GLY A N 1
ATOM 2791 C CA . GLY A 1 355 ? -4.751 -16.219 15.292 1.00 41.00 355 GLY A CA 1
ATOM 2792 C C . GLY A 1 355 ? -6.185 -16.012 15.788 1.00 41.00 355 GLY A C 1
ATOM 2793 O O . GLY A 1 355 ? -7.107 -16.364 15.061 1.00 41.00 355 GLY A O 1
ATOM 2794 N N . VAL A 1 356 ? -6.409 -15.458 16.984 1.00 45.22 356 VAL A N 1
ATOM 2795 C CA . VAL A 1 356 ? -7.763 -15.112 17.456 1.00 45.22 356 VAL A CA 1
ATOM 2796 C C . VAL A 1 356 ? -7.852 -13.594 17.549 1.00 45.22 356 VAL A C 1
ATOM 2798 O O . VAL A 1 356 ? -7.305 -13.029 18.492 1.00 45.22 356 VAL A O 1
ATOM 2801 N N . GLY A 1 357 ? -8.493 -12.958 16.567 1.00 56.72 357 GLY A N 1
ATOM 2802 C CA . GLY A 1 357 ? -8.496 -11.509 16.337 1.00 56.72 357 GLY A CA 1
ATOM 2803 C C . GLY A 1 357 ? -8.835 -10.586 17.523 1.00 56.72 357 GLY A C 1
ATOM 2804 O O . GLY A 1 357 ? -9.291 -11.030 18.580 1.00 56.72 357 GLY A O 1
ATOM 2805 N N . ASN A 1 358 ? -8.576 -9.290 17.322 1.00 63.75 358 ASN A N 1
ATOM 2806 C CA . ASN A 1 358 ? -8.588 -8.156 18.248 1.00 63.75 358 ASN A CA 1
ATOM 2807 C C . ASN A 1 358 ? -7.708 -8.371 19.488 1.00 63.75 358 ASN A C 1
ATOM 2809 O O . ASN A 1 358 ? -8.185 -8.412 20.622 1.00 63.75 358 ASN A O 1
ATOM 2813 N N . ASP A 1 359 ? -6.404 -8.535 19.260 1.00 83.19 359 ASP A N 1
ATOM 2814 C CA . ASP A 1 359 ? -5.394 -8.651 20.321 1.00 83.19 359 ASP A CA 1
ATOM 2815 C C . ASP A 1 359 ? -4.981 -7.297 20.897 1.00 83.19 359 ASP A C 1
ATOM 2817 O O . ASP A 1 359 ? -4.506 -7.220 22.033 1.00 83.19 359 ASP A O 1
ATOM 2821 N N . GLU A 1 360 ? -5.150 -6.227 20.121 1.00 90.50 360 GLU A N 1
ATOM 2822 C CA . GLU A 1 360 ? -4.794 -4.875 20.523 1.00 90.50 360 GLU A CA 1
ATOM 2823 C C . GLU A 1 360 ? -5.866 -3.873 20.099 1.00 90.50 360 GLU A C 1
ATOM 2825 O O . GLU A 1 360 ? -6.482 -4.017 19.049 1.00 90.50 360 GLU A O 1
ATOM 2830 N N . PHE A 1 361 ? -6.067 -2.833 20.903 1.00 94.50 361 PHE A N 1
ATOM 2831 C CA . PHE A 1 361 ? -6.718 -1.601 20.473 1.00 94.50 361 PHE A CA 1
ATOM 2832 C C . PHE A 1 361 ? -5.644 -0.526 20.361 1.00 94.50 361 PHE A C 1
ATOM 2834 O O . PHE A 1 361 ? -4.927 -0.268 21.332 1.00 94.50 361 PHE A O 1
ATOM 2841 N N . GLN A 1 362 ? -5.498 0.063 19.180 1.00 94.56 362 GLN A N 1
ATOM 2842 C CA . GLN A 1 362 ? -4.469 1.060 18.907 1.00 94.56 362 GLN A CA 1
ATOM 2843 C C . GLN A 1 362 ? -5.121 2.420 18.657 1.00 94.56 362 GLN A C 1
ATOM 2845 O O . GLN A 1 362 ? -6.155 2.495 18.000 1.00 94.56 362 GLN A O 1
ATOM 2850 N N . ILE A 1 363 ? -4.505 3.487 19.166 1.00 96.06 363 ILE A N 1
ATOM 2851 C CA . ILE A 1 363 ? -4.841 4.886 18.869 1.00 96.06 363 ILE A CA 1
ATOM 2852 C C . ILE A 1 363 ? -3.582 5.533 18.308 1.00 96.06 363 ILE A C 1
ATOM 2854 O O . ILE A 1 363 ? -2.558 5.582 18.984 1.00 96.06 363 ILE A O 1
ATOM 2858 N N . MET A 1 364 ? -3.637 6.035 17.085 1.00 95.06 364 MET A N 1
ATOM 2859 C CA . MET A 1 364 ? -2.518 6.692 16.422 1.00 95.06 364 MET A CA 1
ATOM 2860 C C . MET A 1 364 ? -2.615 8.200 16.642 1.00 95.06 364 MET A C 1
ATOM 2862 O O . MET A 1 364 ? -3.451 8.886 16.054 1.00 95.06 364 MET A O 1
ATOM 2866 N N . THR A 1 365 ? -1.769 8.713 17.533 1.00 95.62 365 THR A N 1
ATOM 2867 C CA . THR A 1 365 ? -1.918 10.063 18.087 1.00 95.62 365 THR A CA 1
ATOM 2868 C C . THR A 1 365 ? -1.218 11.132 17.268 1.00 95.62 365 THR A C 1
ATOM 2870 O O . THR A 1 365 ? -1.475 12.309 17.476 1.00 95.62 365 THR A O 1
ATOM 2873 N N . THR A 1 366 ? -0.364 10.754 16.324 1.00 93.94 366 THR A N 1
ATOM 2874 C CA . THR A 1 366 ? 0.290 11.679 15.394 1.00 93.94 366 THR A CA 1
ATOM 2875 C C . THR A 1 366 ? 0.260 11.105 13.993 1.00 93.94 366 THR A C 1
ATOM 2877 O O . THR A 1 366 ? 0.374 9.884 13.833 1.00 93.94 366 THR A O 1
ATOM 2880 N N . THR A 1 367 ? 0.208 11.973 12.990 1.00 91.62 367 THR A N 1
ATOM 2881 C CA . THR A 1 367 ? 0.393 11.562 11.600 1.00 91.62 367 THR A CA 1
ATOM 2882 C C . THR A 1 367 ? 1.722 10.833 11.418 1.00 91.62 367 THR A C 1
ATOM 2884 O O . THR A 1 367 ? 2.766 11.333 11.850 1.00 91.62 367 THR A O 1
ATOM 2887 N N . PRO A 1 368 ? 1.715 9.627 10.822 1.00 86.06 368 PRO A N 1
ATOM 2888 C CA . PRO A 1 368 ? 2.946 8.967 10.435 1.00 86.06 368 PRO A CA 1
ATOM 2889 C C . PRO A 1 368 ? 3.693 9.824 9.417 1.00 86.06 368 PRO A C 1
ATOM 2891 O O . PRO A 1 368 ? 3.082 10.502 8.593 1.00 86.06 368 PRO A O 1
ATOM 2894 N N . LYS A 1 369 ? 5.026 9.751 9.424 1.00 79.62 369 LYS A N 1
ATOM 2895 C CA . LYS A 1 369 ? 5.810 10.341 8.338 1.00 79.62 369 LYS A CA 1
ATOM 2896 C C . LYS A 1 369 ? 5.342 9.777 6.989 1.00 79.62 369 LYS A C 1
ATOM 2898 O O . LYS A 1 369 ? 4.913 8.616 6.943 1.00 79.62 369 LYS A O 1
ATOM 2903 N N . PRO A 1 370 ? 5.483 10.545 5.893 1.00 67.44 370 PRO A N 1
ATOM 2904 C CA . PRO A 1 370 ? 5.267 10.019 4.553 1.00 67.44 370 PRO A CA 1
ATOM 2905 C C . PRO A 1 370 ? 6.001 8.680 4.410 1.00 67.44 370 PRO A C 1
ATOM 2907 O O . PRO A 1 370 ? 7.191 8.611 4.723 1.00 67.44 370 PRO A O 1
ATOM 2910 N N . ARG A 1 371 ? 5.284 7.639 3.959 1.00 62.28 371 ARG A N 1
ATOM 2911 C CA . ARG A 1 371 ? 5.718 6.231 3.789 1.00 62.28 371 ARG A CA 1
ATOM 2912 C C . ARG A 1 371 ? 5.603 5.287 4.982 1.00 62.28 371 ARG A C 1
ATOM 2914 O O . ARG A 1 371 ? 5.656 4.076 4.755 1.00 62.28 371 ARG A O 1
ATOM 2921 N N . THR A 1 372 ? 5.422 5.760 6.215 1.00 69.00 372 THR A N 1
ATOM 2922 C CA . THR A 1 372 ? 5.160 4.817 7.310 1.00 69.00 372 THR A CA 1
ATOM 2923 C C . THR A 1 372 ? 3.747 4.256 7.124 1.00 69.00 372 THR A C 1
ATOM 2925 O O . THR A 1 372 ? 2.797 5.036 7.016 1.00 69.00 372 THR A O 1
ATOM 2928 N N . PRO A 1 373 ? 3.573 2.922 7.031 1.00 64.31 373 PRO A N 1
ATOM 2929 C CA . PRO A 1 373 ? 2.259 2.342 6.837 1.00 64.31 373 PRO A CA 1
ATOM 2930 C C . PRO A 1 373 ? 1.341 2.780 7.972 1.00 64.31 373 PRO A C 1
ATOM 2932 O O . PRO A 1 373 ? 1.708 2.755 9.148 1.00 64.31 373 PRO A O 1
ATOM 2935 N N . MET A 1 374 ? 0.131 3.165 7.587 1.00 81.44 374 MET A N 1
ATOM 2936 C CA . MET A 1 374 ? -0.960 3.433 8.510 1.00 81.44 374 MET A CA 1
ATOM 2937 C C . MET A 1 374 ? -1.265 2.190 9.360 1.00 81.44 374 MET A C 1
ATOM 2939 O O . MET A 1 374 ? -0.777 1.088 9.091 1.00 81.44 374 MET A O 1
ATOM 2943 N N . MET A 1 375 ? -2.139 2.346 10.359 1.00 76.19 375 MET A N 1
ATOM 2944 C CA . MET A 1 375 ? -2.593 1.245 11.223 1.00 76.19 375 MET A CA 1
ATOM 2945 C C . MET A 1 375 ? -3.032 0.002 10.421 1.00 76.19 375 MET A C 1
ATOM 2947 O O . MET A 1 375 ? -2.752 -1.132 10.817 1.00 76.19 375 MET A O 1
ATOM 2951 N N . PHE A 1 376 ? -3.631 0.220 9.244 1.00 76.25 376 PHE A N 1
ATOM 2952 C CA . PHE A 1 376 ? -3.949 -0.815 8.266 1.00 76.25 376 PHE A CA 1
ATOM 2953 C C . PHE A 1 376 ? -3.111 -0.655 6.998 1.00 76.25 376 PHE A C 1
ATOM 2955 O O . PHE A 1 376 ? -3.015 0.427 6.423 1.00 76.25 376 PHE A O 1
ATOM 2962 N N . SER A 1 377 ? -2.571 -1.767 6.493 1.00 69.62 377 SER A N 1
ATOM 2963 C CA . SER A 1 377 ? -1.671 -1.786 5.331 1.00 69.62 377 SER A CA 1
ATOM 2964 C C . SER A 1 377 ? -2.306 -1.316 4.021 1.00 69.62 377 SER A C 1
ATOM 2966 O O . SER A 1 377 ? -1.571 -1.098 3.063 1.00 69.62 377 SER A O 1
ATOM 2968 N N . LYS A 1 378 ? -3.630 -1.143 3.960 1.00 74.12 378 LYS A N 1
ATOM 2969 C CA . LYS A 1 378 ? -4.350 -0.566 2.813 1.00 74.12 378 LYS A CA 1
ATOM 2970 C C . LYS A 1 378 ? -4.612 0.937 2.945 1.00 74.12 378 LYS A C 1
ATOM 2972 O O . LYS A 1 378 ? -4.968 1.564 1.961 1.00 74.12 378 LYS A O 1
ATOM 2977 N N . GLN A 1 379 ? -4.456 1.508 4.138 1.00 81.69 379 GLN A N 1
ATOM 2978 C CA . GLN A 1 379 ? -4.708 2.927 4.380 1.00 81.69 379 GLN A CA 1
ATOM 2979 C C . GLN A 1 379 ? -3.460 3.762 4.136 1.00 81.69 379 GLN A C 1
ATOM 2981 O O . GLN A 1 379 ? -2.334 3.304 4.359 1.00 81.69 379 GLN A O 1
ATOM 2986 N N . ARG A 1 380 ? -3.668 4.994 3.678 1.00 77.38 380 ARG A N 1
ATOM 2987 C CA . ARG A 1 380 ? -2.610 5.913 3.260 1.00 77.38 380 ARG A CA 1
ATOM 2988 C C . ARG A 1 380 ? -2.977 7.342 3.628 1.00 77.38 380 ARG A C 1
ATOM 2990 O O . ARG A 1 380 ? -4.152 7.669 3.749 1.00 77.38 380 ARG A O 1
ATOM 2997 N N . ASN A 1 381 ? -1.948 8.158 3.783 1.00 86.19 381 ASN A N 1
ATOM 2998 C CA . ASN A 1 381 ? -2.042 9.605 3.835 1.00 86.19 381 ASN A CA 1
ATOM 2999 C C . ASN A 1 381 ? -1.095 10.136 2.744 1.00 86.19 381 ASN A C 1
ATOM 3001 O O . ASN A 1 381 ? 0.099 9.835 2.837 1.00 86.19 381 ASN A O 1
ATOM 3005 N N . PRO A 1 382 ? -1.581 10.830 1.699 1.00 90.62 382 PRO A N 1
ATOM 3006 C CA . PRO A 1 382 ? -2.905 11.451 1.558 1.00 90.62 382 PRO A CA 1
ATOM 3007 C C . PRO A 1 382 ? -4.078 10.467 1.449 1.00 90.62 382 PRO A C 1
ATOM 3009 O O . PRO A 1 382 ? -3.925 9.339 0.984 1.00 90.62 382 PRO A O 1
ATOM 3012 N N . MET A 1 383 ? -5.262 10.905 1.883 1.00 91.88 383 MET A N 1
ATOM 3013 C CA . MET A 1 383 ? -6.519 10.194 1.641 1.00 91.88 383 MET A CA 1
ATOM 3014 C C . MET A 1 383 ? -6.886 10.311 0.161 1.00 91.88 383 MET A C 1
ATOM 3016 O O . MET A 1 383 ? -6.870 11.415 -0.380 1.00 91.88 383 MET A O 1
ATOM 3020 N N . VAL A 1 384 ? -7.233 9.200 -0.492 1.00 91.81 384 VAL A N 1
ATOM 3021 C CA . VAL A 1 384 ? -7.507 9.176 -1.937 1.00 91.81 384 VAL A CA 1
ATOM 3022 C C . VAL A 1 384 ? -8.977 8.870 -2.200 1.00 91.81 384 VAL A C 1
ATOM 3024 O O . VAL A 1 384 ? -9.410 7.732 -2.024 1.00 91.81 384 VAL A O 1
ATOM 3027 N N . VAL A 1 385 ? -9.737 9.867 -2.657 1.00 94.25 385 VAL A N 1
ATOM 3028 C CA . VAL A 1 385 ? -11.081 9.649 -3.213 1.00 94.25 385 VAL A CA 1
ATOM 3029 C C . VAL A 1 385 ? -10.908 9.299 -4.686 1.00 94.25 385 VAL A C 1
ATOM 3031 O O . VAL A 1 385 ? -10.647 10.170 -5.517 1.00 94.25 385 VAL A O 1
ATOM 3034 N N . ALA A 1 386 ? -10.939 8.001 -4.977 1.00 93.12 386 ALA A N 1
ATOM 3035 C CA . ALA A 1 386 ? -10.506 7.456 -6.257 1.00 93.12 386 ALA A CA 1
ATOM 3036 C C . ALA A 1 386 ? -11.631 7.348 -7.296 1.00 93.12 386 ALA A C 1
ATOM 3038 O O . ALA A 1 386 ? -12.807 7.215 -6.952 1.00 93.12 386 ALA A O 1
ATOM 3039 N N . SER A 1 387 ? -11.227 7.307 -8.568 1.00 92.19 387 SER A N 1
ATOM 3040 C CA . SER A 1 387 ? -12.071 6.954 -9.718 1.00 92.19 387 SER A CA 1
ATOM 3041 C C . SER A 1 387 ? -13.326 7.819 -9.866 1.00 92.19 387 SER A C 1
ATOM 3043 O O . SER A 1 387 ? -14.417 7.320 -10.150 1.00 92.19 387 SER A O 1
ATOM 3045 N N . LEU A 1 388 ? -13.176 9.130 -9.683 1.00 93.25 388 LEU A N 1
ATOM 3046 C CA . LEU A 1 388 ? -14.248 10.093 -9.896 1.00 93.25 388 LEU A CA 1
ATOM 3047 C C . LEU A 1 388 ? -14.432 10.358 -11.395 1.00 93.25 388 LEU A C 1
ATOM 3049 O O . LEU A 1 388 ? -13.473 10.761 -12.059 1.00 93.25 388 LEU A O 1
ATOM 3053 N N . PRO A 1 389 ? -15.636 10.162 -11.954 1.00 92.75 389 PRO A N 1
ATOM 3054 C CA . PRO A 1 389 ? -15.898 10.529 -13.338 1.00 92.75 389 PRO A CA 1
ATOM 3055 C C . PRO A 1 389 ? -15.881 12.054 -13.486 1.00 92.75 389 PRO A C 1
ATOM 3057 O O . PRO A 1 389 ? -16.336 12.769 -12.593 1.00 92.75 389 PRO A O 1
ATOM 3060 N N . MET A 1 390 ? -15.435 12.560 -14.640 1.00 88.12 390 MET A N 1
ATOM 3061 C CA . MET A 1 390 ? -15.396 14.006 -14.915 1.00 88.12 390 MET A CA 1
ATOM 3062 C C . MET A 1 390 ? -16.743 14.703 -14.675 1.00 88.12 390 MET A C 1
ATOM 3064 O O . MET A 1 390 ? -16.783 15.800 -14.127 1.00 88.12 390 MET A O 1
ATOM 3068 N N . ALA A 1 391 ? -17.853 14.032 -14.994 1.00 88.69 391 ALA A N 1
ATOM 3069 C CA . ALA A 1 391 ? -19.201 14.553 -14.765 1.00 88.69 391 ALA A CA 1
ATOM 3070 C C . ALA A 1 391 ? -19.540 14.773 -13.274 1.00 88.69 391 ALA A C 1
ATOM 3072 O O . ALA A 1 391 ? -20.318 15.668 -12.948 1.00 88.69 391 ALA A O 1
ATOM 3073 N N . ALA A 1 392 ? -18.948 13.999 -12.354 1.00 87.50 392 ALA A N 1
ATOM 3074 C CA . ALA A 1 392 ? -19.163 14.192 -10.917 1.00 87.50 392 ALA A CA 1
ATOM 3075 C C . ALA A 1 392 ? -18.475 15.461 -10.390 1.00 87.50 392 ALA A C 1
ATOM 3077 O O . ALA A 1 392 ? -18.868 15.976 -9.349 1.00 87.50 392 ALA A O 1
ATOM 3078 N N . LEU A 1 393 ? -17.469 15.976 -11.103 1.00 83.44 393 LEU A N 1
ATOM 3079 C CA . LEU A 1 393 ? -16.690 17.155 -10.707 1.00 83.44 393 LEU A CA 1
ATOM 3080 C C . LEU A 1 393 ? -17.393 18.460 -11.095 1.00 83.44 393 LEU A C 1
ATOM 3082 O O . LEU A 1 393 ? -17.145 19.497 -10.490 1.00 83.44 393 LEU A O 1
ATOM 3086 N N . THR A 1 394 ? -18.269 18.395 -12.101 1.00 78.00 394 THR A N 1
ATOM 3087 C CA . THR A 1 394 ? -19.136 19.501 -12.529 1.00 78.00 394 THR A CA 1
ATOM 3088 C C . THR A 1 394 ? -20.463 19.545 -11.777 1.00 78.00 394 THR A C 1
ATOM 3090 O O . THR A 1 394 ? -21.158 20.556 -11.822 1.00 78.00 394 THR A O 1
ATOM 3093 N N . ALA A 1 395 ? -20.841 18.452 -11.109 1.00 74.81 395 ALA A N 1
ATOM 3094 C CA . ALA A 1 395 ? -21.977 18.452 -10.199 1.00 74.81 395 ALA A CA 1
ATOM 3095 C C . ALA A 1 395 ? -21.662 19.326 -8.972 1.00 74.81 395 ALA A C 1
ATOM 3097 O O . ALA A 1 395 ? -20.500 19.476 -8.600 1.00 74.81 395 ALA A O 1
ATOM 3098 N N . GLU A 1 396 ? -22.684 19.861 -8.297 1.00 82.50 396 GLU A N 1
ATOM 3099 C CA . GLU A 1 396 ? -22.545 20.679 -7.073 1.00 82.50 396 GLU A CA 1
ATOM 3100 C C . GLU A 1 396 ? -22.050 19.873 -5.845 1.00 82.50 396 GLU A C 1
ATOM 3102 O O . GLU A 1 396 ? -22.364 20.174 -4.692 1.00 82.50 396 GLU A O 1
ATOM 3107 N N . HIS A 1 397 ? -21.281 18.807 -6.069 1.00 88.06 397 HIS A N 1
ATOM 3108 C CA . HIS A 1 397 ? -20.647 18.025 -5.026 1.00 88.06 397 HIS A CA 1
ATOM 3109 C C . HIS A 1 397 ? -19.465 18.788 -4.434 1.00 88.06 397 HIS A C 1
ATOM 3111 O O . HIS A 1 397 ? -18.600 19.307 -5.136 1.00 88.06 397 HIS A O 1
ATOM 3117 N N . GLN A 1 398 ? -19.413 18.816 -3.107 1.00 90.44 398 GLN A N 1
ATOM 3118 C CA . GLN A 1 398 ? -18.307 19.393 -2.358 1.00 90.44 398 GLN A CA 1
ATOM 3119 C C . GLN A 1 398 ? -17.524 18.277 -1.677 1.00 90.44 398 GLN A C 1
ATOM 3121 O O . GLN A 1 398 ? -18.107 17.322 -1.156 1.00 90.44 398 GLN A O 1
ATOM 3126 N N . LEU A 1 399 ? -16.197 18.414 -1.650 1.00 93.31 399 LEU A N 1
ATOM 3127 C CA . LEU A 1 399 ? -15.357 17.554 -0.828 1.00 93.31 399 LEU A CA 1
ATOM 3128 C C . LEU A 1 399 ? -15.648 17.870 0.640 1.00 93.31 399 LEU A C 1
ATOM 3130 O O . LEU A 1 399 ? -15.395 18.979 1.106 1.00 93.31 399 LEU A O 1
ATOM 3134 N N . THR A 1 400 ? -16.176 16.894 1.370 1.00 95.25 400 THR A N 1
ATOM 3135 C CA . THR A 1 400 ? -16.450 17.031 2.803 1.00 95.25 400 THR A CA 1
ATOM 3136 C C . THR A 1 400 ? -15.534 16.123 3.598 1.00 95.25 400 THR A C 1
ATOM 3138 O O . THR A 1 400 ? -15.256 14.998 3.188 1.00 95.25 400 THR A O 1
ATOM 3141 N N . LEU A 1 401 ? -15.089 16.601 4.756 1.00 96.62 401 LEU A N 1
ATOM 3142 C CA . LEU A 1 401 ? -14.273 15.835 5.683 1.00 96.62 401 LEU A CA 1
ATOM 3143 C C . LEU A 1 401 ? -15.031 15.686 7.001 1.00 96.62 401 LEU A C 1
ATOM 3145 O O . LEU A 1 401 ? -15.510 16.667 7.570 1.00 96.62 401 LEU A O 1
ATOM 3149 N N . LYS A 1 402 ? -15.179 14.454 7.481 1.00 97.56 402 LYS A N 1
ATOM 3150 C CA . LYS A 1 402 ? -15.869 14.148 8.737 1.00 97.56 402 LYS A CA 1
ATOM 3151 C C . LYS A 1 402 ? -15.026 13.222 9.579 1.00 97.56 402 LYS A C 1
ATOM 3153 O O . LYS A 1 402 ? -14.494 12.235 9.086 1.00 97.56 402 LYS A O 1
ATOM 3158 N N . LEU A 1 403 ? -14.960 13.506 10.864 1.00 97.88 403 LEU A N 1
ATOM 3159 C CA . LEU A 1 403 ? -14.434 12.580 11.844 1.00 97.88 403 LEU A CA 1
ATOM 3160 C C . LEU A 1 403 ? -15.604 11.813 12.458 1.00 97.88 403 LEU A C 1
ATOM 3162 O O . LEU A 1 403 ? -16.614 12.415 12.817 1.00 97.88 403 LEU A O 1
ATOM 3166 N N . VAL A 1 404 ? -15.498 10.492 12.522 1.00 98.19 404 VAL A N 1
ATOM 3167 C CA . VAL A 1 404 ? -16.616 9.591 12.806 1.00 98.19 404 VAL A CA 1
ATOM 3168 C C . VAL A 1 404 ? -16.188 8.555 13.838 1.00 98.19 404 VAL A C 1
ATOM 3170 O O . VAL A 1 404 ? -15.170 7.884 13.660 1.00 98.19 404 VAL A O 1
ATOM 3173 N N . VAL A 1 405 ? -16.987 8.391 14.892 1.00 98.19 405 VAL A N 1
ATOM 3174 C CA . VAL A 1 405 ? -16.917 7.231 15.786 1.00 98.19 405 VAL A CA 1
ATOM 3175 C C . VAL A 1 405 ? -17.959 6.225 15.330 1.00 98.19 405 VAL A C 1
ATOM 3177 O O . VAL A 1 405 ? -19.136 6.557 15.180 1.00 98.19 405 VAL A O 1
ATOM 3180 N N . THR A 1 406 ? -17.535 4.983 15.135 1.00 97.69 406 THR A N 1
ATOM 3181 C CA . THR A 1 406 ? -18.422 3.873 14.781 1.00 97.69 406 THR A CA 1
ATOM 3182 C C . THR A 1 406 ? -18.378 2.784 15.842 1.00 97.69 406 THR A C 1
ATOM 3184 O O . THR A 1 406 ? -17.361 2.612 16.510 1.00 97.69 406 THR A O 1
ATOM 3187 N N . HIS A 1 407 ? -19.474 2.041 15.980 1.00 96.50 407 HIS A N 1
ATOM 3188 C CA . HIS A 1 407 ? -19.567 0.810 16.757 1.00 96.50 407 HIS A CA 1
ATOM 3189 C C . HIS A 1 407 ? -20.170 -0.280 15.874 1.00 96.50 407 HIS A C 1
ATOM 3191 O O . HIS A 1 407 ? -21.331 -0.176 15.466 1.00 96.50 407 HIS A O 1
ATOM 3197 N N . LYS A 1 408 ? -19.386 -1.325 15.576 1.00 92.81 408 LYS A N 1
ATOM 3198 C CA . LYS A 1 408 ? -19.760 -2.365 14.597 1.00 92.81 408 LYS A CA 1
ATOM 3199 C C . LYS A 1 408 ? -20.279 -1.735 13.295 1.00 92.81 408 LYS A C 1
ATOM 3201 O O . LYS A 1 408 ? -21.405 -2.001 12.888 1.00 92.81 408 LYS A O 1
ATOM 3206 N N . ASP A 1 409 ? -19.500 -0.797 12.757 1.00 92.06 409 ASP A N 1
ATOM 3207 C CA . ASP A 1 409 ? -19.779 -0.015 11.541 1.00 92.06 409 ASP A CA 1
ATOM 3208 C C . ASP A 1 409 ? -20.973 0.959 11.597 1.00 92.06 409 ASP A C 1
ATOM 3210 O O . ASP A 1 409 ? -21.158 1.756 10.681 1.00 92.06 409 ASP A O 1
ATOM 3214 N N . ASN A 1 410 ? -21.735 0.999 12.695 1.00 96.19 410 ASN A N 1
ATOM 3215 C CA . ASN A 1 410 ? -22.794 1.992 12.879 1.00 96.19 410 ASN A CA 1
ATOM 3216 C C . ASN A 1 410 ? -22.209 3.300 13.406 1.00 96.19 410 ASN A C 1
ATOM 3218 O O . ASN A 1 410 ? -21.493 3.291 14.408 1.00 96.19 410 ASN A O 1
ATOM 3222 N N . VAL A 1 411 ? -22.539 4.424 12.770 1.00 97.38 411 VAL A N 1
ATOM 3223 C CA . VAL A 1 411 ? -22.120 5.756 13.226 1.00 97.38 411 VAL A CA 1
ATOM 3224 C C . VAL A 1 411 ? -22.771 6.072 14.571 1.00 97.38 411 VAL A C 1
ATOM 3226 O O . VAL A 1 411 ? -23.993 6.092 14.685 1.00 97.38 411 VAL A O 1
ATOM 3229 N N . VAL A 1 412 ? -21.944 6.325 15.585 1.00 97.12 412 VAL A N 1
ATOM 3230 C CA . VAL A 1 412 ? -22.376 6.701 16.940 1.00 97.12 412 VAL A CA 1
ATOM 3231 C C . VAL A 1 412 ? -22.308 8.213 17.116 1.00 97.12 412 VAL A C 1
ATOM 3233 O O . VAL A 1 412 ? -23.246 8.826 17.615 1.00 97.12 412 VAL A O 1
ATOM 3236 N N . SER A 1 413 ? -21.209 8.822 16.677 1.00 97.56 413 SER A N 1
ATOM 3237 C CA . SER A 1 413 ? -21.005 10.266 16.723 1.00 97.56 413 SER A CA 1
ATOM 3238 C C . SER A 1 413 ? -20.156 10.714 15.538 1.00 97.56 413 SER A C 1
ATOM 3240 O O . SER A 1 413 ? -19.400 9.933 14.953 1.00 97.56 413 SER A O 1
ATOM 3242 N N . SER A 1 414 ? -20.312 11.972 15.132 1.00 97.88 414 SER A N 1
ATOM 3243 C CA . SER A 1 414 ? -19.504 12.545 14.058 1.00 97.88 414 SER A CA 1
ATOM 3244 C C . SER A 1 414 ? -19.326 14.049 14.220 1.00 97.88 414 SER A C 1
ATOM 3246 O O . SER A 1 414 ? -20.162 14.717 14.828 1.00 97.88 414 SER A O 1
ATOM 3248 N N . LYS A 1 415 ? -18.238 14.578 13.661 1.00 97.69 415 LYS A N 1
ATOM 3249 C CA . LYS A 1 415 ? -17.910 16.004 13.627 1.00 97.69 415 LYS A CA 1
ATOM 3250 C C . LYS A 1 415 ? -17.412 16.369 12.234 1.00 97.69 415 LYS A C 1
ATOM 3252 O O . LYS A 1 415 ? -16.464 15.763 11.736 1.00 97.69 415 LYS A O 1
ATOM 3257 N N . SER A 1 416 ? -18.047 17.353 11.604 1.00 96.62 416 SER A N 1
ATOM 3258 C CA . SER A 1 416 ? -17.564 17.911 10.338 1.00 96.62 416 SER A CA 1
ATOM 3259 C C . SER A 1 416 ? -16.283 18.708 10.569 1.00 96.62 416 SER A C 1
ATOM 3261 O O . SER A 1 416 ? -16.175 19.449 11.546 1.00 96.62 416 SER A O 1
ATOM 3263 N N . ILE A 1 417 ? -15.325 18.551 9.664 1.00 95.25 417 ILE A N 1
ATOM 3264 C CA . ILE A 1 417 ? -14.038 19.237 9.675 1.00 95.25 417 ILE A CA 1
ATOM 3265 C C . ILE A 1 417 ? -13.993 20.159 8.460 1.00 95.25 417 ILE A C 1
ATOM 3267 O O . ILE A 1 417 ? -14.227 19.724 7.332 1.00 95.25 417 ILE A O 1
ATOM 3271 N N . SER A 1 418 ? -13.706 21.436 8.695 1.00 91.50 418 SER A N 1
ATOM 3272 C CA . SER A 1 418 ? -13.504 22.400 7.617 1.00 91.50 418 SER A CA 1
ATOM 3273 C C . SER A 1 418 ? -12.176 22.124 6.918 1.00 91.50 418 SER A C 1
ATOM 3275 O O . SER A 1 418 ? -11.158 21.918 7.575 1.00 91.50 418 SER A O 1
ATOM 3277 N N . LEU A 1 419 ? -12.184 22.139 5.588 1.00 90.56 419 LEU A N 1
ATOM 3278 C CA . LEU A 1 419 ? -10.954 22.128 4.800 1.00 90.56 419 LEU A CA 1
ATOM 3279 C C . LEU A 1 419 ? -10.275 23.499 4.902 1.00 90.56 419 LEU A C 1
ATOM 3281 O O . LEU A 1 419 ? -10.960 24.523 4.915 1.00 90.56 419 LEU A O 1
ATOM 3285 N N . ASN A 1 420 ? -8.940 23.521 4.926 1.00 87.69 420 ASN A N 1
ATOM 3286 C CA . ASN A 1 420 ? -8.174 24.775 4.942 1.00 87.69 420 ASN A CA 1
ATOM 3287 C C . ASN A 1 420 ? -8.415 25.625 3.682 1.00 87.69 420 ASN A C 1
ATOM 3289 O O . ASN A 1 420 ? -8.395 26.851 3.746 1.00 87.69 420 ASN A O 1
ATOM 3293 N N . GLU A 1 421 ? -8.665 24.973 2.546 1.00 83.00 421 GLU A N 1
ATOM 3294 C CA . GLU A 1 421 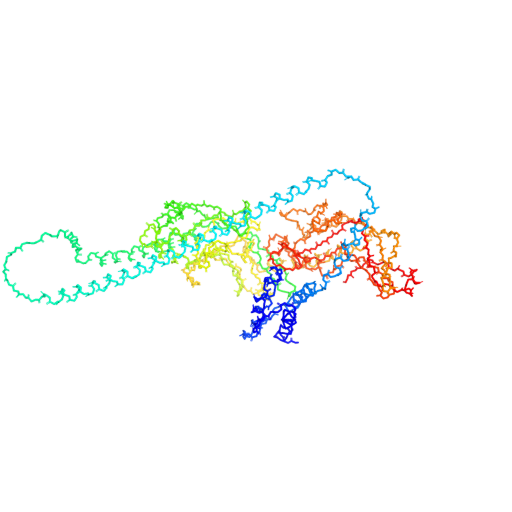? -9.012 25.612 1.279 1.00 83.00 421 GLU A CA 1
ATOM 3295 C C . GLU A 1 421 ? -10.318 24.983 0.761 1.00 83.00 421 GLU A C 1
ATOM 3297 O O . GLU A 1 421 ? -10.313 23.806 0.384 1.00 83.00 421 GLU A O 1
ATOM 3302 N N . PRO A 1 422 ? -11.455 25.706 0.756 1.00 80.62 422 PRO A N 1
ATOM 3303 C CA . PRO A 1 422 ? -12.669 25.203 0.126 1.00 80.62 422 PRO A CA 1
ATOM 3304 C C . PRO A 1 422 ? -12.433 25.088 -1.384 1.00 80.62 422 PRO A C 1
ATOM 3306 O O . PRO A 1 422 ? -12.123 26.082 -2.038 1.00 80.62 422 PRO A O 1
ATOM 3309 N N . LEU A 1 423 ? -12.586 23.887 -1.948 1.00 81.31 423 LEU A N 1
ATOM 3310 C CA . LEU A 1 423 ? -12.452 23.702 -3.393 1.00 81.31 423 LEU A CA 1
ATOM 3311 C C . LEU A 1 423 ? -13.672 24.270 -4.103 1.00 81.31 423 LEU A C 1
ATOM 3313 O O . LEU A 1 423 ? -14.746 23.669 -4.078 1.00 81.31 423 LEU A O 1
ATOM 3317 N N . GLN A 1 424 ? -13.488 25.400 -4.779 1.00 85.44 424 GLN A N 1
ATOM 3318 C CA . GLN A 1 424 ? -14.472 25.858 -5.749 1.00 85.44 424 GLN A CA 1
ATOM 3319 C C . GLN A 1 424 ? -14.458 24.916 -6.965 1.00 85.44 424 GLN A C 1
ATOM 3321 O O . GLN A 1 424 ? -13.366 24.546 -7.413 1.00 85.44 424 GLN A O 1
ATOM 3326 N N . PRO A 1 425 ? -15.622 24.555 -7.541 1.00 84.50 425 PRO A N 1
ATOM 3327 C CA . PRO A 1 425 ? -15.690 23.653 -8.692 1.00 84.50 425 PRO A CA 1
ATOM 3328 C C . PRO A 1 425 ? -14.774 24.073 -9.848 1.00 84.50 425 PRO A C 1
ATOM 3330 O O . PRO A 1 425 ? -14.056 23.242 -10.396 1.00 84.50 425 PRO A O 1
ATOM 3333 N N . GLN A 1 426 ? -14.700 25.374 -10.152 1.00 86.00 426 GLN A N 1
ATOM 3334 C CA . GLN A 1 426 ? -13.830 25.876 -11.218 1.00 86.00 426 GLN A CA 1
ATOM 3335 C C . GLN A 1 426 ? -12.342 25.658 -10.919 1.00 86.00 426 GLN A C 1
ATOM 3337 O O . GLN A 1 426 ? -11.614 25.163 -11.768 1.00 86.00 426 GLN A O 1
ATOM 3342 N N . GLN A 1 427 ? -11.891 25.938 -9.693 1.00 87.19 427 GLN A N 1
ATOM 3343 C CA . GLN A 1 427 ? -10.495 25.701 -9.306 1.00 87.19 427 GLN A CA 1
ATOM 3344 C C . GLN A 1 427 ? -10.132 24.216 -9.382 1.00 87.19 427 GLN A C 1
ATOM 3346 O O . GLN A 1 427 ? -8.982 23.871 -9.654 1.00 87.19 427 GLN A O 1
ATOM 3351 N N . LEU A 1 428 ? -11.095 23.332 -9.106 1.00 86.38 428 LEU A N 1
ATOM 3352 C CA . LEU A 1 428 ? -10.905 21.899 -9.261 1.00 86.38 428 LEU A CA 1
ATOM 3353 C C . LEU A 1 428 ? -10.748 21.528 -10.740 1.00 86.38 428 LEU A C 1
ATOM 3355 O O . LEU A 1 428 ? -9.803 20.817 -11.069 1.00 86.38 428 LEU A O 1
ATOM 3359 N N . LEU A 1 429 ? -11.615 22.045 -11.617 1.00 87.50 429 LEU A N 1
ATOM 3360 C CA . LEU A 1 429 ? -11.521 21.857 -13.070 1.00 87.50 429 LEU A CA 1
ATOM 3361 C C . LEU A 1 429 ? -10.180 22.353 -13.623 1.00 87.50 429 LEU A C 1
ATOM 3363 O O . LEU A 1 429 ? -9.504 21.592 -14.311 1.00 87.50 429 LEU A O 1
ATOM 3367 N N . ASP A 1 430 ? -9.735 23.546 -13.230 1.00 89.06 430 ASP A N 1
ATOM 3368 C CA . ASP A 1 430 ? -8.443 24.101 -13.654 1.00 89.06 430 ASP A CA 1
ATOM 3369 C C . ASP A 1 430 ? -7.271 23.208 -13.196 1.00 89.06 430 ASP A C 1
ATOM 3371 O O . ASP A 1 430 ? -6.318 22.955 -13.940 1.00 89.06 430 ASP A O 1
ATOM 3375 N N . ARG A 1 431 ? -7.339 22.669 -11.966 1.00 88.94 431 ARG A N 1
ATOM 3376 C CA . ARG A 1 431 ? -6.344 21.712 -11.445 1.00 88.94 431 ARG A CA 1
ATOM 3377 C C . ARG A 1 431 ? -6.374 20.387 -12.199 1.00 88.94 431 ARG A C 1
ATOM 3379 O O . ARG A 1 431 ? -5.318 19.788 -12.375 1.00 88.94 431 ARG A O 1
ATOM 3386 N N . ILE A 1 432 ? -7.546 19.920 -12.626 1.00 86.38 432 ILE A N 1
ATOM 3387 C CA . ILE A 1 432 ? -7.689 18.697 -13.423 1.00 86.38 432 ILE A CA 1
ATOM 3388 C C . ILE A 1 432 ? -7.091 18.895 -14.813 1.00 86.38 432 ILE A C 1
ATOM 3390 O O . ILE A 1 432 ? -6.323 18.047 -15.261 1.00 86.38 432 ILE A O 1
ATOM 3394 N N . GLU A 1 433 ? -7.403 20.005 -15.479 1.00 87.50 433 GLU A N 1
ATOM 3395 C CA . GLU A 1 433 ? -6.855 20.330 -16.797 1.00 87.50 433 GLU A CA 1
ATOM 3396 C C . GLU A 1 433 ? -5.329 20.466 -16.740 1.00 87.50 433 GLU A C 1
ATOM 3398 O O . GLU A 1 433 ? -4.614 19.882 -17.561 1.00 87.50 433 GLU A O 1
ATOM 3403 N N . THR A 1 434 ? -4.824 21.141 -15.703 1.00 88.31 434 THR A N 1
ATOM 3404 C CA . THR A 1 434 ? -3.386 21.225 -15.421 1.00 88.31 434 THR A CA 1
ATOM 3405 C C . THR A 1 434 ? -2.797 19.832 -15.200 1.00 88.31 434 THR A C 1
ATOM 3407 O O . THR A 1 434 ? -1.839 19.465 -15.868 1.00 88.31 434 THR A O 1
ATOM 3410 N N . ALA A 1 435 ? -3.403 19.007 -14.339 1.00 84.31 435 ALA A N 1
ATOM 3411 C CA . ALA A 1 435 ? -2.920 17.657 -14.053 1.00 84.31 435 ALA A CA 1
ATOM 3412 C C . ALA A 1 435 ? -2.942 16.740 -15.287 1.00 84.31 435 ALA A C 1
ATOM 3414 O O . ALA A 1 435 ? -2.060 15.892 -15.436 1.00 84.31 435 ALA A O 1
ATOM 3415 N N . HIS A 1 436 ? -3.926 16.896 -16.178 1.00 85.06 436 HIS A N 1
ATOM 3416 C CA . HIS A 1 436 ? -3.980 16.170 -17.442 1.00 85.06 436 HIS A CA 1
ATOM 3417 C C . HIS A 1 436 ? -2.850 16.615 -18.372 1.00 85.06 436 HIS A C 1
ATOM 3419 O O . HIS A 1 436 ? -2.117 15.775 -18.890 1.00 85.06 436 HIS A O 1
ATOM 3425 N N . THR A 1 437 ? -2.664 17.925 -18.532 1.00 88.12 437 THR A N 1
ATOM 3426 C CA . THR A 1 437 ? -1.593 18.504 -19.354 1.00 88.12 437 THR A CA 1
ATOM 3427 C C . THR A 1 437 ? -0.214 18.092 -18.841 1.00 88.12 437 THR A C 1
ATOM 3429 O O . THR A 1 437 ? 0.623 17.626 -19.616 1.00 88.12 437 THR A O 1
ATOM 3432 N N . ASP A 1 438 ? 0.000 18.172 -17.527 1.00 85.94 438 ASP A N 1
ATOM 3433 C CA . ASP A 1 438 ? 1.229 17.745 -16.860 1.00 85.94 438 ASP A CA 1
ATOM 3434 C C . ASP A 1 438 ? 1.494 16.257 -17.082 1.00 85.94 438 ASP A C 1
ATOM 3436 O O . ASP A 1 438 ? 2.629 15.867 -17.363 1.00 85.94 438 ASP A O 1
ATOM 3440 N N . TYR A 1 439 ? 0.456 15.419 -17.005 1.00 85.94 439 TYR A N 1
ATOM 3441 C CA . TYR A 1 439 ? 0.583 13.990 -17.270 1.00 85.94 439 TYR A CA 1
ATOM 3442 C C . TYR A 1 439 ? 0.949 13.703 -18.730 1.00 85.94 439 TYR A C 1
ATOM 3444 O O . TYR A 1 439 ? 1.871 12.927 -18.974 1.00 85.94 439 TYR A O 1
ATOM 3452 N N . GLN A 1 440 ? 0.296 14.355 -19.697 1.00 88.25 440 GLN A N 1
ATOM 3453 C CA . GLN A 1 440 ? 0.622 14.210 -21.122 1.00 88.25 440 GLN A CA 1
ATOM 3454 C C . GLN A 1 440 ? 2.064 14.646 -21.410 1.00 88.25 440 GLN A C 1
ATOM 3456 O O . GLN A 1 440 ? 2.817 13.932 -22.075 1.00 88.25 440 GLN A O 1
ATOM 3461 N N . HIS A 1 441 ? 2.490 15.785 -20.858 1.00 90.44 441 HIS A N 1
ATOM 3462 C CA . HIS A 1 441 ? 3.868 16.250 -20.987 1.00 90.44 441 HIS A CA 1
ATOM 3463 C C . HIS A 1 441 ? 4.852 15.274 -20.323 1.00 90.44 441 HIS A C 1
ATOM 3465 O O . HIS A 1 441 ? 5.881 14.944 -20.909 1.00 90.44 441 HIS A O 1
ATOM 3471 N N . ALA A 1 442 ? 4.526 14.737 -19.145 1.00 89.00 442 ALA A N 1
ATOM 3472 C CA . ALA A 1 442 ? 5.340 13.719 -18.491 1.00 89.00 442 ALA A CA 1
ATOM 3473 C C . ALA A 1 442 ? 5.449 12.434 -19.328 1.00 89.00 442 ALA A C 1
ATOM 3475 O O . ALA A 1 442 ? 6.541 11.889 -19.463 1.00 89.00 442 ALA A O 1
ATOM 3476 N N . GLN A 1 443 ? 4.365 11.981 -19.965 1.00 90.25 443 GLN A N 1
ATOM 3477 C CA . GLN A 1 443 ? 4.401 10.839 -20.884 1.00 90.25 443 GLN A CA 1
ATOM 3478 C C . GLN A 1 443 ? 5.328 11.095 -22.080 1.00 90.25 443 GLN A C 1
ATOM 3480 O O . GLN A 1 443 ? 6.144 10.236 -22.411 1.00 90.25 443 GLN A O 1
ATOM 3485 N N . GLN A 1 444 ? 5.263 12.282 -22.691 1.00 93.12 444 GLN A N 1
ATOM 3486 C CA . GLN A 1 444 ? 6.178 12.666 -23.774 1.00 93.12 444 GLN A CA 1
ATOM 3487 C C . GLN A 1 444 ? 7.643 12.659 -23.313 1.00 93.12 444 GLN A C 1
ATOM 3489 O O . GLN A 1 444 ? 8.525 12.223 -24.050 1.00 93.12 444 GLN A O 1
ATOM 3494 N N . ARG A 1 445 ? 7.912 13.082 -22.074 1.00 92.88 445 ARG A N 1
ATOM 3495 C CA . ARG A 1 445 ? 9.257 13.053 -21.482 1.00 92.88 445 ARG A CA 1
ATOM 3496 C C . ARG A 1 445 ? 9.749 11.635 -21.204 1.00 92.88 445 ARG A C 1
ATOM 3498 O O . ARG A 1 445 ? 10.917 11.359 -21.449 1.00 92.88 445 ARG A O 1
ATOM 3505 N N . ILE A 1 446 ? 8.882 10.712 -20.779 1.00 92.12 446 ILE A N 1
ATOM 3506 C CA . ILE A 1 446 ? 9.234 9.283 -20.688 1.00 92.12 446 ILE A CA 1
ATOM 3507 C C . ILE A 1 446 ? 9.649 8.738 -22.062 1.00 92.12 446 ILE A C 1
ATOM 3509 O O . ILE A 1 446 ? 10.648 8.027 -22.169 1.00 92.12 446 ILE A O 1
ATOM 3513 N N . GLU A 1 447 ? 8.943 9.113 -23.129 1.00 93.44 447 GLU A N 1
ATOM 3514 C CA . GLU A 1 447 ? 9.335 8.739 -24.493 1.00 93.44 447 GLU A CA 1
ATOM 3515 C C . GLU A 1 447 ? 10.658 9.389 -24.922 1.00 93.44 447 GLU A C 1
ATOM 3517 O O . GLU A 1 447 ? 11.475 8.744 -25.582 1.00 93.44 447 GLU A O 1
ATOM 3522 N N . GLN A 1 448 ? 10.927 10.620 -24.478 1.00 92.75 448 GLN A N 1
ATOM 3523 C CA . GLN A 1 448 ? 12.219 11.277 -24.669 1.00 92.75 448 GLN A CA 1
ATOM 3524 C C . GLN A 1 448 ? 13.353 10.543 -23.934 1.00 92.75 448 GLN A C 1
ATOM 3526 O O . GLN A 1 448 ? 14.423 10.382 -24.512 1.00 92.75 448 GLN A O 1
ATOM 3531 N N . ILE A 1 449 ? 13.134 10.053 -22.706 1.00 91.75 449 ILE A N 1
ATOM 3532 C CA . ILE A 1 449 ? 14.113 9.223 -21.976 1.00 91.75 449 ILE A CA 1
ATOM 3533 C C . ILE A 1 449 ? 14.473 7.995 -22.813 1.00 91.75 449 ILE A C 1
ATOM 3535 O O . ILE A 1 449 ? 15.654 7.720 -23.022 1.00 91.75 449 ILE A O 1
ATOM 3539 N N . LYS A 1 450 ? 13.468 7.287 -23.347 1.00 92.88 450 LYS A N 1
ATOM 3540 C CA . LYS A 1 450 ? 13.696 6.129 -24.223 1.00 92.88 450 LYS A CA 1
ATOM 3541 C C . LYS A 1 450 ? 14.488 6.523 -25.471 1.00 92.88 450 LYS A C 1
ATOM 3543 O O . LYS A 1 450 ? 15.416 5.815 -25.849 1.00 92.88 450 LYS A O 1
ATOM 3548 N N . GLN A 1 451 ? 14.164 7.662 -26.080 1.00 94.12 451 GLN A N 1
ATOM 3549 C CA . GLN A 1 451 ? 14.861 8.145 -27.269 1.00 94.12 451 GLN A CA 1
ATOM 3550 C C . GLN A 1 451 ? 16.323 8.514 -26.993 1.00 94.12 451 GLN A C 1
ATOM 3552 O O . GLN A 1 451 ? 17.194 8.135 -27.767 1.00 94.12 451 GLN A O 1
ATOM 3557 N N . ILE A 1 452 ? 16.611 9.161 -25.860 1.00 92.50 452 ILE A N 1
ATOM 3558 C CA . ILE A 1 452 ? 17.981 9.455 -25.417 1.00 92.50 452 ILE A CA 1
ATOM 3559 C C . ILE A 1 452 ? 18.782 8.159 -25.275 1.00 92.50 452 ILE A C 1
ATOM 3561 O O . ILE A 1 452 ? 19.922 8.098 -25.729 1.00 92.50 452 ILE A O 1
ATOM 3565 N N . ILE A 1 453 ? 18.192 7.116 -24.678 1.00 93.00 453 ILE A N 1
ATOM 3566 C CA . ILE A 1 453 ? 18.855 5.811 -24.560 1.00 93.00 453 ILE A CA 1
ATOM 3567 C C . ILE A 1 453 ? 19.145 5.243 -25.956 1.00 93.00 453 ILE A C 1
ATOM 3569 O O . ILE A 1 453 ? 20.258 4.794 -26.199 1.00 93.00 453 ILE A O 1
ATOM 3573 N N . LEU A 1 454 ? 18.196 5.285 -26.891 1.00 93.12 454 LEU A N 1
ATOM 3574 C CA . LEU A 1 454 ? 18.393 4.734 -28.238 1.00 93.12 454 LEU A CA 1
ATOM 3575 C C . LEU A 1 454 ? 19.436 5.503 -29.064 1.00 93.12 454 LEU A C 1
ATOM 3577 O O . LEU A 1 454 ? 20.260 4.888 -29.731 1.00 93.12 454 LEU A O 1
ATOM 3581 N N . GLU A 1 455 ? 19.403 6.834 -29.035 1.00 94.31 455 GLU A N 1
ATOM 3582 C CA . GLU A 1 455 ? 20.226 7.678 -29.912 1.00 94.31 455 GLU A CA 1
ATOM 3583 C C . GLU A 1 455 ? 21.623 7.955 -29.357 1.00 94.31 455 GLU A C 1
ATOM 3585 O O . GLU A 1 455 ? 22.553 8.182 -30.127 1.00 94.31 455 GLU A O 1
ATOM 3590 N N . GLN A 1 456 ? 21.777 7.973 -28.030 1.00 95.00 456 GLN A N 1
ATOM 3591 C CA . GLN A 1 456 ? 23.011 8.422 -27.379 1.00 95.00 456 GLN A CA 1
ATOM 3592 C C . GLN A 1 456 ? 23.774 7.289 -26.683 1.00 95.00 456 GLN A C 1
ATOM 3594 O O . GLN A 1 456 ? 24.775 7.548 -26.016 1.00 95.00 456 GLN A O 1
ATOM 3599 N N . THR A 1 457 ? 23.329 6.034 -26.813 1.00 94.44 457 THR A N 1
ATOM 3600 C CA . THR A 1 457 ? 24.121 4.887 -26.353 1.00 94.44 457 THR A CA 1
ATOM 3601 C C . THR A 1 457 ? 25.241 4.600 -27.346 1.00 94.44 457 THR A C 1
ATOM 3603 O O . THR A 1 457 ? 25.004 4.195 -28.482 1.00 94.44 457 THR A O 1
ATOM 3606 N N . GLU A 1 458 ? 26.480 4.748 -26.890 1.00 95.31 458 GLU A N 1
ATOM 3607 C CA . GLU A 1 458 ? 27.664 4.327 -27.631 1.00 95.31 458 GLU A CA 1
ATOM 3608 C C . GLU A 1 458 ? 27.846 2.816 -27.462 1.00 95.31 458 GLU A C 1
ATOM 3610 O O . GLU A 1 458 ? 27.928 2.325 -26.333 1.00 95.31 458 GLU A O 1
ATOM 3615 N N . LEU A 1 459 ? 27.919 2.082 -28.575 1.00 94.12 459 LEU A N 1
ATOM 3616 C CA . LEU A 1 459 ? 28.129 0.634 -28.601 1.00 94.12 459 LEU A CA 1
ATOM 3617 C C . LEU A 1 459 ? 29.504 0.306 -29.182 1.00 94.12 459 LEU A C 1
ATOM 3619 O O . LEU A 1 459 ? 29.851 0.758 -30.271 1.00 94.12 459 LEU A O 1
ATOM 3623 N N . VAL A 1 460 ? 30.265 -0.528 -28.476 1.00 94.12 460 VAL A N 1
ATOM 3624 C CA . VAL A 1 460 ? 31.534 -1.083 -28.953 1.00 94.12 460 VAL A CA 1
ATOM 3625 C C . VAL A 1 460 ? 31.430 -2.598 -28.941 1.00 94.12 460 VAL A C 1
ATOM 3627 O O . VAL A 1 460 ? 31.305 -3.223 -27.886 1.00 94.12 460 VAL A O 1
ATOM 3630 N N . VAL A 1 461 ? 31.487 -3.181 -30.132 1.00 93.25 461 VAL A N 1
ATOM 3631 C CA . VAL A 1 461 ? 31.407 -4.626 -30.346 1.00 93.25 461 VAL A CA 1
ATOM 3632 C C . VAL A 1 461 ? 32.821 -5.192 -30.320 1.00 93.25 461 VAL A C 1
ATOM 3634 O O . VAL A 1 461 ? 33.702 -4.702 -31.025 1.00 93.25 461 VAL A O 1
ATOM 3637 N N . GLY A 1 462 ? 33.049 -6.186 -29.469 1.00 91.19 462 GLY A N 1
ATOM 3638 C CA . GLY A 1 462 ? 34.298 -6.933 -29.416 1.00 91.19 462 GLY A CA 1
ATOM 3639 C C . GLY A 1 462 ? 34.382 -7.999 -30.506 1.00 91.19 462 GLY A C 1
ATOM 3640 O O . GLY A 1 462 ? 33.480 -8.169 -31.325 1.00 91.19 462 GLY A O 1
ATOM 3641 N N . GLU A 1 463 ? 35.479 -8.747 -30.498 1.00 93.75 463 GLU A N 1
ATOM 3642 C CA . GLU A 1 463 ? 35.660 -9.871 -31.412 1.00 93.75 463 GLU A CA 1
ATOM 3643 C C . GLU A 1 463 ? 34.624 -10.970 -31.129 1.00 93.75 463 GLU A C 1
ATOM 3645 O O . GLU A 1 463 ? 34.509 -11.455 -30.000 1.00 93.75 463 GLU A O 1
ATOM 3650 N N . VAL A 1 464 ? 33.850 -11.343 -32.152 1.00 93.94 464 VAL A N 1
ATOM 3651 C CA . VAL A 1 464 ? 32.815 -12.379 -32.049 1.00 93.94 464 VAL A CA 1
ATOM 3652 C C . VAL A 1 464 ? 33.479 -13.741 -31.884 1.00 93.94 464 VAL A C 1
ATOM 3654 O O . VAL A 1 464 ? 34.278 -14.158 -32.718 1.00 93.94 464 VAL A O 1
ATOM 3657 N N . GLN A 1 465 ? 33.110 -14.460 -30.828 1.00 94.69 465 GLN A N 1
ATOM 3658 C CA . GLN A 1 465 ? 33.624 -15.794 -30.542 1.00 94.69 465 GLN A CA 1
ATOM 3659 C C . GLN A 1 465 ? 32.604 -16.849 -30.967 1.00 94.69 465 GLN A C 1
ATOM 3661 O O . GLN A 1 465 ? 31.408 -16.727 -30.695 1.00 94.69 465 GLN A O 1
ATOM 3666 N N . VAL A 1 466 ? 33.080 -17.918 -31.603 1.00 95.31 466 VAL A N 1
ATOM 3667 C CA . VAL A 1 466 ? 32.251 -19.055 -32.016 1.00 95.31 466 VAL A CA 1
ATOM 3668 C C . VAL A 1 466 ? 32.562 -20.239 -31.111 1.00 95.31 466 VAL A C 1
ATOM 3670 O O . VAL A 1 466 ? 33.703 -20.692 -31.038 1.00 95.31 466 VAL A O 1
ATOM 3673 N N . LYS A 1 467 ? 31.546 -20.756 -30.419 1.00 95.94 467 LYS A N 1
ATOM 3674 C CA . LYS A 1 467 ? 31.667 -21.936 -29.560 1.00 95.94 467 LYS A CA 1
ATOM 3675 C C . LYS A 1 467 ? 30.828 -23.078 -30.118 1.00 95.94 467 LYS A C 1
ATOM 3677 O O . LYS A 1 467 ? 29.603 -23.025 -30.044 1.00 95.94 467 LYS A O 1
ATOM 3682 N N . ALA A 1 468 ? 31.485 -24.114 -30.630 1.00 95.44 468 ALA A N 1
ATOM 3683 C CA . ALA A 1 468 ? 30.811 -25.304 -31.140 1.00 95.44 468 ALA A CA 1
ATOM 3684 C C . ALA A 1 468 ? 30.054 -26.055 -30.026 1.00 95.44 468 ALA A C 1
ATOM 3686 O O . ALA A 1 468 ? 30.565 -26.245 -28.916 1.00 95.44 468 ALA A O 1
ATOM 3687 N N . ASN A 1 469 ? 28.840 -26.502 -30.338 1.00 93.31 469 ASN A N 1
ATOM 3688 C CA . ASN A 1 469 ? 28.008 -27.366 -29.509 1.00 93.31 469 ASN A CA 1
ATOM 3689 C C . ASN A 1 469 ? 28.183 -28.838 -29.916 1.00 93.31 469 ASN A C 1
ATOM 3691 O O . ASN A 1 469 ? 28.697 -29.172 -30.982 1.00 93.31 469 ASN A O 1
ATOM 3695 N N . LYS A 1 470 ? 27.728 -29.755 -29.054 1.00 93.69 470 LYS A N 1
ATOM 3696 C CA . LYS A 1 470 ? 27.831 -31.207 -29.297 1.00 93.69 470 LYS A CA 1
ATOM 3697 C C . LYS A 1 470 ? 26.929 -31.715 -30.424 1.00 93.69 470 LYS A C 1
ATOM 3699 O O . LYS A 1 470 ? 27.169 -32.801 -30.934 1.00 93.69 470 LYS A O 1
ATOM 3704 N N . ASP A 1 471 ? 25.883 -30.972 -30.760 1.00 91.31 471 ASP A N 1
ATOM 3705 C CA . ASP A 1 471 ? 24.893 -31.319 -31.783 1.00 91.31 471 ASP A CA 1
ATOM 3706 C C . ASP A 1 471 ? 25.282 -30.832 -33.189 1.00 91.31 471 ASP A C 1
ATOM 3708 O O . ASP A 1 471 ? 24.491 -30.957 -34.119 1.00 91.31 471 ASP A O 1
ATOM 3712 N N . GLY A 1 472 ? 26.492 -30.283 -33.349 1.00 91.50 472 GLY A N 1
ATOM 3713 C CA . GLY A 1 472 ? 26.967 -29.709 -34.606 1.00 91.50 472 GLY A CA 1
ATOM 3714 C C . GLY A 1 472 ? 26.511 -28.268 -34.848 1.00 91.50 472 GLY A C 1
ATOM 3715 O O . GLY A 1 472 ? 26.923 -27.675 -35.835 1.00 91.50 472 GLY A O 1
ATOM 3716 N N . SER A 1 473 ? 25.703 -27.674 -33.963 1.00 93.94 473 SER A N 1
ATOM 3717 C CA . SER A 1 473 ? 25.430 -26.232 -33.996 1.00 93.94 473 SER A CA 1
ATOM 3718 C C . SER A 1 473 ? 26.548 -25.435 -33.315 1.00 93.94 473 SER A C 1
ATOM 3720 O O . SER A 1 473 ? 27.425 -26.000 -32.662 1.00 93.94 473 SER A O 1
ATOM 3722 N N . SER A 1 474 ? 26.521 -24.108 -33.421 1.00 95.19 474 SER A N 1
ATOM 3723 C CA . SER A 1 474 ? 27.445 -23.219 -32.710 1.00 95.19 474 SER A CA 1
ATOM 3724 C C . SER A 1 474 ? 26.710 -22.124 -31.947 1.00 95.19 474 SER A C 1
ATOM 3726 O O . SER A 1 474 ? 25.668 -21.637 -32.373 1.00 95.19 474 SER A O 1
ATOM 3728 N N . ASN A 1 475 ? 27.274 -21.685 -30.825 1.00 94.62 475 ASN A N 1
ATOM 3729 C CA . ASN A 1 475 ? 26.857 -20.459 -30.155 1.00 94.62 475 ASN A CA 1
ATOM 3730 C C . ASN A 1 475 ? 27.776 -19.316 -30.590 1.00 94.62 475 ASN A C 1
ATOM 3732 O O . ASN A 1 475 ? 28.998 -19.444 -30.502 1.00 94.62 475 ASN A O 1
ATOM 3736 N N . LEU A 1 476 ? 27.193 -18.195 -31.007 1.00 95.12 476 LEU A N 1
ATOM 3737 C CA . LEU A 1 476 ? 27.926 -16.947 -31.197 1.00 95.12 476 LEU A CA 1
ATOM 3738 C C . LEU A 1 476 ? 27.898 -16.165 -29.895 1.00 95.12 476 LEU A C 1
ATOM 3740 O O . LEU A 1 476 ? 26.825 -15.833 -29.400 1.00 95.12 476 LEU A O 1
ATOM 3744 N N . ILE A 1 477 ? 29.070 -15.877 -29.351 1.00 94.88 477 ILE A N 1
ATOM 3745 C CA . ILE A 1 477 ? 29.254 -15.037 -28.174 1.00 94.88 477 ILE A CA 1
ATOM 3746 C C . ILE A 1 477 ? 29.790 -13.711 -28.699 1.00 94.88 477 ILE A C 1
ATOM 3748 O O . ILE A 1 477 ? 30.885 -13.657 -29.252 1.00 94.88 477 ILE A O 1
ATOM 3752 N N . ILE A 1 478 ? 28.994 -12.656 -28.581 1.00 94.50 478 ILE A N 1
ATOM 3753 C CA . ILE A 1 478 ? 29.299 -11.328 -29.110 1.00 94.50 478 ILE A CA 1
ATOM 3754 C C . ILE A 1 478 ? 29.601 -10.435 -27.911 1.00 94.50 478 ILE A C 1
ATOM 3756 O O . ILE A 1 478 ? 28.649 -9.995 -27.260 1.00 94.50 478 ILE A O 1
ATOM 3760 N N . PRO A 1 479 ? 30.878 -10.176 -27.580 1.00 93.94 479 PRO A N 1
ATOM 3761 C CA . PRO A 1 479 ? 31.220 -9.276 -26.494 1.00 93.94 479 PRO A CA 1
ATOM 3762 C C . PRO A 1 479 ? 30.769 -7.860 -26.843 1.00 93.94 479 PRO A C 1
ATOM 3764 O O . PRO A 1 479 ? 31.030 -7.376 -27.944 1.00 93.94 479 PRO A O 1
ATOM 3767 N N . ILE A 1 480 ? 30.100 -7.181 -25.920 1.00 92.50 480 ILE A N 1
ATOM 3768 C CA . ILE A 1 480 ? 29.613 -5.818 -26.114 1.00 92.50 480 ILE A CA 1
ATOM 3769 C C . ILE A 1 480 ? 29.970 -4.981 -24.895 1.00 92.50 480 ILE A C 1
ATOM 3771 O O . ILE A 1 480 ? 29.736 -5.364 -23.749 1.00 92.50 480 ILE A O 1
ATOM 3775 N N . ASN A 1 481 ? 30.514 -3.802 -25.170 1.00 92.00 481 ASN A N 1
ATOM 3776 C CA . ASN A 1 481 ? 30.623 -2.718 -24.210 1.00 92.00 481 ASN A CA 1
ATOM 3777 C C . ASN A 1 481 ? 29.678 -1.602 -24.643 1.00 92.00 481 ASN A C 1
ATOM 3779 O O . ASN A 1 481 ? 29.549 -1.324 -25.837 1.00 92.00 481 ASN A O 1
ATOM 3783 N N . TRP A 1 482 ? 29.055 -0.932 -23.682 1.00 93.50 482 TRP A N 1
ATOM 3784 C CA . TRP A 1 482 ? 28.258 0.251 -23.979 1.00 93.50 482 TRP A CA 1
ATOM 3785 C C . TRP A 1 482 ? 28.430 1.336 -22.933 1.00 93.50 482 TRP A C 1
ATOM 3787 O O . TRP A 1 482 ? 28.827 1.080 -21.789 1.00 93.50 482 TRP A O 1
ATOM 3797 N N . LYS A 1 483 ? 28.106 2.558 -23.343 1.00 93.38 483 LYS A N 1
ATOM 3798 C CA . LYS A 1 483 ? 28.120 3.737 -22.487 1.00 93.38 483 LYS A CA 1
ATOM 3799 C C . LYS A 1 483 ? 26.967 4.664 -22.853 1.00 93.38 483 LYS A C 1
ATOM 3801 O O . LYS A 1 483 ? 26.743 4.945 -24.023 1.00 93.38 483 LYS A O 1
ATOM 3806 N N . MET A 1 484 ? 26.264 5.152 -21.836 1.00 92.12 484 MET A N 1
ATOM 3807 C CA . MET A 1 484 ? 25.151 6.092 -21.960 1.00 92.12 484 MET A CA 1
ATOM 3808 C C . MET A 1 484 ? 25.466 7.429 -21.271 1.00 92.12 484 MET A C 1
ATOM 3810 O O . MET A 1 484 ? 26.173 7.451 -20.252 1.00 92.12 484 MET A O 1
ATOM 3814 N N . PRO A 1 485 ? 24.891 8.548 -21.744 1.00 89.25 485 PRO A N 1
ATOM 3815 C CA . PRO A 1 485 ? 24.966 9.836 -21.065 1.00 89.25 485 PRO A CA 1
ATOM 3816 C C . PRO A 1 485 ? 24.082 9.833 -19.812 1.00 89.25 485 PRO A C 1
ATOM 3818 O O . PRO A 1 485 ? 22.878 10.082 -19.850 1.00 89.25 485 PRO A O 1
ATOM 3821 N N . HIS A 1 486 ? 24.692 9.556 -18.663 1.00 89.94 486 HIS A N 1
ATOM 3822 C CA . HIS A 1 486 ? 23.967 9.430 -17.400 1.00 89.94 486 HIS A CA 1
ATOM 3823 C C . HIS A 1 486 ? 23.408 10.760 -16.875 1.00 89.94 486 HIS A C 1
ATOM 3825 O O . HIS A 1 486 ? 22.352 10.754 -16.259 1.00 89.94 486 HIS A O 1
ATOM 3831 N N . SER A 1 487 ? 24.071 11.900 -17.100 1.00 90.38 487 SER A N 1
ATOM 3832 C CA . SER A 1 487 ? 23.636 13.190 -16.537 1.00 90.38 487 SER A CA 1
ATOM 3833 C C . SER A 1 487 ? 22.276 13.641 -17.077 1.00 90.38 487 SER A C 1
ATOM 3835 O O . SER A 1 487 ? 21.410 14.035 -16.298 1.00 90.38 487 SER A O 1
ATOM 3837 N N . LEU A 1 488 ? 22.067 13.528 -18.392 1.00 88.56 488 LEU A N 1
ATOM 3838 C CA . LEU A 1 488 ? 20.806 13.871 -19.050 1.00 88.56 488 LEU A CA 1
ATOM 3839 C C . LEU A 1 488 ? 19.677 12.924 -18.617 1.00 88.56 488 LEU A C 1
ATOM 3841 O O . LEU A 1 488 ? 18.586 13.376 -18.276 1.00 88.56 488 LEU A O 1
ATOM 3845 N N . LEU A 1 489 ? 19.963 11.619 -18.565 1.00 90.38 489 LEU A N 1
ATOM 3846 C CA . LEU A 1 489 ? 19.002 10.612 -18.116 1.00 90.38 489 LEU A CA 1
ATOM 3847 C C . LEU A 1 489 ? 18.618 10.804 -16.648 1.00 90.38 489 LEU A C 1
ATOM 3849 O O . LEU A 1 489 ? 17.436 10.777 -16.324 1.00 90.38 489 LEU A O 1
ATOM 3853 N N . LEU A 1 490 ? 19.587 11.045 -15.763 1.00 90.62 490 LEU A N 1
ATOM 3854 C CA . LEU A 1 490 ? 19.320 11.296 -14.348 1.00 90.62 490 LEU A CA 1
ATOM 3855 C C . LEU A 1 490 ? 18.500 12.570 -14.150 1.00 90.62 490 LEU A C 1
ATOM 3857 O O . LEU A 1 490 ? 17.606 12.568 -13.313 1.00 90.62 490 LEU A O 1
ATOM 3861 N N . ALA A 1 491 ? 18.758 13.635 -14.916 1.00 90.12 491 ALA A N 1
ATOM 3862 C CA . ALA A 1 491 ? 17.970 14.863 -14.836 1.00 90.12 491 ALA A CA 1
ATOM 3863 C C . ALA A 1 491 ? 16.491 14.629 -15.195 1.00 90.12 491 ALA A C 1
ATOM 3865 O O . ALA A 1 491 ? 15.607 15.117 -14.491 1.00 90.12 491 ALA A O 1
ATOM 3866 N N . GLU A 1 492 ? 16.217 13.858 -16.251 1.00 90.50 492 GLU A N 1
ATOM 3867 C CA . GLU A 1 492 ? 14.846 13.546 -16.670 1.00 90.50 492 GLU A CA 1
ATOM 3868 C C . GLU A 1 492 ? 14.165 12.527 -15.744 1.00 90.50 492 GLU A C 1
ATOM 3870 O O . GLU A 1 492 ? 13.011 12.716 -15.367 1.00 90.50 492 GLU A O 1
ATOM 3875 N N . VAL A 1 493 ? 14.877 11.490 -15.294 1.00 90.50 493 VAL A N 1
ATOM 3876 C CA . VAL A 1 493 ? 14.345 10.514 -14.329 1.00 90.50 493 VAL A CA 1
ATOM 3877 C C . VAL A 1 493 ? 14.022 11.195 -12.994 1.00 90.50 493 VAL A C 1
ATOM 3879 O O . VAL A 1 493 ? 12.923 11.010 -12.478 1.00 90.50 493 VAL A O 1
ATOM 3882 N N . ASN A 1 494 ? 14.928 12.019 -12.453 1.00 90.31 494 ASN A N 1
ATOM 3883 C CA . ASN A 1 494 ? 14.745 12.706 -11.165 1.00 90.31 494 ASN A CA 1
ATOM 3884 C C . ASN A 1 494 ? 13.601 13.724 -11.155 1.00 90.31 494 ASN A C 1
ATOM 3886 O O . ASN A 1 494 ? 13.207 14.194 -10.088 1.00 90.31 494 ASN A O 1
ATOM 3890 N N . ARG A 1 495 ? 13.063 14.088 -12.324 1.00 88.69 495 ARG A N 1
ATOM 3891 C CA . ARG A 1 495 ? 11.881 14.947 -12.415 1.00 88.69 495 ARG A CA 1
ATOM 3892 C C . ARG A 1 495 ? 10.607 14.217 -11.985 1.00 88.69 495 ARG A C 1
ATOM 3894 O O . ARG A 1 495 ? 9.729 14.873 -11.432 1.00 88.69 495 ARG A O 1
ATOM 3901 N N . TYR A 1 496 ? 10.517 12.908 -12.235 1.00 87.94 496 TYR A N 1
ATOM 3902 C CA . TYR A 1 496 ? 9.287 12.110 -12.082 1.00 87.94 496 TYR A CA 1
ATOM 3903 C C . TYR A 1 496 ? 9.405 10.953 -11.094 1.00 87.94 496 TYR A C 1
ATOM 3905 O O . TYR A 1 496 ? 8.399 10.393 -10.649 1.00 87.94 496 TYR A O 1
ATOM 3913 N N . PHE A 1 497 ? 10.640 10.563 -10.800 1.00 89.50 497 PHE A N 1
ATOM 3914 C CA . PHE A 1 497 ? 10.957 9.399 -10.005 1.00 89.50 497 PHE A CA 1
ATOM 3915 C C . PHE A 1 497 ? 12.026 9.736 -8.978 1.00 89.50 497 PHE A C 1
ATOM 3917 O O . PHE A 1 497 ? 12.802 10.678 -9.134 1.00 89.50 497 PHE A O 1
ATOM 3924 N N . HIS A 1 498 ? 12.113 8.913 -7.945 1.00 82.88 498 HIS A N 1
ATOM 3925 C CA . HIS A 1 498 ? 13.152 9.038 -6.932 1.00 82.88 498 HIS A CA 1
ATOM 3926 C C . HIS A 1 498 ? 13.465 7.687 -6.287 1.00 82.88 498 HIS A C 1
ATOM 3928 O O . HIS A 1 498 ? 12.742 6.695 -6.454 1.00 82.88 498 HIS A O 1
ATOM 3934 N N . GLN A 1 499 ? 14.582 7.644 -5.561 1.00 82.12 499 GLN A N 1
ATOM 3935 C CA . GLN A 1 499 ? 14.994 6.462 -4.813 1.00 82.12 499 GLN A CA 1
ATOM 3936 C C . GLN A 1 499 ? 14.394 6.459 -3.403 1.00 82.12 499 GLN A C 1
ATOM 3938 O O . GLN A 1 499 ? 13.714 7.394 -2.972 1.00 82.12 499 GLN A O 1
ATOM 3943 N N . TYR A 1 500 ? 14.676 5.398 -2.648 1.00 73.50 500 TYR A N 1
ATOM 3944 C CA . TYR A 1 500 ? 14.350 5.319 -1.227 1.00 73.50 500 TYR A CA 1
ATOM 3945 C C . TYR A 1 500 ? 14.663 6.646 -0.500 1.00 73.50 500 TYR A C 1
ATOM 3947 O O . TYR A 1 500 ? 15.714 7.241 -0.709 1.00 73.50 500 TYR A O 1
ATOM 3955 N N . ARG A 1 501 ? 13.734 7.113 0.349 1.00 67.44 501 ARG A N 1
ATOM 3956 C CA . ARG A 1 501 ? 13.794 8.394 1.091 1.00 67.44 501 ARG A CA 1
ATOM 3957 C C . ARG A 1 501 ? 13.568 9.688 0.298 1.00 67.44 501 ARG A C 1
ATOM 3959 O O . ARG A 1 501 ? 13.756 10.753 0.868 1.00 67.44 501 ARG A O 1
ATOM 3966 N N . ALA A 1 502 ? 12.985 9.639 -0.906 1.00 70.06 502 ALA A N 1
ATOM 3967 C CA . ALA A 1 502 ? 12.728 10.844 -1.725 1.00 70.06 502 ALA A CA 1
ATOM 3968 C C . ALA A 1 502 ? 14.020 11.550 -2.131 1.00 70.06 502 ALA A C 1
ATOM 3970 O O . ALA A 1 502 ? 14.027 12.740 -2.432 1.00 70.06 502 ALA A O 1
ATOM 3971 N N . GLU A 1 503 ? 15.118 10.806 -2.113 1.00 78.00 503 GLU A N 1
ATOM 3972 C CA . GLU A 1 503 ? 16.383 11.302 -2.598 1.00 78.00 503 GLU A CA 1
ATOM 3973 C C . GLU A 1 503 ? 16.372 11.249 -4.129 1.00 78.00 503 GLU A C 1
ATOM 3975 O O . GLU A 1 503 ? 15.796 10.322 -4.714 1.00 78.00 503 GLU A O 1
ATOM 3980 N N . PRO A 1 504 ? 17.002 12.219 -4.803 1.00 83.56 504 PRO A N 1
ATOM 3981 C CA . PRO A 1 504 ? 17.250 12.086 -6.225 1.00 83.56 504 PRO A CA 1
ATOM 3982 C C . PRO A 1 504 ? 18.139 10.862 -6.465 1.00 83.56 504 PRO A C 1
ATOM 3984 O O . PRO A 1 504 ? 19.042 10.556 -5.682 1.00 83.56 504 PRO A O 1
ATOM 3987 N N . PHE A 1 505 ? 17.903 10.172 -7.571 1.00 84.25 505 PHE A N 1
ATOM 3988 C CA . PHE A 1 505 ? 18.839 9.201 -8.097 1.00 84.25 505 PHE A CA 1
ATOM 3989 C C . PHE A 1 505 ? 20.177 9.868 -8.367 1.00 84.25 505 PHE A C 1
ATOM 3991 O O . PHE A 1 505 ? 20.271 10.898 -9.041 1.00 84.25 505 PHE A O 1
ATOM 3998 N N . ASN A 1 506 ? 21.218 9.230 -7.857 1.00 83.88 506 ASN A N 1
ATOM 3999 C CA . ASN A 1 506 ? 22.592 9.606 -8.113 1.00 83.88 506 ASN A CA 1
ATOM 4000 C C . ASN A 1 506 ? 23.230 8.560 -9.022 1.00 83.88 506 ASN A C 1
ATOM 4002 O O . ASN A 1 506 ? 22.832 7.394 -9.023 1.00 83.88 506 ASN A O 1
ATOM 4006 N N . TYR A 1 507 ? 24.252 8.966 -9.772 1.00 79.81 507 TYR A N 1
ATOM 4007 C CA . TYR A 1 507 ? 25.085 8.021 -10.503 1.00 79.81 507 TYR A CA 1
ATOM 4008 C C . TYR A 1 507 ? 25.838 7.151 -9.495 1.00 79.81 507 TYR A C 1
ATOM 4010 O O . TYR A 1 507 ? 26.784 7.605 -8.852 1.00 79.81 507 TYR A O 1
ATOM 4018 N N . GLN A 1 508 ? 25.384 5.918 -9.311 1.00 76.75 508 GLN A N 1
ATOM 4019 C CA . GLN A 1 508 ? 25.948 4.999 -8.332 1.00 76.75 508 GLN A CA 1
ATOM 4020 C C . GLN A 1 508 ? 26.329 3.690 -9.013 1.00 76.75 508 GLN A C 1
ATOM 4022 O O . GLN A 1 508 ? 25.747 3.289 -10.024 1.00 76.75 508 GLN A O 1
ATOM 4027 N N . SER A 1 509 ? 27.367 3.045 -8.482 1.00 64.94 509 SER A N 1
ATOM 4028 C CA . SER A 1 509 ? 27.583 1.627 -8.755 1.00 64.94 509 SER A CA 1
ATOM 4029 C C . SER A 1 509 ? 26.417 0.902 -8.109 1.00 64.94 509 SER A C 1
ATOM 4031 O O . SER A 1 509 ? 26.265 0.968 -6.889 1.00 64.94 509 SER A O 1
ATOM 4033 N N . ILE A 1 510 ? 25.558 0.288 -8.914 1.00 66.38 510 ILE A N 1
ATOM 4034 C CA . ILE A 1 510 ? 24.525 -0.569 -8.354 1.00 66.38 510 ILE A CA 1
ATOM 4035 C C . ILE A 1 510 ? 25.193 -1.916 -8.193 1.00 66.38 510 ILE A C 1
ATOM 4037 O O . ILE A 1 510 ? 25.530 -2.560 -9.184 1.00 66.38 510 ILE A O 1
ATOM 4041 N N . ASP A 1 511 ? 25.420 -2.305 -6.941 1.00 56.50 511 ASP A N 1
ATOM 4042 C CA . ASP A 1 511 ? 25.701 -3.699 -6.658 1.00 56.50 511 ASP A CA 1
ATOM 4043 C C . ASP A 1 511 ? 24.419 -4.461 -6.974 1.00 56.50 511 ASP A C 1
ATOM 4045 O O . ASP A 1 511 ? 23.434 -4.454 -6.225 1.00 56.50 511 ASP A O 1
ATOM 4049 N N . PHE A 1 512 ? 24.379 -5.048 -8.164 1.00 60.91 512 PHE A N 1
ATOM 4050 C CA . PHE A 1 512 ? 23.387 -6.048 -8.482 1.00 60.91 512 PHE A CA 1
ATOM 4051 C C . PHE A 1 512 ? 23.807 -7.313 -7.729 1.00 60.91 512 PHE A C 1
ATOM 4053 O O . PHE A 1 512 ? 24.098 -8.310 -8.368 1.00 60.91 512 PHE A O 1
ATOM 4060 N N . ASP A 1 513 ? 23.826 -7.277 -6.387 1.00 46.53 513 ASP A N 1
ATOM 4061 C CA . ASP A 1 513 ? 24.367 -8.268 -5.426 1.00 46.53 513 ASP A CA 1
ATOM 4062 C C . ASP A 1 513 ? 23.924 -9.733 -5.674 1.00 46.53 513 ASP A C 1
ATOM 4064 O O . ASP A 1 513 ? 24.372 -10.673 -5.017 1.00 46.53 513 ASP A O 1
ATOM 4068 N N . ARG A 1 514 ? 22.987 -9.966 -6.602 1.00 54.91 514 ARG A N 1
ATOM 4069 C CA . ARG A 1 514 ? 22.498 -11.287 -7.033 1.00 54.91 514 ARG A CA 1
ATOM 4070 C C . ARG A 1 514 ? 22.948 -11.717 -8.436 1.00 54.91 514 ARG A C 1
ATOM 4072 O O . ARG A 1 514 ? 22.623 -12.829 -8.841 1.00 54.91 514 ARG A O 1
ATOM 4079 N N . TYR A 1 515 ? 23.702 -10.882 -9.138 1.00 53.72 515 TYR A N 1
ATOM 4080 C CA . TYR A 1 515 ? 24.333 -11.127 -10.429 1.00 53.72 515 TYR A CA 1
ATOM 4081 C C . TYR A 1 515 ? 25.829 -10.806 -10.289 1.00 53.72 515 TYR A C 1
ATOM 4083 O O . TYR A 1 515 ? 26.262 -9.725 -10.684 1.00 53.72 515 TYR A O 1
ATOM 4091 N N . PRO A 1 516 ? 26.617 -11.727 -9.696 1.00 46.66 516 PRO A N 1
ATOM 4092 C CA . PRO A 1 516 ? 28.016 -11.495 -9.310 1.00 46.66 516 PRO A CA 1
ATOM 4093 C C . PRO A 1 516 ? 28.956 -11.117 -10.468 1.00 46.66 516 PRO A C 1
ATOM 4095 O O . PRO A 1 516 ? 30.088 -10.713 -10.223 1.00 46.66 516 PRO A O 1
ATOM 4098 N N . ASP A 1 517 ? 28.478 -11.195 -11.711 1.00 46.91 517 ASP A N 1
ATOM 4099 C CA . ASP A 1 517 ? 29.244 -10.886 -12.916 1.00 46.91 517 ASP A CA 1
ATOM 4100 C C . ASP A 1 517 ? 28.896 -9.509 -13.523 1.00 46.91 517 ASP A C 1
ATOM 4102 O O . ASP A 1 517 ? 29.493 -9.105 -14.519 1.00 46.91 517 ASP A O 1
ATOM 4106 N N . VAL A 1 518 ? 27.955 -8.757 -12.933 1.00 52.69 518 VAL A N 1
ATOM 4107 C CA . VAL A 1 518 ? 27.442 -7.497 -13.498 1.00 52.69 518 VAL A CA 1
ATOM 4108 C C . VAL A 1 518 ? 27.958 -6.292 -12.708 1.00 52.69 518 VAL A C 1
ATOM 4110 O O . VAL A 1 518 ? 27.226 -5.623 -11.982 1.00 52.69 518 VAL A O 1
ATOM 4113 N N . ASN A 1 519 ? 29.244 -5.980 -12.870 1.00 57.94 519 ASN A N 1
ATOM 4114 C CA . ASN A 1 519 ? 29.802 -4.704 -12.419 1.00 57.94 519 ASN A CA 1
ATOM 4115 C C . ASN A 1 519 ? 29.358 -3.591 -13.382 1.00 57.94 519 ASN A C 1
ATOM 4117 O O . ASN A 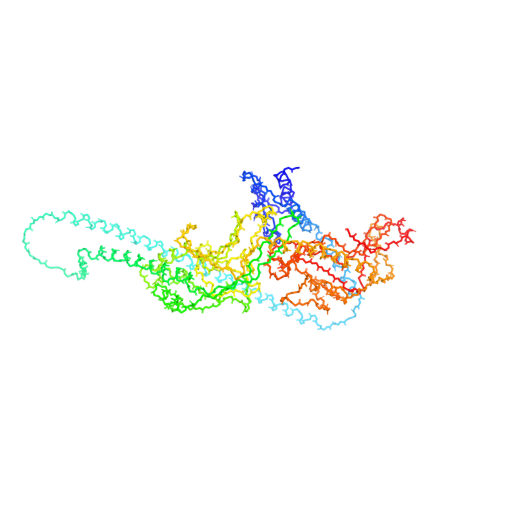1 519 ? 29.888 -3.469 -14.489 1.00 57.94 519 ASN A O 1
ATOM 4121 N N . GLY A 1 520 ? 28.387 -2.770 -12.977 1.00 68.19 520 GLY A N 1
ATOM 4122 C CA . GLY A 1 520 ? 27.875 -1.687 -13.814 1.00 68.19 520 GLY A CA 1
ATOM 4123 C C . GLY A 1 520 ? 27.324 -0.506 -13.021 1.00 68.19 520 GLY A C 1
ATOM 4124 O O . GLY A 1 520 ? 26.755 -0.650 -11.941 1.00 68.19 520 GLY A O 1
ATOM 4125 N N . HIS A 1 521 ? 27.465 0.689 -13.591 1.00 82.31 521 HIS A N 1
ATOM 4126 C CA . HIS A 1 521 ? 26.734 1.857 -13.114 1.00 82.31 521 HIS A CA 1
ATOM 4127 C C . HIS A 1 521 ? 25.337 1.860 -13.713 1.00 82.31 521 HIS A C 1
ATOM 4129 O O . HIS A 1 521 ? 25.168 1.663 -14.920 1.00 82.31 521 HIS A O 1
ATOM 4135 N N . GLY A 1 522 ? 24.338 2.122 -12.884 1.00 88.62 522 GLY A N 1
ATOM 4136 C CA . GLY A 1 522 ? 22.956 2.102 -13.320 1.00 88.62 522 GLY A CA 1
ATOM 4137 C C . GLY A 1 522 ? 22.034 2.861 -12.389 1.00 88.62 522 GLY A C 1
ATOM 4138 O O . GLY A 1 522 ? 22.456 3.552 -11.464 1.00 88.62 522 GLY A O 1
ATOM 4139 N N . LEU A 1 523 ? 20.754 2.698 -12.667 1.00 90.06 523 LEU A N 1
ATOM 4140 C CA . LEU A 1 523 ? 19.624 3.237 -11.944 1.00 90.06 523 LEU A CA 1
ATOM 4141 C C . LEU A 1 523 ? 18.622 2.103 -11.731 1.00 90.06 523 LEU A C 1
ATOM 4143 O O . LEU A 1 523 ? 18.337 1.342 -12.654 1.00 90.06 523 LEU A O 1
ATOM 4147 N N . ARG A 1 524 ? 18.040 2.047 -10.534 1.00 89.31 524 ARG A N 1
ATOM 4148 C CA . ARG A 1 524 ? 16.920 1.167 -10.209 1.00 89.31 524 ARG A CA 1
ATOM 4149 C C . ARG A 1 524 ? 15.724 2.003 -9.779 1.00 89.31 524 ARG A C 1
ATOM 4151 O O . ARG A 1 524 ? 15.728 2.555 -8.680 1.00 89.31 524 ARG A O 1
ATOM 4158 N N . ILE A 1 525 ? 14.693 2.049 -10.614 1.00 89.50 525 ILE A N 1
ATOM 4159 C CA . ILE A 1 525 ? 13.426 2.707 -10.300 1.00 89.50 525 ILE A CA 1
ATOM 4160 C C . ILE A 1 525 ? 12.482 1.650 -9.737 1.00 89.50 525 ILE A C 1
ATOM 4162 O O . ILE A 1 525 ? 12.020 0.779 -10.467 1.00 89.50 525 ILE A O 1
ATOM 4166 N N . SER A 1 526 ? 12.208 1.700 -8.435 1.00 85.06 526 SER A N 1
ATOM 4167 C CA . SER A 1 526 ? 11.269 0.765 -7.813 1.00 85.06 526 SER A CA 1
ATOM 4168 C C . SER A 1 526 ? 9.860 1.336 -7.811 1.00 85.06 526 SER A C 1
ATOM 4170 O O . SER A 1 526 ? 9.632 2.437 -7.306 1.00 85.06 526 SER A O 1
ATOM 4172 N N . ARG A 1 527 ? 8.895 0.538 -8.263 1.00 84.44 527 ARG A N 1
ATOM 4173 C CA . ARG A 1 527 ? 7.462 0.781 -8.115 1.00 84.44 527 ARG A CA 1
ATOM 4174 C C . ARG A 1 527 ? 7.087 1.007 -6.667 1.00 84.44 527 ARG A C 1
ATOM 4176 O O . ARG A 1 527 ? 6.270 1.869 -6.394 1.00 84.44 527 ARG A O 1
ATOM 4183 N N . MET A 1 528 ? 7.707 0.293 -5.729 1.00 78.56 528 MET A N 1
ATOM 4184 C CA . MET A 1 528 ? 7.454 0.472 -4.298 1.00 78.56 528 MET A CA 1
ATOM 4185 C C . MET A 1 528 ? 7.763 1.894 -3.810 1.00 78.56 528 MET A C 1
ATOM 4187 O O . MET A 1 528 ? 7.106 2.351 -2.884 1.00 78.56 528 MET A O 1
ATOM 4191 N N . TRP A 1 529 ? 8.739 2.581 -4.409 1.00 77.44 529 TRP A N 1
ATOM 4192 C CA . TRP A 1 529 ? 9.122 3.955 -4.047 1.00 77.44 529 TRP A CA 1
ATOM 4193 C C . TRP A 1 529 ? 8.581 5.007 -5.006 1.00 77.44 529 TRP A C 1
ATOM 4195 O O . TRP A 1 529 ? 9.075 6.118 -4.996 1.00 77.44 529 TRP A O 1
ATOM 4205 N N . ASN A 1 530 ? 7.696 4.623 -5.920 1.00 80.00 530 ASN A N 1
ATOM 4206 C CA . ASN A 1 530 ? 7.116 5.526 -6.907 1.00 80.00 530 ASN A CA 1
ATOM 4207 C C . ASN A 1 530 ? 5.624 5.215 -7.068 1.00 80.00 530 ASN A C 1
ATOM 4209 O O . ASN A 1 530 ? 5.072 5.388 -8.149 1.00 80.00 530 ASN A O 1
ATOM 4213 N N . ARG A 1 531 ? 4.971 4.683 -6.023 1.00 73.69 531 ARG A N 1
ATOM 4214 C CA . ARG A 1 531 ? 3.516 4.488 -6.035 1.00 73.69 531 ARG A CA 1
ATOM 4215 C C . ARG A 1 531 ? 2.852 5.843 -5.876 1.00 73.69 531 ARG A C 1
ATOM 4217 O O . ARG A 1 531 ? 3.221 6.582 -4.965 1.00 73.69 531 ARG A O 1
ATOM 4224 N N . ASP A 1 532 ? 1.808 6.104 -6.659 1.00 65.12 532 ASP A N 1
ATOM 4225 C CA . ASP A 1 532 ? 1.014 7.341 -6.561 1.00 65.12 532 ASP A CA 1
ATOM 4226 C C . ASP A 1 532 ? 0.477 7.545 -5.124 1.00 65.12 532 ASP A C 1
ATOM 4228 O O . ASP A 1 532 ? 0.229 8.660 -4.679 1.00 65.12 532 ASP A O 1
ATOM 4232 N N . GLU A 1 533 ? 0.332 6.446 -4.377 1.00 53.03 533 GLU A N 1
ATOM 4233 C CA . GLU A 1 533 ? -0.128 6.395 -2.988 1.00 53.03 533 GLU A CA 1
ATOM 4234 C C . GLU A 1 533 ? 0.908 6.808 -1.924 1.00 53.03 533 GLU A C 1
ATOM 4236 O O . GLU A 1 533 ? 0.529 7.012 -0.768 1.00 53.03 533 GLU A O 1
ATOM 4241 N N . LEU A 1 534 ? 2.208 6.834 -2.247 1.00 54.88 534 LEU A N 1
ATOM 4242 C CA . LEU A 1 534 ? 3.288 7.005 -1.262 1.00 54.88 534 LEU A CA 1
ATOM 4243 C C . LEU A 1 534 ? 3.983 8.368 -1.329 1.00 54.88 534 LEU A C 1
ATOM 4245 O O . LEU A 1 534 ? 4.729 8.694 -0.401 1.00 54.88 534 LEU A O 1
ATOM 4249 N N . GLU A 1 535 ? 3.731 9.179 -2.360 1.00 56.66 535 GLU A N 1
ATOM 4250 C CA . GLU A 1 535 ? 4.499 10.401 -2.601 1.00 56.66 535 GLU A CA 1
ATOM 4251 C C . GLU A 1 535 ? 3.725 11.609 -3.117 1.00 56.66 535 GLU A C 1
ATOM 4253 O O . GLU A 1 535 ? 2.583 11.555 -3.556 1.00 56.66 535 GLU A O 1
ATOM 4258 N N . LYS A 1 536 ? 4.431 12.743 -3.044 1.00 53.09 536 LYS A N 1
ATOM 4259 C CA . LYS A 1 536 ? 4.001 14.076 -3.467 1.00 53.09 536 LYS A CA 1
ATOM 4260 C C . LYS A 1 536 ? 3.947 14.268 -4.986 1.00 53.09 536 LYS A C 1
ATOM 4262 O O . LYS A 1 536 ? 3.523 15.337 -5.411 1.00 53.09 536 LYS A O 1
ATOM 4267 N N . GLN A 1 537 ? 4.421 13.318 -5.796 1.00 68.19 537 GLN A N 1
ATOM 4268 C CA . GLN A 1 537 ? 4.410 13.457 -7.253 1.00 68.19 537 GLN A CA 1
ATOM 4269 C C . GLN A 1 537 ? 3.238 12.674 -7.856 1.00 68.19 537 GLN A C 1
ATOM 4271 O O . GLN A 1 537 ? 3.237 11.445 -7.813 1.00 68.19 537 GLN A O 1
ATOM 4276 N N . PRO A 1 538 ? 2.221 13.365 -8.406 1.00 71.62 538 PRO A N 1
ATOM 4277 C CA . PRO A 1 538 ? 1.131 12.706 -9.105 1.00 71.62 538 PRO A CA 1
ATOM 4278 C C . PRO A 1 538 ? 1.661 11.884 -10.282 1.00 71.62 538 PRO A C 1
ATOM 4280 O O . PRO A 1 538 ? 2.483 12.364 -11.061 1.00 71.62 538 PRO A O 1
ATOM 4283 N N . ASN A 1 539 ? 1.097 10.692 -10.474 1.00 82.00 539 ASN A N 1
ATOM 4284 C CA . ASN A 1 539 ? 1.293 9.836 -11.646 1.00 82.00 539 ASN A CA 1
ATOM 4285 C C . ASN A 1 539 ? 2.654 9.126 -11.761 1.00 82.00 539 ASN A C 1
ATOM 4287 O O . ASN A 1 539 ? 2.878 8.479 -12.786 1.00 82.00 539 ASN A O 1
ATOM 4291 N N . SER A 1 540 ? 3.552 9.199 -10.773 1.00 85.31 540 SER A N 1
ATOM 4292 C CA . SER A 1 540 ? 4.837 8.480 -10.804 1.00 85.31 540 SER A CA 1
ATOM 4293 C C . SER A 1 540 ? 4.664 6.978 -11.067 1.00 85.31 540 SER A C 1
ATOM 4295 O O . SER A 1 540 ? 5.422 6.405 -11.847 1.00 85.31 540 SER A O 1
ATOM 4297 N N . GLU A 1 541 ? 3.624 6.332 -10.534 1.00 85.88 541 GLU A N 1
ATOM 4298 C CA . GLU A 1 541 ? 3.401 4.898 -10.760 1.00 85.88 541 GLU A CA 1
ATOM 4299 C C . GLU A 1 541 ? 2.981 4.621 -12.200 1.00 85.88 541 GLU A C 1
ATOM 4301 O O . GLU A 1 541 ? 3.439 3.668 -12.832 1.00 85.88 541 GLU A O 1
ATOM 4306 N N . LYS A 1 542 ? 2.120 5.487 -12.739 1.00 86.50 542 LYS A N 1
ATOM 4307 C CA . LYS A 1 542 ? 1.633 5.408 -14.119 1.00 86.50 542 LYS A CA 1
ATOM 4308 C C . LYS A 1 542 ? 2.763 5.663 -15.111 1.00 86.50 542 LYS A C 1
ATOM 4310 O O . LYS A 1 542 ? 2.854 4.979 -16.129 1.00 86.50 542 LYS A O 1
ATOM 4315 N N . LEU A 1 543 ? 3.625 6.634 -14.817 1.00 89.88 543 LEU A N 1
ATOM 4316 C CA . LEU A 1 543 ? 4.811 6.935 -15.615 1.00 89.88 543 LEU A CA 1
ATOM 4317 C C . LEU A 1 543 ? 5.812 5.784 -15.557 1.00 89.88 543 LEU A C 1
ATOM 4319 O O . LEU A 1 543 ? 6.382 5.433 -16.588 1.00 89.88 543 LEU A O 1
ATOM 4323 N N . LEU A 1 544 ? 5.971 5.142 -14.397 1.00 90.38 544 LEU A N 1
ATOM 4324 C CA . LEU A 1 544 ? 6.803 3.952 -14.274 1.00 90.38 544 LEU A CA 1
ATOM 4325 C C . LEU A 1 544 ? 6.221 2.796 -15.089 1.00 90.38 544 LEU A C 1
ATOM 4327 O O . LEU A 1 544 ? 6.950 2.187 -15.857 1.00 90.38 544 LEU A O 1
ATOM 4331 N N . ALA A 1 545 ? 4.916 2.533 -15.008 1.00 88.56 545 ALA A N 1
ATOM 4332 C CA . ALA A 1 545 ? 4.274 1.508 -15.831 1.00 88.56 545 ALA A CA 1
ATOM 4333 C C . ALA A 1 545 ? 4.466 1.773 -17.336 1.00 88.56 545 ALA A C 1
ATOM 4335 O O . ALA A 1 545 ? 4.705 0.844 -18.102 1.00 88.56 545 ALA A O 1
ATOM 4336 N N . LYS A 1 546 ? 4.419 3.043 -17.763 1.00 90.38 546 LYS A N 1
ATOM 4337 C CA . LYS A 1 546 ? 4.697 3.448 -19.150 1.00 90.38 546 LYS A CA 1
ATOM 4338 C C . LYS A 1 546 ? 6.168 3.267 -19.539 1.00 90.38 546 LYS A C 1
ATOM 4340 O O . LYS A 1 546 ? 6.459 2.923 -20.686 1.00 90.38 546 LYS A O 1
ATOM 4345 N N . LEU A 1 547 ? 7.084 3.501 -18.603 1.00 90.25 547 LEU A N 1
ATOM 4346 C CA . LEU A 1 547 ? 8.509 3.247 -18.784 1.00 90.25 547 LEU A CA 1
ATOM 4347 C C . LEU A 1 547 ? 8.786 1.739 -18.897 1.00 90.25 547 LEU A C 1
ATOM 4349 O O . LEU A 1 547 ? 9.516 1.336 -19.789 1.00 90.25 547 LEU A O 1
ATOM 4353 N N . MET A 1 548 ? 8.129 0.925 -18.069 1.00 88.75 548 MET A N 1
ATOM 4354 C CA . MET A 1 548 ? 8.227 -0.540 -18.040 1.00 88.75 548 MET A CA 1
ATOM 4355 C C . MET A 1 548 ? 7.531 -1.246 -19.208 1.00 88.75 548 MET A C 1
ATOM 4357 O O . MET A 1 548 ? 7.717 -2.445 -19.379 1.00 88.75 548 MET A O 1
ATOM 4361 N N . ALA A 1 549 ? 6.701 -0.538 -19.977 1.00 88.31 549 ALA A N 1
ATOM 4362 C CA . ALA A 1 549 ? 5.967 -1.125 -21.095 1.00 88.31 549 ALA A CA 1
ATOM 4363 C C . ALA A 1 549 ? 6.882 -1.555 -22.252 1.00 88.31 549 ALA A C 1
ATOM 4365 O O . ALA A 1 549 ? 6.526 -2.488 -22.965 1.00 88.31 549 ALA A O 1
ATOM 4366 N N . ASP A 1 550 ? 8.038 -0.900 -22.410 1.00 88.75 550 ASP A N 1
ATOM 4367 C CA . ASP A 1 550 ? 8.981 -1.176 -23.490 1.00 88.75 550 ASP A CA 1
ATOM 4368 C C . ASP A 1 550 ? 10.379 -1.395 -22.908 1.00 88.75 550 ASP A C 1
ATOM 4370 O O . ASP A 1 550 ? 10.973 -0.480 -22.333 1.00 88.75 550 ASP A O 1
ATOM 4374 N N . ASP A 1 551 ? 10.929 -2.586 -23.117 1.00 91.56 551 ASP A N 1
ATOM 4375 C CA . ASP A 1 551 ? 12.338 -2.845 -22.847 1.00 91.56 551 ASP A CA 1
ATOM 4376 C C . ASP A 1 551 ? 13.199 -2.248 -23.966 1.00 91.56 551 ASP A C 1
ATOM 4378 O O . ASP A 1 551 ? 12.862 -2.327 -25.149 1.00 91.56 551 ASP A O 1
ATOM 4382 N N . ILE A 1 552 ? 14.359 -1.707 -23.608 1.00 93.25 552 ILE A N 1
ATOM 4383 C CA . ILE A 1 552 ? 15.398 -1.328 -24.563 1.00 93.25 552 ILE A CA 1
ATOM 4384 C C . ILE A 1 552 ? 16.484 -2.392 -24.527 1.00 93.25 552 ILE A C 1
ATOM 4386 O O . ILE A 1 552 ? 17.160 -2.603 -23.509 1.00 93.25 552 ILE A O 1
ATOM 4390 N N . VAL A 1 553 ? 16.646 -3.058 -25.669 1.00 94.19 553 VAL A N 1
ATOM 4391 C CA . VAL A 1 553 ? 17.546 -4.194 -25.828 1.00 94.19 553 VAL A CA 1
ATOM 4392 C C . VAL A 1 553 ? 18.532 -3.947 -26.963 1.00 94.19 553 VAL A C 1
ATOM 4394 O O . VAL A 1 553 ? 18.190 -3.414 -28.018 1.00 94.19 553 VAL A O 1
ATOM 4397 N N . ILE A 1 554 ? 19.769 -4.390 -26.764 1.00 92.56 554 ILE A N 1
ATOM 4398 C CA . ILE A 1 554 ? 20.717 -4.593 -27.856 1.00 92.56 554 ILE A CA 1
ATOM 4399 C C . ILE A 1 554 ? 20.405 -5.971 -28.427 1.00 92.56 554 ILE A C 1
ATOM 4401 O O . ILE A 1 554 ? 20.506 -6.970 -27.713 1.00 92.56 554 ILE A O 1
ATOM 4405 N N . ARG A 1 555 ? 20.004 -6.045 -29.694 1.00 94.38 555 ARG A N 1
ATOM 4406 C CA . ARG A 1 555 ? 19.682 -7.299 -30.372 1.00 94.38 555 ARG A CA 1
ATOM 4407 C C . ARG A 1 555 ? 20.740 -7.621 -31.416 1.00 94.38 555 ARG A C 1
ATOM 4409 O O . ARG A 1 555 ? 21.102 -6.776 -32.225 1.00 94.38 555 ARG A O 1
ATOM 4416 N N . ALA A 1 556 ? 21.192 -8.868 -31.423 1.00 93.31 556 ALA A N 1
ATOM 4417 C CA . ALA A 1 556 ? 22.031 -9.421 -32.476 1.00 93.31 556 ALA A CA 1
ATOM 4418 C C . ALA A 1 556 ? 21.217 -10.430 -33.290 1.00 93.31 556 ALA A C 1
ATOM 4420 O O . ALA A 1 556 ? 20.550 -11.288 -32.703 1.00 93.31 556 ALA A O 1
ATOM 4421 N N . ARG A 1 557 ? 21.256 -10.336 -34.622 1.00 93.12 557 ARG A N 1
ATOM 4422 C CA . ARG A 1 557 ? 20.564 -11.258 -35.537 1.00 93.12 557 ARG A CA 1
ATOM 4423 C C . ARG A 1 557 ? 21.525 -11.815 -36.589 1.00 93.12 557 ARG A C 1
ATOM 4425 O O . ARG A 1 557 ? 22.310 -11.059 -37.158 1.00 93.12 557 ARG A O 1
ATOM 4432 N N . ILE A 1 558 ? 21.406 -13.114 -36.863 1.00 91.31 558 ILE A N 1
ATOM 4433 C CA . ILE A 1 558 ? 22.052 -13.817 -37.980 1.00 91.31 558 ILE A CA 1
ATOM 4434 C C . ILE A 1 558 ? 21.036 -14.794 -38.595 1.00 91.31 558 ILE A C 1
ATOM 4436 O O . ILE A 1 558 ? 20.622 -15.768 -37.962 1.00 91.31 558 ILE A O 1
ATOM 4440 N N . GLY A 1 559 ? 20.555 -14.489 -39.803 1.00 90.00 559 GLY A N 1
ATOM 4441 C CA . GLY A 1 559 ? 19.351 -15.129 -40.346 1.00 90.00 559 GLY A CA 1
ATOM 4442 C C . GLY A 1 559 ? 18.177 -15.046 -39.355 1.00 90.00 559 GLY A C 1
ATOM 4443 O O . GLY A 1 559 ? 17.889 -13.976 -38.814 1.00 90.00 559 GLY A O 1
ATOM 4444 N N . ASP A 1 560 ? 17.553 -16.190 -39.064 1.00 89.31 560 ASP A N 1
ATOM 4445 C CA . ASP A 1 560 ? 16.436 -16.295 -38.109 1.00 89.31 560 ASP A CA 1
ATOM 4446 C C . ASP A 1 560 ? 16.868 -16.393 -36.633 1.00 89.31 560 ASP A C 1
ATOM 4448 O O . ASP A 1 560 ? 16.042 -16.268 -35.721 1.00 89.31 560 ASP A O 1
ATOM 4452 N N . SER A 1 561 ? 18.160 -16.604 -36.368 1.00 88.06 561 SER A N 1
ATOM 4453 C CA . SER A 1 561 ? 18.681 -16.752 -35.009 1.00 88.06 561 SER A CA 1
ATOM 4454 C C . SER A 1 561 ? 18.933 -15.382 -34.380 1.00 88.06 561 SER A C 1
ATOM 4456 O O . SER A 1 561 ? 19.520 -14.489 -34.997 1.00 88.06 561 SER A O 1
ATOM 4458 N N . LYS A 1 562 ? 18.505 -15.206 -33.123 1.00 93.38 562 LYS A N 1
ATOM 4459 C CA . LYS A 1 562 ? 18.628 -13.935 -32.398 1.00 93.38 562 LYS A CA 1
ATOM 4460 C C . LYS A 1 562 ? 19.122 -14.115 -30.968 1.00 93.38 562 LYS A C 1
ATOM 4462 O O . LYS A 1 562 ? 18.716 -15.047 -30.279 1.00 93.38 562 LYS A O 1
ATOM 4467 N N . GLY A 1 563 ? 19.944 -13.175 -30.524 1.00 92.00 563 GLY A N 1
ATOM 4468 C CA . GLY A 1 563 ? 20.317 -12.969 -29.127 1.00 92.00 563 GLY A CA 1
ATOM 4469 C C . GLY A 1 563 ? 19.965 -11.543 -28.710 1.00 92.00 563 GLY A C 1
ATOM 4470 O O . GLY A 1 563 ? 19.840 -10.660 -29.564 1.00 92.00 563 GLY A O 1
ATOM 4471 N N . GLN A 1 564 ? 19.775 -11.304 -27.414 1.00 94.62 564 GLN A N 1
ATOM 4472 C CA . GLN A 1 564 ? 19.487 -9.962 -26.909 1.00 94.62 564 GLN A CA 1
ATOM 4473 C C . GLN A 1 564 ? 20.117 -9.710 -25.541 1.00 94.62 564 GLN A C 1
ATOM 4475 O O . GLN A 1 564 ? 20.265 -10.637 -24.746 1.00 94.62 564 GLN A O 1
ATOM 4480 N N . LEU A 1 565 ? 20.437 -8.446 -25.276 1.00 91.19 565 LEU A N 1
ATOM 4481 C CA . LEU A 1 565 ? 20.904 -7.947 -23.990 1.00 91.19 565 LEU A CA 1
ATOM 4482 C C . LEU A 1 565 ? 20.066 -6.738 -23.570 1.00 91.19 565 LEU A C 1
ATOM 4484 O O . LEU A 1 565 ? 20.002 -5.745 -24.292 1.00 91.19 565 LEU A O 1
ATOM 4488 N N . GLY A 1 566 ? 19.433 -6.820 -22.402 1.00 90.50 566 GLY A N 1
ATOM 4489 C CA . GLY A 1 566 ? 18.657 -5.725 -21.828 1.00 90.50 566 GLY A CA 1
ATOM 4490 C C . GLY A 1 566 ? 19.545 -4.658 -21.198 1.00 90.50 566 GLY A C 1
ATOM 4491 O O . GLY A 1 566 ? 20.334 -4.961 -20.300 1.00 90.50 566 GLY A O 1
ATOM 4492 N N . ILE A 1 567 ? 19.401 -3.411 -21.649 1.00 91.19 567 ILE A N 1
ATOM 4493 C CA . ILE A 1 567 ? 20.132 -2.262 -21.090 1.00 91.19 567 ILE A CA 1
ATOM 4494 C C . ILE A 1 567 ? 19.212 -1.275 -20.369 1.00 91.19 567 ILE A C 1
ATOM 4496 O O . ILE A 1 567 ? 19.671 -0.570 -19.470 1.00 91.19 567 ILE A O 1
ATOM 4500 N N . ALA A 1 568 ? 17.921 -1.258 -20.705 1.00 91.38 568 ALA A N 1
ATOM 4501 C CA . ALA A 1 568 ? 16.883 -0.668 -19.872 1.00 91.38 568 ALA A CA 1
ATOM 4502 C C . ALA A 1 568 ? 15.671 -1.601 -19.863 1.00 91.38 568 ALA A C 1
ATOM 4504 O O . ALA A 1 568 ? 15.039 -1.756 -20.902 1.00 91.38 568 ALA A O 1
ATOM 4505 N N . THR A 1 569 ? 15.398 -2.279 -18.750 1.00 88.88 569 THR A N 1
ATOM 4506 C CA . THR A 1 569 ? 14.385 -3.344 -18.728 1.00 88.88 569 THR A CA 1
ATOM 4507 C C . THR A 1 569 ? 13.561 -3.359 -17.458 1.00 88.88 569 THR A C 1
ATOM 4509 O O . THR A 1 569 ? 14.069 -3.077 -16.365 1.00 88.88 569 THR A O 1
ATOM 4512 N N . ALA A 1 570 ? 12.303 -3.769 -17.591 1.00 87.31 570 ALA A N 1
ATOM 4513 C CA . ALA A 1 570 ? 11.507 -4.198 -16.453 1.00 87.31 570 ALA A CA 1
ATOM 4514 C C . ALA A 1 570 ? 12.105 -5.484 -15.859 1.00 87.31 570 ALA A C 1
ATOM 4516 O O . ALA A 1 570 ? 12.546 -6.379 -16.581 1.00 87.31 570 ALA A O 1
ATOM 4517 N N . MET A 1 571 ? 12.164 -5.568 -14.532 1.00 78.56 571 MET A N 1
ATOM 4518 C CA . MET A 1 571 ? 12.602 -6.768 -13.829 1.00 78.56 571 MET A CA 1
ATOM 4519 C C . MET A 1 571 ? 11.591 -7.174 -12.761 1.00 78.56 571 MET A C 1
ATOM 4521 O O . MET A 1 571 ? 11.245 -6.402 -11.860 1.00 78.56 571 MET A O 1
ATOM 4525 N N . ASP A 1 572 ? 11.194 -8.442 -12.821 1.00 68.81 572 ASP A N 1
ATOM 4526 C CA . ASP A 1 572 ? 10.485 -9.127 -11.749 1.00 68.81 572 ASP A CA 1
ATOM 4527 C C . ASP A 1 572 ? 11.409 -9.262 -10.526 1.00 68.81 572 ASP A C 1
ATOM 4529 O O . ASP A 1 572 ? 12.500 -9.845 -10.576 1.00 68.81 572 ASP A O 1
ATOM 4533 N N . CYS A 1 573 ? 10.970 -8.750 -9.378 1.00 65.06 573 CYS A N 1
ATOM 4534 C CA . CYS A 1 573 ? 11.736 -8.825 -8.136 1.00 65.06 573 CYS A CA 1
ATOM 4535 C C . CYS A 1 573 ? 11.728 -10.266 -7.577 1.00 65.06 573 CYS A C 1
ATOM 4537 O O . CYS A 1 573 ? 10.887 -10.644 -6.761 1.00 65.06 573 CYS A O 1
ATOM 4539 N N . HIS A 1 574 ? 12.688 -11.090 -8.008 1.00 53.34 574 HIS A N 1
ATOM 4540 C CA . HIS A 1 574 ? 12.601 -12.553 -7.907 1.00 53.34 574 HIS A CA 1
ATOM 4541 C C . HIS A 1 574 ? 12.710 -13.188 -6.501 1.00 53.34 574 HIS A C 1
ATOM 4543 O O . HIS A 1 574 ? 12.355 -14.357 -6.358 1.00 53.34 574 HIS A O 1
ATOM 4549 N N . VAL A 1 575 ? 13.194 -12.498 -5.450 1.00 49.28 575 VAL A N 1
ATOM 4550 C CA . VAL A 1 575 ? 13.474 -13.173 -4.148 1.00 49.28 575 VAL A CA 1
ATOM 4551 C C . VAL A 1 575 ? 13.128 -12.365 -2.882 1.00 49.28 575 VAL A C 1
ATOM 4553 O O . VAL A 1 575 ? 12.921 -12.958 -1.826 1.00 49.28 575 VAL A O 1
ATOM 4556 N N . SER A 1 576 ? 13.017 -11.032 -2.933 1.00 47.66 576 SER A N 1
ATOM 4557 C CA . SER A 1 576 ? 12.848 -10.195 -1.718 1.00 47.66 576 SER A CA 1
ATOM 4558 C C . SER A 1 576 ? 11.571 -9.367 -1.657 1.00 47.66 576 SER A C 1
ATOM 4560 O O . SER A 1 576 ? 11.192 -8.923 -0.572 1.00 47.66 576 SER A O 1
ATOM 4562 N N . CYS A 1 577 ? 10.867 -9.181 -2.769 1.00 54.28 577 CYS A N 1
ATOM 4563 C CA . CYS A 1 577 ? 9.597 -8.479 -2.741 1.00 54.28 577 CYS A CA 1
ATOM 4564 C C . CYS A 1 577 ? 8.531 -9.455 -2.244 1.00 54.28 577 CYS A C 1
ATOM 4566 O O . CYS A 1 577 ? 8.112 -10.368 -2.950 1.00 54.28 577 CYS A O 1
ATOM 4568 N N . ARG A 1 578 ? 8.081 -9.273 -0.994 1.00 45.69 578 ARG A N 1
ATOM 4569 C CA . ARG A 1 578 ? 7.013 -10.080 -0.370 1.00 45.69 578 ARG A CA 1
ATOM 4570 C C . ARG A 1 578 ? 5.691 -10.083 -1.167 1.00 45.69 578 ARG A C 1
ATOM 4572 O O . ARG A 1 578 ? 4.782 -10.807 -0.771 1.00 45.69 578 ARG A O 1
ATOM 4579 N N . LEU A 1 579 ? 5.578 -9.289 -2.239 1.00 42.84 579 LEU A N 1
ATOM 4580 C CA . LEU A 1 579 ? 4.335 -8.991 -2.952 1.00 42.84 579 LEU A CA 1
ATOM 4581 C C . LEU A 1 579 ? 4.257 -9.506 -4.409 1.00 42.84 579 LEU A C 1
ATOM 4583 O O . LEU A 1 579 ? 3.137 -9.683 -4.875 1.00 42.84 579 LEU A O 1
ATOM 4587 N N . GLY A 1 580 ? 5.373 -9.856 -5.067 1.00 39.19 580 GLY A N 1
ATOM 4588 C CA . GLY A 1 580 ? 5.419 -10.456 -6.416 1.00 39.19 580 GLY A CA 1
ATOM 4589 C C . GLY A 1 580 ? 4.917 -9.569 -7.576 1.00 39.19 580 GLY A C 1
ATOM 4590 O O . GLY A 1 580 ? 3.766 -9.134 -7.561 1.00 39.19 580 GLY A O 1
ATOM 4591 N N . GLY A 1 581 ? 5.749 -9.399 -8.610 1.00 53.97 581 GLY A N 1
ATOM 4592 C CA . GLY A 1 581 ? 5.453 -8.689 -9.864 1.00 53.97 581 GLY A CA 1
ATOM 4593 C C . GLY A 1 581 ? 6.630 -7.837 -10.365 1.00 53.97 581 GLY A C 1
ATOM 4594 O O . GLY A 1 581 ? 7.620 -7.669 -9.640 1.00 53.97 581 GLY A O 1
ATOM 4595 N N . ASP A 1 582 ? 6.484 -7.301 -11.586 1.00 56.28 582 ASP A N 1
ATOM 4596 C CA . ASP A 1 582 ? 7.395 -6.332 -12.198 1.00 56.28 582 ASP A CA 1
ATOM 4597 C C . ASP A 1 582 ? 7.350 -5.047 -11.356 1.00 56.28 582 ASP A C 1
ATOM 4599 O O . ASP A 1 582 ? 6.501 -4.167 -11.536 1.00 56.28 582 ASP A O 1
ATOM 4603 N N . ASP A 1 583 ? 8.224 -4.983 -10.358 1.00 72.81 583 ASP A N 1
ATOM 4604 C CA . ASP A 1 583 ? 8.256 -3.921 -9.352 1.00 72.81 583 ASP A CA 1
ATOM 4605 C C . ASP A 1 583 ? 9.456 -2.991 -9.548 1.00 72.81 583 ASP A C 1
ATOM 4607 O O . ASP A 1 583 ? 9.601 -2.022 -8.803 1.00 72.81 583 ASP A O 1
ATOM 4611 N N . GLU A 1 584 ? 10.346 -3.269 -10.502 1.00 85.12 584 GLU A N 1
ATOM 4612 C CA . GLU A 1 584 ? 11.549 -2.475 -10.722 1.00 85.12 584 GLU A CA 1
ATOM 4613 C C . GLU A 1 584 ? 11.837 -2.285 -12.216 1.00 85.12 584 GLU A C 1
ATOM 4615 O O . GLU A 1 584 ? 11.704 -3.210 -13.011 1.00 85.12 584 GLU A O 1
ATOM 4620 N N . TYR A 1 585 ? 12.278 -1.085 -12.592 1.00 89.06 585 TYR A N 1
ATOM 4621 C CA . TYR A 1 585 ? 12.836 -0.786 -13.908 1.00 89.06 585 TYR A CA 1
ATOM 4622 C C . TYR A 1 585 ? 14.307 -0.418 -13.755 1.00 89.06 585 TYR A C 1
ATOM 4624 O O . TYR A 1 585 ? 14.668 0.448 -12.952 1.00 89.06 585 TYR A O 1
ATOM 4632 N N . HIS A 1 586 ? 15.166 -1.113 -14.488 1.00 90.38 586 HIS A N 1
ATOM 4633 C CA . HIS A 1 586 ? 16.613 -1.005 -14.357 1.00 90.38 586 HIS A CA 1
ATOM 4634 C C . HIS A 1 586 ? 17.166 -0.329 -15.602 1.00 90.38 586 HIS A C 1
ATOM 4636 O O . HIS A 1 586 ? 16.921 -0.814 -16.696 1.00 90.38 586 HIS A O 1
ATOM 4642 N N . ILE A 1 587 ? 17.923 0.761 -15.447 1.00 90.56 587 ILE A N 1
ATOM 4643 C CA . ILE A 1 587 ? 18.646 1.425 -16.545 1.00 90.56 587 ILE A CA 1
ATOM 4644 C C . ILE A 1 587 ? 20.141 1.270 -16.295 1.00 90.56 587 ILE A C 1
ATOM 4646 O O . ILE A 1 587 ? 20.649 1.684 -15.255 1.00 90.56 587 ILE A O 1
ATOM 4650 N N . ARG A 1 588 ? 20.861 0.677 -17.243 1.00 90.94 588 ARG A N 1
ATOM 4651 C CA . ARG A 1 588 ? 22.282 0.347 -17.119 1.00 90.94 588 ARG A CA 1
ATOM 4652 C C . ARG A 1 588 ? 23.101 1.328 -17.946 1.00 90.94 588 ARG A C 1
ATOM 4654 O O . ARG A 1 588 ? 23.210 1.183 -19.160 1.00 90.94 588 ARG A O 1
ATOM 4661 N N . PHE A 1 589 ? 23.699 2.320 -17.290 1.00 89.06 589 PHE A N 1
ATOM 4662 C CA . PHE A 1 589 ? 24.450 3.381 -17.968 1.00 89.06 589 PHE A CA 1
ATOM 4663 C C . PHE A 1 589 ? 25.725 2.880 -18.644 1.00 89.06 589 PHE A C 1
ATOM 4665 O O . PHE A 1 589 ? 26.213 3.509 -19.579 1.00 89.06 589 PHE A O 1
ATOM 4672 N N . SER A 1 590 ? 26.299 1.783 -18.156 1.00 85.81 590 SER A N 1
ATOM 4673 C CA . SER A 1 590 ? 27.449 1.147 -18.792 1.00 85.81 590 SER A CA 1
ATOM 4674 C C . SER A 1 590 ? 27.519 -0.333 -18.451 1.00 85.81 590 SER A C 1
ATOM 4676 O O . SER A 1 590 ? 27.065 -0.757 -17.385 1.00 85.81 590 SER A O 1
ATOM 4678 N N . GLY A 1 591 ? 28.137 -1.093 -19.346 1.00 81.62 591 GLY A N 1
ATOM 4679 C CA . GLY A 1 591 ? 28.528 -2.475 -19.117 1.00 81.62 591 GLY A CA 1
ATOM 4680 C C . GLY A 1 591 ? 29.891 -2.730 -19.737 1.00 81.62 591 GLY A C 1
ATOM 4681 O O . GLY A 1 591 ? 30.221 -2.172 -20.789 1.00 81.62 591 GLY A O 1
ATOM 4682 N N . LYS A 1 592 ? 30.701 -3.537 -19.051 1.00 79.38 592 LYS A N 1
ATOM 4683 C CA . LYS A 1 592 ? 32.010 -3.977 -19.532 1.00 79.38 592 LYS A CA 1
ATOM 4684 C C . LYS A 1 592 ? 32.001 -5.490 -19.664 1.00 79.38 592 LYS A C 1
ATOM 4686 O O . LYS A 1 592 ? 31.655 -6.170 -18.707 1.00 79.38 592 LYS A O 1
ATOM 4691 N N . GLN A 1 593 ? 32.451 -5.982 -20.815 1.00 79.75 593 GLN A N 1
ATOM 4692 C CA . GLN A 1 593 ? 32.673 -7.405 -21.088 1.00 79.75 593 GLN A CA 1
ATOM 4693 C C . GLN A 1 593 ? 31.416 -8.283 -20.990 1.00 79.75 593 GLN A C 1
ATOM 4695 O O . GLN A 1 593 ? 31.517 -9.483 -20.743 1.00 79.75 593 GLN A O 1
ATOM 4700 N N . GLU A 1 594 ? 30.233 -7.722 -21.229 1.00 87.69 594 GLU A N 1
ATOM 4701 C CA . GLU A 1 594 ? 29.039 -8.555 -21.370 1.00 87.69 594 GLU A CA 1
ATOM 4702 C C . GLU A 1 594 ? 28.996 -9.185 -22.749 1.00 87.69 594 GLU A C 1
ATOM 4704 O O . GLU A 1 594 ? 29.707 -8.760 -23.656 1.00 87.69 594 GLU A O 1
ATOM 4709 N N . SER A 1 595 ? 28.181 -10.219 -22.923 1.00 91.06 595 SER A N 1
ATOM 4710 C CA . SER A 1 595 ? 28.071 -10.893 -24.209 1.00 91.06 595 SER A CA 1
ATOM 4711 C C . SER A 1 595 ? 26.626 -11.164 -24.582 1.00 91.06 595 SER A C 1
ATOM 4713 O O . SER A 1 595 ? 25.858 -11.688 -23.777 1.00 91.06 595 SER A O 1
ATOM 4715 N N . ILE A 1 596 ? 26.272 -10.866 -25.833 1.00 93.50 596 ILE A N 1
ATOM 4716 C CA . ILE A 1 596 ? 25.061 -11.411 -26.443 1.00 93.50 596 ILE A CA 1
ATOM 4717 C C . ILE A 1 596 ? 25.384 -12.818 -26.925 1.00 93.50 596 ILE A C 1
ATOM 4719 O O . ILE A 1 596 ? 26.322 -13.010 -27.697 1.00 93.50 596 ILE A O 1
ATOM 4723 N N . VAL A 1 597 ? 24.590 -13.795 -26.494 1.00 93.75 597 VAL A N 1
ATOM 4724 C CA . VAL A 1 597 ? 24.703 -15.171 -26.974 1.00 93.75 597 VAL A CA 1
ATOM 4725 C C . VAL A 1 597 ? 23.593 -15.440 -27.985 1.00 93.75 597 VAL A C 1
ATOM 4727 O O . VAL A 1 597 ? 22.413 -15.374 -27.643 1.00 93.75 597 VAL A O 1
ATOM 4730 N N . ILE A 1 598 ? 23.966 -15.753 -29.226 1.00 94.62 598 ILE A N 1
ATOM 4731 C CA . ILE A 1 598 ? 23.057 -16.345 -30.212 1.00 94.62 598 ILE A CA 1
ATOM 4732 C C . ILE A 1 598 ? 23.285 -17.852 -30.173 1.00 94.62 598 ILE A C 1
ATOM 4734 O O . ILE A 1 598 ? 24.339 -18.334 -30.588 1.00 94.62 598 ILE A O 1
ATOM 4738 N N . SER A 1 599 ? 22.322 -18.593 -29.633 1.00 93.81 599 SER A N 1
ATOM 4739 C CA . SER A 1 599 ? 22.439 -20.043 -29.491 1.00 93.81 599 SER A CA 1
ATOM 4740 C C . SER A 1 599 ? 22.032 -20.791 -30.759 1.00 93.81 599 SER A C 1
ATOM 4742 O O . SER A 1 599 ? 21.153 -20.342 -31.494 1.00 93.81 599 SER A O 1
ATOM 4744 N N . ASN A 1 600 ? 22.623 -21.971 -30.952 1.00 93.12 600 ASN A N 1
ATOM 4745 C CA . ASN A 1 600 ? 22.235 -22.957 -31.968 1.00 93.12 600 ASN A CA 1
ATOM 4746 C C . ASN A 1 600 ? 22.251 -22.427 -33.417 1.00 93.12 600 ASN A C 1
ATOM 4748 O O . ASN A 1 600 ? 21.347 -22.698 -34.204 1.00 93.12 600 ASN A O 1
ATOM 4752 N N . VAL A 1 601 ? 23.277 -21.659 -33.776 1.00 94.00 601 VAL A N 1
ATOM 4753 C CA . VAL A 1 601 ? 23.518 -21.182 -35.143 1.00 94.00 601 VAL A CA 1
ATOM 4754 C C . VAL A 1 601 ? 24.071 -22.332 -35.988 1.00 94.00 601 VAL A C 1
ATOM 4756 O O . VAL A 1 601 ? 25.039 -22.982 -35.593 1.00 94.00 601 VAL A O 1
ATOM 4759 N N . SER A 1 602 ? 23.448 -22.606 -37.133 1.00 94.25 602 SER A N 1
ATOM 4760 C CA . SER A 1 602 ? 23.891 -23.648 -38.074 1.00 94.25 602 SER A CA 1
ATOM 4761 C C . SER A 1 602 ? 25.105 -23.213 -38.903 1.00 94.25 602 SER A C 1
ATOM 4763 O O . SER A 1 602 ? 25.303 -22.020 -39.128 1.00 94.25 602 SER A O 1
ATOM 4765 N N . ASP A 1 603 ? 25.871 -24.165 -39.443 1.00 91.94 603 ASP A N 1
ATOM 4766 C CA . ASP A 1 603 ? 27.009 -23.876 -40.336 1.00 91.94 603 ASP A CA 1
ATOM 4767 C C . ASP A 1 603 ? 26.608 -23.044 -41.564 1.00 91.94 603 ASP A C 1
ATOM 4769 O O . ASP A 1 603 ? 27.342 -22.154 -41.992 1.00 91.94 603 ASP A O 1
ATOM 4773 N N . ALA A 1 604 ? 25.403 -23.277 -42.096 1.00 90.75 604 ALA A N 1
ATOM 4774 C CA . ALA A 1 604 ? 24.852 -22.491 -43.196 1.00 90.75 604 ALA A CA 1
ATOM 4775 C C . ALA A 1 604 ? 24.613 -21.022 -42.800 1.00 90.75 604 ALA A C 1
ATOM 4777 O O . ALA A 1 604 ? 24.883 -20.122 -43.590 1.00 90.75 604 ALA A O 1
ATOM 4778 N N . GLN A 1 605 ? 24.150 -20.768 -41.571 1.00 89.38 605 GLN A N 1
ATOM 4779 C CA . GLN A 1 605 ? 24.004 -19.410 -41.036 1.00 89.38 605 GLN A CA 1
ATOM 4780 C C . GLN A 1 605 ? 25.363 -18.788 -40.693 1.00 89.38 605 GLN A C 1
ATOM 4782 O O . GLN A 1 605 ? 25.555 -17.600 -40.923 1.00 89.38 605 GLN A O 1
ATOM 4787 N N . LEU A 1 606 ? 26.329 -19.569 -40.197 1.00 88.19 606 LEU A N 1
ATOM 4788 C CA . LEU A 1 606 ? 27.697 -19.093 -39.955 1.00 88.19 606 LEU A CA 1
ATOM 4789 C C . LEU A 1 606 ? 28.392 -18.659 -41.249 1.00 88.19 606 LEU A C 1
ATOM 4791 O O . LEU A 1 606 ? 29.123 -17.672 -41.246 1.00 88.19 606 LEU A O 1
ATOM 4795 N N . ALA A 1 607 ? 28.130 -19.337 -42.368 1.00 87.25 607 ALA A N 1
ATOM 4796 C CA . ALA A 1 607 ? 28.616 -18.908 -43.678 1.00 87.25 607 ALA A CA 1
ATOM 4797 C C . ALA A 1 607 ? 28.067 -17.525 -44.092 1.00 87.25 607 ALA A C 1
ATOM 4799 O O . ALA A 1 607 ? 28.682 -16.841 -44.907 1.00 87.25 607 ALA A O 1
ATOM 4800 N N . GLN A 1 608 ? 26.954 -17.086 -43.492 1.00 84.75 608 GLN A N 1
ATOM 4801 C CA . GLN A 1 608 ? 26.357 -15.756 -43.651 1.00 84.75 608 GLN A CA 1
ATOM 4802 C C . GLN A 1 608 ? 26.798 -14.771 -42.551 1.00 84.75 608 GLN A C 1
ATOM 4804 O O . GLN A 1 608 ? 26.166 -13.737 -42.362 1.00 84.75 608 GLN A O 1
ATOM 4809 N N . ALA A 1 609 ? 27.877 -15.043 -41.804 1.00 74.62 609 ALA A N 1
ATOM 4810 C CA . ALA A 1 609 ? 28.312 -14.201 -40.681 1.00 74.62 609 ALA A CA 1
ATOM 4811 C C . ALA A 1 609 ? 28.615 -12.738 -41.055 1.00 74.62 609 ALA A C 1
ATOM 4813 O O . ALA A 1 609 ? 28.525 -11.864 -40.192 1.00 74.62 609 ALA A O 1
ATOM 4814 N N . SER A 1 610 ? 28.902 -12.441 -42.328 1.00 77.94 610 SER A N 1
ATOM 4815 C CA . SER A 1 610 ? 29.001 -11.062 -42.832 1.00 77.94 610 SER A CA 1
ATOM 4816 C C . SER A 1 610 ? 27.693 -10.267 -42.712 1.00 77.94 610 SER A C 1
ATOM 4818 O O . SER A 1 610 ? 27.713 -9.045 -42.821 1.00 77.94 610 SER A O 1
ATOM 4820 N N . GLU A 1 611 ? 26.561 -10.937 -42.484 1.00 81.00 611 GLU A N 1
ATOM 4821 C CA . GLU A 1 611 ? 25.240 -10.335 -42.289 1.00 81.00 611 GLU A CA 1
ATOM 4822 C C . GLU A 1 611 ? 24.860 -10.147 -40.813 1.00 81.00 611 GLU A C 1
ATOM 4824 O O . GLU A 1 611 ? 23.704 -9.826 -40.525 1.00 81.00 611 GLU A O 1
ATOM 4829 N N . LEU A 1 612 ? 25.789 -10.337 -39.865 1.00 87.25 612 LEU A N 1
ATOM 4830 C CA . LEU A 1 612 ? 25.514 -10.094 -38.449 1.00 87.25 612 LEU A CA 1
ATOM 4831 C C . LEU A 1 612 ? 25.048 -8.645 -38.247 1.00 87.25 612 LEU A C 1
ATOM 4833 O O . LEU A 1 612 ? 25.819 -7.694 -38.380 1.00 87.25 612 LEU A O 1
ATOM 4837 N N . LYS A 1 613 ? 23.773 -8.481 -37.891 1.00 88.94 613 LYS A N 1
ATOM 4838 C CA . LYS A 1 613 ? 23.169 -7.175 -37.616 1.00 88.94 613 LYS A CA 1
ATOM 4839 C C . LYS A 1 613 ? 23.026 -6.990 -36.119 1.00 88.94 613 LYS A C 1
ATOM 4841 O O . LYS A 1 613 ? 22.365 -7.786 -35.451 1.00 88.94 613 LYS A O 1
ATOM 4846 N N . LEU A 1 614 ? 23.620 -5.915 -35.619 1.00 87.38 614 LEU A N 1
ATOM 4847 C CA . LEU A 1 614 ? 23.413 -5.425 -34.266 1.00 87.38 614 LEU A CA 1
ATOM 4848 C C . LEU A 1 614 ? 22.506 -4.202 -34.331 1.00 87.38 614 LEU A C 1
ATOM 4850 O O . LEU A 1 614 ? 22.829 -3.222 -34.999 1.00 87.38 614 LEU A O 1
ATOM 4854 N N . THR A 1 615 ? 21.361 -4.276 -33.662 1.00 89.38 615 THR A N 1
ATOM 4855 C CA . THR A 1 615 ? 20.407 -3.171 -33.569 1.00 89.38 615 THR A CA 1
ATOM 4856 C C . THR A 1 615 ? 20.148 -2.845 -32.109 1.00 89.38 615 THR A C 1
ATOM 4858 O O . THR A 1 615 ? 20.023 -3.732 -31.266 1.00 89.38 615 THR A O 1
ATOM 4861 N N . LEU A 1 616 ? 20.091 -1.553 -31.802 1.00 88.69 616 LEU A N 1
ATOM 4862 C CA . LEU A 1 616 ? 19.555 -1.058 -30.545 1.00 88.69 616 LEU A CA 1
ATOM 4863 C C . LEU A 1 616 ? 18.095 -0.689 -30.802 1.00 88.69 616 LEU A C 1
ATOM 4865 O O . LEU A 1 616 ? 17.817 0.227 -31.573 1.00 88.69 616 LEU A O 1
ATOM 4869 N N . GLU A 1 617 ? 17.165 -1.448 -30.230 1.00 91.94 617 GLU A N 1
ATOM 4870 C CA . GLU A 1 617 ? 15.738 -1.317 -30.528 1.00 91.94 617 GLU A CA 1
ATOM 4871 C C . GLU A 1 617 ? 14.876 -1.449 -29.265 1.00 91.94 617 GLU A C 1
ATOM 4873 O O . GLU A 1 617 ? 15.310 -1.975 -28.236 1.00 91.94 617 GLU A O 1
ATOM 4878 N N . ARG A 1 618 ? 13.645 -0.935 -29.350 1.00 87.88 618 ARG A N 1
ATOM 4879 C CA . ARG A 1 618 ? 12.588 -1.194 -28.364 1.00 87.88 618 ARG A CA 1
ATOM 4880 C C . ARG A 1 618 ? 12.036 -2.597 -28.629 1.00 87.88 618 ARG A C 1
ATOM 4882 O O . ARG A 1 618 ? 11.889 -2.963 -29.798 1.00 87.88 618 ARG A O 1
ATOM 4889 N N . ASN A 1 619 ? 11.818 -3.385 -27.580 1.00 80.75 619 ASN A N 1
ATOM 4890 C CA . ASN A 1 619 ? 11.333 -4.763 -27.700 1.00 80.75 619 ASN A CA 1
ATOM 4891 C C . ASN A 1 619 ? 9.831 -4.844 -27.977 1.00 80.75 619 ASN A C 1
ATOM 4893 O O . ASN A 1 619 ? 9.093 -3.992 -27.439 1.00 80.75 619 ASN A O 1
#

pLDDT: mean 84.23, std 15.44, range [39.19, 98.5]

Secondary structure (DSSP, 8-state):
--HHHHHHHHHHHHHHHHHHHH---SSSHHHHHHHHGGGS-HHHHHHHHHHHHHHHHHHHSTT---S-HHHHHHHHHHHHHHHHHHHS-THHHHHHHHHHHHHHHTS----TTSHHHHHHHHHHHHHHHHHHHHHHHHHHHHHHHHHHHHHHHHHHHHHHHHHHHHHHHHHHHHHHH--------------------PPTTHHHHHHHHHHHHHHHHHHHHIIIIIIHHHHH-EEEE-PPEEEE-TTS-EEEEE-EEEE--HHHHHHHHHHH--BGGGBPP--EE---SS--TTPPEEEEEETTTTSTTT-SSTTHHHHHHHHHTEEEEEEEEETTEEEEEEEEEEE--SSSS-S-S--EEEEE-BPPPTTSPPSSTT--SSEEEEEE-HHHHHSS---EEEEEEEETTEEEEEEEE--SS---HHHHHHHHHHHHHHHHHHHHHHHHHHHHHHHH-EEEE-PPEEEE-TTS-EEEEEEEEEE--HHHHHHHHHHH--BGGGBPP--EEEE-TT-TT-EEEEEEEEGGGS-TTTSSSTTHHHHHHHHHTS-EEEEEEETTEEEEEEEEEEEE-TTT-TT-SEEEEEEESEEEEEEEEEEEE-HHHHTTGGG-EEEEEE-